Protein AF-A0A0F8BNE7-F1 (afdb_monomer_lite)

Organism: Ceratocystis fimbriata f. sp. platani (NCBI:txid88771)

pLDDT: mean 85.39, std 22.89, range [24.36, 98.94]

Sequence (580 aa):
MTDTRDNPINDAAGVDSLKPRDFEGYVVTDDKLPTKNTIQKIGSFSLLDREGSAHTFEKVANVAERTFVIFVRHFFCGNCQEYLRALSAAIKPGSLPQDTAIVVIGCGDPRLIDMYIDATGCKFPLYTDPERKIFDALGMAPTEALEKLSVTDASAPAVAAEKADPAANGNAADSDGDDSENEGVTDPAATGAAKKKKKRKPKKKKKATPKEQTSPPTVPVSVLFPGRNYPKGEEVEYLNENNFRTTNEEKRHLDNIKADFLSDYRAAAEVHRQVRQHAQKTIKPGQTLTDIANSIEDSVRALTGHSGLEEGDALIAGMGFPTGLSINHCAAHYTPNAGNKMVLQQGDVMKVDFGVHVNGCIVDSAFTMAFEDKFNPLLEAVKDATNTGIREAGIDVRVGDIGGYIQEVMESYEVEIDGTTYPVKSIRNLNGHSILPYSIHGTKSVPIVKSKDMTKMEEGDVFAIETFGSTGNGYVHEDMETSHYAKTGDASNVPLRLSSAKQLLNVITKNFGTLPFCRRYLDRLGQEKYLLGLNNLVSAGIVEAYPPLVDKKGSYTAQYEHTILLRPTVKEVISRGDDF

Secondary structure (DSSP, 8-state):
----------S-S-------GGGTTTS----PPPPHHHHHHHHT-EEE-TT--EEEHHHHHTSSSEEEEEE-S-TT-HHHHHHHHHHHHHSPTT-SPTTEEEEEEESS-GGGHHHHHHHHT--S-EEE-TT-HHHHHTT---HHHHTT-----S-----------------------------------------PPP-PPPP-PPPPPP-S--SS--S-HHHHSGGG-PPP-EEEEPPGGGGGGGT-HHHHHHHHHTHHHHHHHHHHHHHHHHHHHHHHHH--TTSBHHHHHHHHHHHHHHHHT--S-STTHHHHEEEEEEEE--BTTEEE---PPTT---B--TT-EEEEEEEEEETTEEE--EEEEESSGGGHHHHHHHHHHHHHHHHH--TT-BHHHHHHHHHHHHTT-EEEETTEEEE-EE-TT-EEEE-BTTBSS-S-EEESS-----PBP-TT-EEEEEEEEESS-S--EE-S---EEEE-TT--------HHHHHHHHHHHHHTTTS-EEHHHHHHTT--STHHHHHHHHHTTSEEEE--EE-STT--EEEEEEEEEE-SSEEEETT--S--

Radius of gyration: 31.77 Å; chains: 1; bounding box: 88×58×112 Å

Structure (mmCIF, N/CA/C/O backbone):
data_AF-A0A0F8BNE7-F1
#
_entry.id   AF-A0A0F8BNE7-F1
#
loop_
_atom_site.group_PDB
_atom_site.id
_atom_site.type_symbol
_atom_site.label_atom_id
_atom_site.label_alt_id
_atom_site.label_comp_id
_atom_site.label_asym_id
_atom_site.label_entity_id
_atom_site.label_seq_id
_atom_site.pdbx_PDB_ins_code
_atom_site.Cartn_x
_atom_site.Cartn_y
_atom_site.Cartn_z
_atom_site.occupancy
_atom_site.B_iso_or_equiv
_atom_site.auth_seq_id
_atom_site.auth_comp_id
_atom_site.auth_asym_id
_atom_site.auth_atom_id
_atom_site.pdbx_PDB_model_num
ATOM 1 N N . MET A 1 1 ? 29.258 20.886 -67.620 1.00 34.53 1 MET A N 1
ATOM 2 C CA . MET A 1 1 ? 27.955 21.338 -68.148 1.00 34.53 1 MET A CA 1
ATOM 3 C C . MET A 1 1 ? 27.071 21.642 -66.959 1.00 34.53 1 MET A C 1
ATOM 5 O O . MET A 1 1 ? 27.098 20.899 -65.990 1.00 34.53 1 MET A O 1
ATOM 9 N N . THR A 1 2 ? 26.450 22.806 -67.001 1.00 33.88 2 THR A N 1
ATOM 10 C CA . THR A 1 2 ? 25.795 23.527 -65.912 1.00 33.88 2 THR A CA 1
ATOM 11 C C . THR A 1 2 ? 24.408 22.980 -65.550 1.00 33.88 2 THR A C 1
ATOM 13 O O . THR A 1 2 ? 23.618 22.702 -66.444 1.00 33.88 2 THR A O 1
ATOM 16 N N . ASP A 1 3 ? 24.151 22.976 -64.239 1.00 32.28 3 ASP A N 1
ATOM 17 C CA . ASP A 1 3 ? 22.944 23.460 -63.542 1.00 32.28 3 ASP A CA 1
ATOM 18 C C . ASP A 1 3 ? 21.742 22.547 -63.204 1.00 32.28 3 ASP A C 1
ATOM 20 O O . ASP A 1 3 ? 21.235 21.753 -63.993 1.00 32.28 3 ASP A O 1
ATOM 24 N N . THR A 1 4 ? 21.246 22.844 -61.996 1.00 36.66 4 THR A N 1
ATOM 25 C CA . THR A 1 4 ? 19.938 22.632 -61.364 1.00 36.66 4 THR A CA 1
ATOM 26 C C . THR A 1 4 ? 19.583 21.239 -60.863 1.00 36.66 4 THR A C 1
ATOM 28 O O . THR A 1 4 ? 19.121 20.417 -61.643 1.00 36.66 4 THR A O 1
ATOM 31 N N . ARG A 1 5 ? 19.693 21.029 -59.535 1.00 33.25 5 ARG A N 1
ATOM 32 C CA . ARG A 1 5 ? 18.588 20.596 -58.638 1.00 33.25 5 ARG A CA 1
ATOM 33 C C . ARG A 1 5 ? 18.864 21.043 -57.194 1.00 33.25 5 ARG A C 1
ATOM 35 O O . ARG A 1 5 ? 19.004 20.218 -56.297 1.00 33.25 5 ARG A O 1
ATOM 42 N N . ASP A 1 6 ? 18.911 22.355 -56.979 1.00 37.28 6 ASP A N 1
ATOM 43 C CA . ASP A 1 6 ? 18.366 22.903 -55.737 1.00 37.28 6 ASP A CA 1
ATOM 44 C C . ASP A 1 6 ? 16.852 22.722 -55.836 1.00 37.28 6 ASP A C 1
ATOM 46 O O . ASP A 1 6 ? 16.183 23.414 -56.601 1.00 37.28 6 ASP A O 1
ATOM 50 N N . ASN A 1 7 ? 16.324 21.722 -55.136 1.00 30.64 7 ASN A N 1
ATOM 51 C CA . ASN A 1 7 ? 14.894 21.613 -54.906 1.00 30.64 7 ASN A CA 1
ATOM 52 C C . ASN A 1 7 ? 14.688 21.924 -53.421 1.00 30.64 7 ASN A C 1
ATOM 54 O O . ASN A 1 7 ? 15.133 21.130 -52.586 1.00 30.64 7 ASN A O 1
ATOM 58 N N . PRO A 1 8 ? 14.084 23.071 -53.065 1.00 34.06 8 PRO A N 1
ATOM 59 C CA . PRO A 1 8 ? 13.726 23.335 -51.686 1.00 34.06 8 PRO A CA 1
ATOM 60 C C . PRO A 1 8 ? 12.698 22.275 -51.301 1.00 34.06 8 PRO A C 1
ATOM 62 O O . PRO A 1 8 ? 11.656 22.137 -51.946 1.00 34.06 8 PRO A O 1
ATOM 65 N N . ILE A 1 9 ? 13.018 21.467 -50.292 1.00 33.66 9 ILE A N 1
ATOM 66 C CA . ILE A 1 9 ? 12.018 20.622 -49.651 1.00 33.66 9 ILE A CA 1
ATOM 67 C C . ILE A 1 9 ? 10.924 21.583 -49.190 1.00 33.66 9 ILE A C 1
ATOM 69 O O . ILE A 1 9 ? 11.187 22.483 -48.400 1.00 33.66 9 ILE A O 1
ATOM 73 N N . ASN A 1 10 ? 9.737 21.440 -49.778 1.00 31.34 10 ASN A N 1
ATOM 74 C CA . ASN A 1 10 ? 8.542 22.192 -49.430 1.00 31.34 10 ASN A CA 1
ATOM 75 C C . ASN A 1 10 ? 8.407 22.290 -47.902 1.00 31.34 10 ASN A C 1
ATOM 77 O O . ASN A 1 10 ? 8.257 21.264 -47.237 1.00 31.34 10 ASN A O 1
ATOM 81 N N . ASP A 1 11 ? 8.367 23.523 -47.394 1.00 36.34 11 ASP A N 1
ATOM 82 C CA . ASP A 1 11 ? 7.963 23.931 -46.039 1.00 36.34 11 ASP A CA 1
ATOM 83 C C . ASP A 1 11 ? 6.466 23.637 -45.766 1.00 36.34 11 ASP A C 1
ATOM 85 O O . ASP A 1 11 ? 5.709 24.471 -45.273 1.00 36.34 11 ASP A O 1
ATOM 89 N N . ALA A 1 12 ? 5.988 22.445 -46.126 1.00 36.94 12 ALA A N 1
ATOM 90 C CA . ALA A 1 12 ? 4.581 22.059 -46.038 1.00 36.94 12 ALA A CA 1
ATOM 91 C C . ALA A 1 12 ? 4.401 20.643 -45.469 1.00 36.94 12 ALA A C 1
ATOM 93 O O . ALA A 1 12 ? 3.663 19.824 -46.004 1.00 36.94 12 ALA A O 1
ATOM 94 N N . ALA A 1 13 ? 5.088 20.365 -44.369 1.00 38.56 13 ALA A N 1
ATOM 95 C CA . ALA A 1 13 ? 4.664 19.459 -43.307 1.00 38.56 13 ALA A CA 1
ATOM 96 C C . ALA A 1 13 ? 5.563 19.809 -42.123 1.00 38.56 13 ALA A C 1
ATOM 98 O O . ALA A 1 13 ? 6.771 19.610 -42.205 1.00 38.56 13 ALA A O 1
ATOM 99 N N . GLY A 1 14 ? 5.003 20.444 -41.091 1.00 34.31 14 GLY A N 1
ATOM 100 C CA . GLY A 1 14 ? 5.777 20.913 -39.946 1.00 34.31 14 GLY A CA 1
ATOM 101 C C . GLY A 1 14 ? 6.664 19.794 -39.413 1.00 34.31 14 GLY A C 1
ATOM 102 O O . GLY A 1 14 ? 6.155 18.762 -38.980 1.00 34.31 14 GLY A O 1
ATOM 103 N N . VAL A 1 15 ? 7.982 19.994 -39.474 1.00 37.28 15 VAL A N 1
ATOM 104 C CA . VAL A 1 15 ? 8.913 19.219 -38.659 1.00 37.28 15 VAL A CA 1
ATOM 105 C C . VAL A 1 15 ? 8.458 19.447 -37.227 1.00 37.28 15 VAL A C 1
ATOM 107 O O . VAL A 1 15 ? 8.404 20.594 -36.771 1.00 37.28 15 VAL A O 1
ATOM 110 N N . ASP A 1 16 ? 8.033 18.375 -36.566 1.00 39.25 16 ASP A N 1
ATOM 111 C CA . ASP A 1 16 ? 7.652 18.432 -35.167 1.00 39.25 16 ASP A CA 1
ATOM 112 C C . ASP A 1 16 ? 8.875 18.896 -34.370 1.00 39.25 16 ASP A C 1
ATOM 114 O O . ASP A 1 16 ? 9.850 18.173 -34.200 1.00 39.25 16 ASP A O 1
ATOM 118 N N . SER A 1 17 ? 8.855 20.168 -33.986 1.00 38.94 17 SER A N 1
ATOM 119 C CA . SER A 1 17 ? 9.908 20.823 -33.209 1.00 38.94 17 SER A CA 1
ATOM 120 C C . SER A 1 17 ? 9.635 20.717 -31.709 1.00 38.94 17 SER A C 1
ATOM 122 O O . SER A 1 17 ? 10.375 21.285 -30.901 1.00 38.94 17 SER A O 1
ATOM 124 N N . LEU A 1 18 ? 8.583 19.988 -31.313 1.00 40.94 18 LEU A N 1
ATOM 125 C CA . LEU A 1 18 ? 8.358 19.623 -29.926 1.00 40.94 18 LEU A CA 1
ATOM 126 C C . LEU A 1 18 ? 9.384 18.556 -29.555 1.00 40.94 18 LEU A C 1
ATOM 128 O O . LEU A 1 18 ? 9.220 17.373 -29.845 1.00 40.94 18 LEU A O 1
ATOM 132 N N . LYS A 1 19 ? 10.449 18.978 -28.871 1.00 44.25 19 LYS A N 1
ATOM 133 C CA . LYS A 1 19 ? 11.310 18.038 -28.156 1.00 44.25 19 LYS A CA 1
ATOM 134 C C . LYS A 1 19 ? 10.423 17.157 -27.264 1.00 44.25 19 LYS A C 1
ATOM 136 O O . LYS A 1 19 ? 9.647 17.707 -26.473 1.00 44.25 19 LYS A O 1
ATOM 141 N N . PRO A 1 20 ? 10.521 15.819 -27.348 1.00 44.91 20 PRO A N 1
ATOM 142 C CA . PRO A 1 20 ? 9.912 14.948 -26.356 1.00 44.91 20 PRO A CA 1
ATOM 143 C C . PRO A 1 20 ? 10.401 15.386 -24.971 1.00 44.91 20 PRO A C 1
ATOM 145 O O . PRO A 1 20 ? 11.609 15.461 -24.737 1.00 44.91 20 PRO A O 1
ATOM 148 N N . ARG A 1 21 ? 9.475 15.712 -24.059 1.00 47.38 21 ARG A N 1
ATOM 149 C CA . ARG A 1 21 ? 9.804 16.184 -22.696 1.00 47.38 21 ARG A CA 1
ATOM 150 C C . ARG A 1 21 ? 10.514 15.123 -21.852 1.00 47.38 21 ARG A C 1
ATOM 152 O O . ARG A 1 21 ? 11.010 15.434 -20.777 1.00 47.38 21 ARG A O 1
ATOM 159 N N . ASP A 1 22 ? 10.583 13.896 -22.354 1.00 42.94 22 ASP A N 1
ATOM 160 C CA . ASP A 1 22 ? 11.039 12.707 -21.639 1.00 42.94 22 ASP A CA 1
ATOM 161 C C . ASP A 1 22 ? 12.533 12.742 -21.254 1.00 42.94 22 ASP A C 1
ATOM 163 O O . ASP A 1 22 ? 12.960 11.926 -20.444 1.00 42.94 22 ASP A O 1
ATOM 167 N N . PHE A 1 23 ? 13.331 13.683 -21.790 1.00 44.69 23 PHE A N 1
ATOM 168 C CA . PHE A 1 23 ? 14.778 13.778 -21.513 1.00 44.69 23 PHE A CA 1
ATOM 169 C C . PHE A 1 23 ? 15.319 15.209 -21.356 1.00 44.69 23 PHE A C 1
ATOM 171 O O . PHE A 1 23 ? 16.537 15.414 -21.378 1.00 44.69 23 PHE A O 1
ATOM 178 N N . GLU A 1 24 ? 14.447 16.210 -21.209 1.00 41.59 24 GLU A N 1
ATOM 179 C CA . 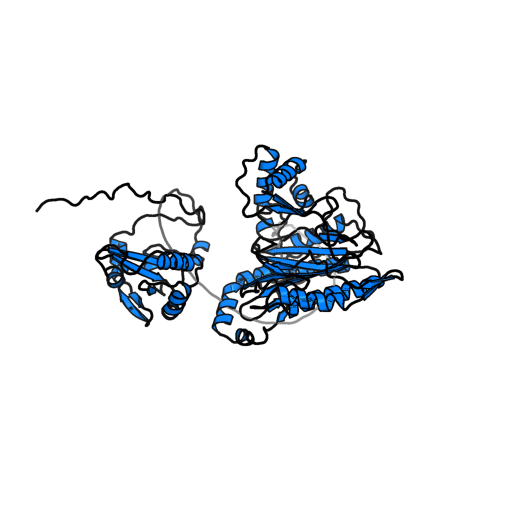GLU A 1 24 ? 14.871 17.609 -21.094 1.00 41.59 24 GLU A CA 1
ATOM 180 C C . GLU A 1 24 ? 15.712 17.804 -19.812 1.00 41.59 24 GLU A C 1
ATOM 182 O O . GLU A 1 24 ? 15.197 17.749 -18.700 1.00 41.59 24 GLU A O 1
ATOM 187 N N . GLY A 1 25 ? 17.034 17.971 -19.972 1.00 47.34 25 GLY A N 1
ATOM 188 C CA . GLY A 1 25 ? 17.995 18.168 -18.875 1.00 47.34 25 GLY A CA 1
ATOM 189 C C . GLY A 1 25 ? 18.908 16.977 -18.539 1.00 47.34 25 GLY A C 1
ATOM 190 O O . GLY A 1 25 ? 19.876 17.176 -17.811 1.00 47.34 25 GLY A O 1
ATOM 191 N N . TYR A 1 26 ? 18.669 15.780 -19.093 1.00 44.84 26 TYR A N 1
ATOM 192 C CA . TYR A 1 26 ? 19.471 14.578 -18.788 1.00 44.84 26 TYR A CA 1
ATOM 193 C C . TYR A 1 26 ? 20.504 14.227 -19.870 1.00 44.84 26 TYR A C 1
ATOM 195 O O . TYR A 1 26 ? 21.552 13.666 -19.560 1.00 44.84 26 TYR A O 1
ATOM 203 N N . VAL A 1 27 ? 20.234 14.558 -21.141 1.00 50.03 27 VAL A N 1
ATOM 204 C CA . VAL A 1 27 ? 21.100 14.221 -22.286 1.00 50.03 27 VAL A CA 1
ATOM 205 C C . VAL A 1 27 ? 21.060 15.340 -23.325 1.00 50.03 27 VAL A C 1
ATOM 207 O O . VAL A 1 27 ? 19.988 15.840 -23.661 1.00 50.03 27 VAL A O 1
ATOM 210 N N . VAL A 1 28 ? 22.217 15.728 -23.871 1.00 57.28 28 VAL A N 1
ATOM 211 C CA . VAL A 1 28 ? 22.277 16.640 -25.024 1.00 57.28 28 VAL A CA 1
ATOM 212 C C . VAL A 1 28 ? 21.870 15.860 -26.274 1.00 57.28 28 VAL A C 1
ATOM 214 O O . VAL A 1 28 ? 22.666 15.106 -26.825 1.00 57.28 28 VAL A O 1
ATOM 217 N N . THR A 1 29 ? 20.623 16.025 -26.706 1.00 59.41 29 THR A N 1
ATOM 218 C CA . THR A 1 29 ? 20.107 15.506 -27.979 1.00 59.41 29 THR A CA 1
ATOM 219 C C . THR A 1 29 ? 20.028 16.635 -29.005 1.00 59.41 29 THR A C 1
ATOM 221 O O . THR A 1 29 ? 19.688 17.776 -28.669 1.00 59.41 29 THR A O 1
ATOM 224 N N . ASP A 1 30 ? 20.374 16.343 -30.258 1.00 70.44 30 ASP A N 1
ATOM 225 C CA . ASP A 1 30 ? 20.184 17.259 -31.378 1.00 70.44 30 ASP A CA 1
ATOM 226 C C . ASP A 1 30 ? 19.718 16.514 -32.635 1.00 70.44 30 ASP A C 1
ATOM 228 O O . ASP A 1 30 ? 19.940 15.313 -32.774 1.00 70.44 30 ASP A O 1
ATOM 232 N N . ASP A 1 31 ? 19.056 17.243 -33.534 1.00 77.50 31 ASP A N 1
ATOM 233 C CA . ASP A 1 31 ? 18.564 16.723 -34.814 1.00 77.50 31 ASP A CA 1
ATOM 234 C C . ASP A 1 31 ? 19.575 16.965 -35.950 1.00 77.50 31 ASP A C 1
ATOM 236 O O . ASP A 1 31 ? 19.205 17.078 -37.124 1.00 77.50 31 ASP A O 1
ATOM 240 N N . LYS A 1 32 ? 20.871 17.125 -35.633 1.00 80.56 32 LYS A N 1
ATOM 241 C CA . LYS A 1 32 ? 21.871 17.369 -36.674 1.00 80.56 32 LYS A CA 1
ATOM 242 C C . LYS A 1 32 ? 22.091 16.095 -37.469 1.00 80.56 32 LYS A C 1
ATOM 244 O O . LYS A 1 32 ? 22.382 15.026 -36.938 1.00 80.56 32 LYS A O 1
ATOM 249 N N . LEU A 1 33 ? 22.036 16.243 -38.785 1.00 84.00 33 LEU A N 1
ATOM 250 C CA . LEU A 1 33 ? 22.329 15.148 -39.696 1.00 84.00 33 LEU A CA 1
ATOM 251 C C . LEU A 1 33 ? 23.788 14.674 -39.531 1.00 84.00 33 LEU A C 1
ATOM 253 O O . LEU A 1 33 ? 24.692 15.513 -39.413 1.00 84.00 33 LEU A O 1
ATOM 257 N N . PRO A 1 34 ? 24.052 13.352 -39.587 1.00 88.25 34 PRO A N 1
ATOM 258 C CA . PRO A 1 34 ? 25.410 12.827 -39.580 1.00 88.25 34 PRO A CA 1
ATOM 259 C C . PRO A 1 34 ? 26.250 13.412 -40.720 1.00 88.25 34 PRO A C 1
ATOM 261 O O . PRO A 1 34 ? 25.777 13.604 -41.843 1.00 88.25 34 PRO A O 1
ATOM 264 N N . THR A 1 35 ? 27.531 13.672 -40.455 1.00 91.00 35 THR A N 1
ATOM 265 C CA . THR A 1 35 ? 28.425 14.224 -41.482 1.00 91.00 35 THR A CA 1
ATOM 266 C C . THR A 1 35 ? 28.654 13.225 -42.620 1.00 91.00 35 THR A C 1
ATOM 268 O O . THR A 1 35 ? 28.624 12.011 -42.411 1.00 91.00 35 THR A O 1
ATOM 271 N N . LYS A 1 36 ? 28.986 13.716 -43.823 1.00 90.12 36 LYS A N 1
ATOM 272 C CA . LYS A 1 36 ? 29.356 12.847 -44.960 1.00 90.12 36 LYS A CA 1
ATOM 273 C C . LYS A 1 36 ? 30.492 11.876 -44.613 1.00 90.12 36 LYS A C 1
ATOM 275 O O . LYS A 1 36 ? 30.434 10.718 -45.011 1.00 90.12 36 LYS A O 1
ATOM 280 N N . ASN A 1 37 ? 31.475 12.322 -43.826 1.00 91.69 37 ASN A N 1
ATOM 281 C CA . ASN A 1 37 ? 32.565 11.466 -43.350 1.00 91.69 37 ASN A CA 1
ATOM 282 C C . ASN A 1 37 ? 32.061 10.368 -42.405 1.00 91.69 37 ASN A C 1
ATOM 284 O O . ASN A 1 37 ? 32.520 9.233 -42.500 1.00 91.69 37 ASN A O 1
ATOM 288 N N . THR A 1 38 ? 31.110 10.681 -41.518 1.00 91.31 38 THR A N 1
ATOM 289 C CA . THR A 1 38 ? 30.472 9.687 -40.642 1.00 91.31 38 THR A CA 1
ATOM 290 C C . THR A 1 38 ? 29.748 8.627 -41.467 1.00 91.31 38 THR A C 1
ATOM 292 O O . THR A 1 38 ? 29.982 7.442 -41.253 1.00 91.31 38 THR A O 1
ATOM 295 N N . ILE A 1 39 ? 28.940 9.040 -42.452 1.00 91.56 39 ILE A N 1
ATOM 296 C CA . ILE A 1 39 ? 28.197 8.122 -43.330 1.00 91.56 39 ILE A CA 1
ATOM 297 C C . ILE A 1 39 ? 29.141 7.231 -44.151 1.00 91.56 39 ILE A C 1
ATOM 299 O O . ILE A 1 39 ? 28.945 6.019 -44.204 1.00 91.56 39 ILE A O 1
ATOM 303 N N . GLN A 1 40 ? 30.208 7.793 -44.730 1.00 91.62 40 GLN A N 1
ATOM 304 C CA . GLN A 1 40 ? 31.224 7.004 -45.442 1.00 91.62 40 GLN A CA 1
ATOM 305 C C . GLN A 1 40 ? 31.931 6.004 -44.520 1.00 91.62 40 GLN A C 1
ATOM 307 O O . GLN A 1 40 ? 32.160 4.863 -44.911 1.00 91.62 40 GLN A O 1
ATOM 312 N N . LYS A 1 41 ? 32.247 6.410 -43.284 1.00 93.31 41 LYS A N 1
ATOM 313 C CA . LYS A 1 41 ? 32.916 5.555 -42.297 1.00 93.31 41 LYS A CA 1
ATOM 314 C C . LYS A 1 41 ? 32.053 4.362 -41.887 1.00 93.31 41 LYS A C 1
ATOM 316 O O . LYS A 1 41 ? 32.564 3.247 -41.830 1.00 93.31 41 LYS A O 1
ATOM 321 N N . ILE A 1 42 ? 30.769 4.582 -41.591 1.00 96.25 42 ILE A N 1
ATOM 322 C CA . ILE A 1 42 ? 29.878 3.490 -41.170 1.00 96.25 42 ILE A CA 1
ATOM 323 C C . ILE A 1 42 ? 29.504 2.566 -42.327 1.00 96.25 42 ILE A C 1
ATOM 325 O O . ILE A 1 42 ? 29.165 1.419 -42.073 1.00 96.25 42 ILE A O 1
ATOM 329 N N . GLY A 1 43 ? 29.612 3.019 -43.583 1.00 94.75 43 GLY A N 1
ATOM 330 C CA . GLY A 1 43 ? 29.275 2.228 -44.771 1.00 94.75 43 GLY A CA 1
ATOM 331 C C . GLY A 1 43 ? 29.952 0.854 -44.817 1.00 94.75 43 GLY A C 1
ATOM 332 O O . GLY A 1 43 ? 29.313 -0.129 -45.189 1.00 94.75 43 GLY A O 1
ATOM 333 N N . SER A 1 44 ? 31.204 0.760 -44.357 1.00 95.50 44 SER A N 1
ATOM 334 C CA . SER A 1 44 ? 31.958 -0.499 -44.300 1.00 95.50 44 SER A CA 1
ATOM 335 C C . SER A 1 44 ? 31.690 -1.356 -43.056 1.00 95.50 44 SER A C 1
ATOM 337 O O . SER A 1 44 ? 32.265 -2.436 -42.937 1.00 95.50 44 SER A O 1
ATOM 339 N N . PHE A 1 45 ? 30.891 -0.888 -42.094 1.00 97.19 45 PHE A N 1
ATOM 340 C CA . PHE A 1 45 ? 30.625 -1.632 -40.860 1.00 97.19 45 PHE A CA 1
ATOM 341 C C . PHE A 1 45 ? 29.649 -2.781 -41.106 1.00 97.19 45 PHE A C 1
ATOM 343 O O . PHE A 1 45 ? 28.765 -2.689 -41.957 1.00 97.19 45 PHE A O 1
ATOM 350 N N . SER A 1 46 ? 29.853 -3.872 -40.368 1.00 96.50 46 SER A N 1
ATOM 351 C CA . SER A 1 46 ? 29.078 -5.101 -40.508 1.00 96.50 46 SER A CA 1
ATOM 352 C C . SER A 1 46 ? 27.805 -5.050 -39.670 1.00 96.50 46 SER A C 1
ATOM 354 O O . SER A 1 46 ? 27.837 -4.660 -38.508 1.00 96.50 46 SER A O 1
ATOM 356 N N . LEU A 1 47 ? 26.723 -5.526 -40.264 1.00 97.81 47 LEU A N 1
ATOM 357 C CA . LEU A 1 47 ? 25.436 -5.839 -39.666 1.00 97.81 47 LEU A CA 1
ATOM 358 C C . LEU A 1 47 ? 25.166 -7.332 -39.836 1.00 97.81 47 LEU A C 1
ATOM 360 O O . LEU A 1 47 ? 25.619 -7.918 -40.817 1.00 97.81 47 LEU A O 1
ATOM 364 N N . LEU A 1 48 ? 24.429 -7.938 -38.915 1.00 97.31 48 LEU A N 1
ATOM 365 C CA . LEU A 1 48 ? 24.041 -9.345 -38.981 1.00 97.31 48 LEU A CA 1
ATOM 366 C C . LEU A 1 48 ? 22.547 -9.468 -39.289 1.00 97.31 48 LEU A C 1
ATOM 368 O O . LEU A 1 48 ? 21.743 -8.717 -38.737 1.00 97.31 48 LEU A O 1
ATOM 372 N N . ASP A 1 49 ? 22.176 -10.382 -40.182 1.00 96.31 49 ASP A N 1
ATOM 373 C CA . ASP A 1 49 ? 20.775 -10.762 -40.398 1.00 96.31 49 ASP A CA 1
ATOM 374 C C . ASP A 1 49 ? 20.306 -11.824 -39.385 1.00 96.31 49 ASP A C 1
ATOM 376 O O . ASP A 1 49 ? 21.041 -12.205 -38.469 1.00 96.31 49 ASP A O 1
ATOM 380 N N . ARG A 1 50 ? 19.060 -12.291 -39.533 1.00 93.00 50 ARG A N 1
ATOM 381 C CA . ARG A 1 50 ? 18.445 -13.304 -38.654 1.00 93.00 50 ARG A CA 1
ATOM 382 C C . ARG A 1 50 ? 19.159 -14.659 -38.702 1.00 93.00 50 ARG A C 1
ATOM 384 O O . ARG A 1 50 ? 19.107 -15.404 -37.729 1.00 93.00 50 ARG A O 1
ATOM 391 N N . GLU A 1 51 ? 19.866 -14.963 -39.789 1.00 93.88 51 GLU A N 1
ATOM 392 C CA . GLU A 1 51 ? 20.709 -16.151 -39.931 1.00 93.88 51 GLU A CA 1
ATOM 393 C C . GLU A 1 51 ? 22.139 -15.937 -39.391 1.00 93.88 51 GLU A C 1
ATOM 395 O O . GLU A 1 51 ? 22.938 -16.874 -39.361 1.00 93.88 51 GLU A O 1
ATOM 400 N N . GLY A 1 52 ? 22.475 -14.722 -38.943 1.00 91.56 52 GLY A N 1
ATOM 401 C CA . GLY A 1 52 ? 23.810 -14.347 -38.478 1.00 91.56 52 GLY A CA 1
ATOM 402 C C . GLY A 1 52 ? 24.800 -14.041 -39.608 1.00 91.56 52 GLY A C 1
ATOM 403 O O . GLY A 1 52 ? 26.004 -13.949 -39.357 1.00 91.56 52 GLY A O 1
ATOM 404 N N . SER A 1 53 ? 24.328 -13.878 -40.845 1.00 96.25 53 SER A N 1
ATOM 405 C CA . SER A 1 53 ? 25.164 -13.537 -41.997 1.00 96.25 53 SER A CA 1
ATOM 406 C C . SER A 1 53 ? 25.520 -12.053 -41.993 1.00 96.25 53 SER A C 1
ATOM 408 O O . SER A 1 53 ? 24.692 -11.193 -41.697 1.00 96.25 53 SER A O 1
ATOM 410 N N . ALA A 1 54 ? 26.766 -11.749 -42.353 1.00 96.38 54 ALA A N 1
ATOM 411 C CA . ALA A 1 54 ? 27.299 -10.393 -42.342 1.00 96.38 54 ALA A CA 1
ATOM 412 C C . ALA A 1 54 ? 26.969 -9.605 -43.622 1.00 96.38 54 ALA A C 1
ATOM 414 O O . ALA A 1 54 ? 27.283 -10.033 -44.736 1.00 96.38 54 ALA A O 1
ATOM 415 N N . HIS A 1 55 ? 26.441 -8.394 -43.450 1.00 96.94 55 HIS A N 1
ATOM 416 C CA . HIS A 1 55 ? 26.135 -7.421 -44.502 1.00 96.94 55 HIS A CA 1
ATOM 417 C C . HIS A 1 55 ? 26.752 -6.068 -44.160 1.00 96.94 55 HIS A C 1
ATOM 419 O O . HIS A 1 55 ? 26.784 -5.678 -43.000 1.00 96.94 55 HIS A O 1
ATOM 425 N N . THR A 1 56 ? 27.236 -5.312 -45.145 1.00 97.56 56 THR A N 1
ATOM 426 C CA . THR A 1 56 ? 27.745 -3.959 -44.870 1.00 97.56 56 THR A CA 1
ATOM 427 C C . THR A 1 56 ? 26.595 -2.963 -44.728 1.00 97.56 56 THR A C 1
ATOM 429 O O . THR A 1 56 ? 25.598 -3.070 -45.448 1.00 97.56 56 THR A O 1
ATOM 432 N N . PHE A 1 57 ? 26.738 -1.956 -43.861 1.00 96.88 57 PHE A N 1
ATOM 433 C CA . PHE A 1 57 ? 25.741 -0.888 -43.717 1.00 96.88 57 PHE A CA 1
ATOM 434 C C . PHE A 1 57 ? 25.424 -0.222 -45.061 1.00 96.88 57 PHE A C 1
ATOM 436 O O . PHE A 1 57 ? 24.264 0.036 -45.350 1.00 96.88 57 PHE A O 1
ATOM 443 N N . GLU A 1 58 ? 26.424 -0.011 -45.922 1.00 95.06 58 GLU A N 1
ATOM 444 C CA . GLU A 1 58 ? 26.219 0.548 -47.263 1.00 95.06 58 GLU A CA 1
ATOM 445 C C . GLU A 1 58 ? 25.291 -0.315 -48.131 1.00 95.06 58 GLU A C 1
ATOM 447 O O . GLU A 1 58 ? 24.448 0.225 -48.843 1.00 95.06 58 GLU A O 1
ATOM 452 N N . LYS A 1 59 ? 25.395 -1.648 -48.060 1.00 95.19 59 LYS A N 1
ATOM 453 C CA . LYS A 1 59 ? 24.489 -2.545 -48.795 1.00 95.19 59 LYS A CA 1
ATOM 454 C C . LYS A 1 59 ? 23.076 -2.500 -48.225 1.00 95.19 59 LYS A C 1
ATOM 456 O O . LYS A 1 59 ? 22.116 -2.478 -48.984 1.00 95.19 59 LYS A O 1
ATOM 461 N N . VAL A 1 60 ? 22.962 -2.464 -46.900 1.00 94.81 60 VAL A N 1
ATOM 462 C CA . VAL A 1 60 ? 21.679 -2.444 -46.186 1.00 94.81 60 VAL A CA 1
ATOM 463 C C . VAL A 1 60 ? 20.948 -1.107 -46.370 1.00 94.81 60 VAL A C 1
ATOM 465 O O . VAL A 1 60 ? 19.732 -1.082 -46.541 1.00 94.81 60 VAL A O 1
ATOM 468 N N . ALA A 1 61 ? 21.675 0.009 -46.384 1.00 91.19 61 ALA A N 1
ATOM 469 C CA . ALA A 1 61 ? 21.118 1.352 -46.522 1.00 91.19 61 ALA A CA 1
ATOM 470 C C . ALA A 1 61 ? 20.810 1.747 -47.979 1.00 91.19 61 ALA A C 1
ATOM 472 O O . ALA A 1 61 ? 20.054 2.688 -48.198 1.00 91.19 61 ALA A O 1
ATOM 473 N N . ASN A 1 62 ? 21.340 1.033 -48.978 1.00 91.38 62 ASN A N 1
ATOM 474 C CA . ASN A 1 62 ? 21.141 1.332 -50.405 1.00 91.38 62 ASN A CA 1
ATOM 475 C C . ASN A 1 62 ? 20.332 0.248 -51.141 1.00 91.38 62 ASN A C 1
ATOM 477 O O . ASN A 1 62 ? 20.576 -0.037 -52.311 1.00 91.38 62 ASN A O 1
ATOM 481 N N . VAL A 1 63 ? 19.365 -0.372 -50.458 1.00 89.06 63 VAL A N 1
ATOM 482 C CA . VAL A 1 63 ? 18.473 -1.388 -51.052 1.00 89.06 63 VAL A CA 1
ATOM 483 C C . VAL A 1 63 ? 17.443 -0.809 -52.034 1.00 89.06 63 VAL A C 1
ATOM 485 O O . VAL A 1 63 ? 16.844 -1.560 -52.800 1.00 89.06 63 VAL A O 1
ATOM 488 N N . ALA A 1 64 ? 17.233 0.510 -52.022 1.00 90.31 64 ALA A N 1
ATOM 489 C CA . ALA A 1 64 ? 16.359 1.246 -52.934 1.00 90.31 64 ALA A CA 1
ATOM 490 C C . ALA A 1 64 ? 16.912 2.664 -53.185 1.00 90.31 64 ALA A C 1
ATOM 492 O O . ALA A 1 64 ? 17.848 3.088 -52.507 1.00 90.31 64 ALA A O 1
ATOM 493 N N . GLU A 1 65 ? 16.326 3.416 -54.130 1.00 90.00 65 GLU A N 1
ATOM 494 C CA . GLU A 1 65 ? 16.712 4.819 -54.390 1.00 90.00 65 GLU A CA 1
ATOM 495 C C . GLU A 1 65 ? 16.515 5.695 -53.142 1.00 90.00 65 GLU A C 1
ATOM 497 O O . GLU A 1 65 ? 17.291 6.615 -52.880 1.00 90.00 65 GLU A O 1
ATOM 502 N N . ARG A 1 66 ? 15.493 5.381 -52.337 1.00 92.19 66 ARG A N 1
ATOM 503 C CA . ARG A 1 66 ? 15.242 5.999 -51.034 1.00 92.19 66 ARG A CA 1
ATOM 504 C C . ARG A 1 66 ? 15.098 4.925 -49.964 1.00 92.19 66 ARG A C 1
ATOM 506 O O . ARG A 1 66 ? 14.154 4.142 -49.996 1.00 92.19 66 ARG A O 1
ATOM 513 N N . THR A 1 67 ? 15.974 4.926 -48.968 1.00 93.81 67 THR A N 1
ATOM 514 C CA . THR A 1 67 ? 15.874 4.000 -47.831 1.00 93.81 67 THR A CA 1
ATOM 515 C C . THR A 1 67 ? 15.689 4.777 -46.539 1.00 93.81 67 THR A C 1
ATOM 517 O O . THR A 1 67 ? 16.474 5.670 -46.224 1.00 93.81 67 THR A O 1
ATOM 520 N N . PHE A 1 68 ? 14.667 4.418 -45.770 1.00 93.00 68 PHE A N 1
ATOM 521 C CA . PHE A 1 68 ? 14.464 4.920 -44.419 1.00 93.00 68 PHE A CA 1
ATOM 522 C C . PHE A 1 68 ? 14.990 3.898 -43.409 1.00 93.00 68 PHE A C 1
ATOM 524 O O . PHE A 1 68 ? 14.472 2.784 -43.315 1.00 93.00 68 PHE A O 1
ATOM 531 N N . VAL A 1 69 ? 16.043 4.265 -42.680 1.00 94.88 69 VAL A N 1
ATOM 532 C CA . VAL A 1 69 ? 16.715 3.380 -41.720 1.00 94.88 69 VAL A CA 1
ATOM 533 C C . VAL A 1 69 ? 16.292 3.750 -40.304 1.00 94.88 69 VAL A C 1
ATOM 535 O O . VAL A 1 69 ? 16.496 4.878 -39.863 1.00 94.88 69 VAL A O 1
ATOM 538 N N . ILE A 1 70 ? 15.713 2.789 -39.589 1.00 95.81 70 ILE A N 1
ATOM 539 C CA . ILE A 1 70 ? 15.189 2.959 -38.235 1.00 95.81 70 ILE A CA 1
ATOM 540 C C . ILE A 1 70 ? 16.108 2.232 -37.260 1.00 95.81 70 ILE A C 1
ATOM 542 O O . ILE A 1 70 ? 16.228 1.010 -37.316 1.00 95.81 70 ILE A O 1
ATOM 546 N N . PHE A 1 71 ? 16.713 2.967 -36.332 1.00 95.19 71 PHE A N 1
ATOM 547 C CA . PHE A 1 71 ? 17.507 2.382 -35.254 1.00 95.19 71 PHE A CA 1
ATOM 548 C C . PHE A 1 71 ? 16.635 2.156 -34.016 1.00 95.19 71 PHE A C 1
ATOM 550 O O . PHE A 1 71 ? 16.002 3.087 -33.518 1.00 95.19 71 PHE A O 1
ATOM 557 N N . VAL A 1 72 ? 16.604 0.925 -33.501 1.00 93.75 72 VAL A N 1
ATOM 558 C CA . VAL A 1 72 ? 15.907 0.593 -32.248 1.00 93.75 72 VAL A CA 1
ATOM 559 C C . VAL A 1 72 ? 16.894 0.478 -31.093 1.00 93.75 72 VAL A C 1
ATOM 561 O O . VAL A 1 72 ? 18.004 -0.023 -31.256 1.00 93.75 72 VAL A O 1
ATOM 564 N N . ARG A 1 73 ? 16.479 0.932 -29.903 1.00 87.06 73 ARG A N 1
ATOM 565 C CA . ARG A 1 73 ? 17.354 1.032 -28.721 1.00 87.06 73 ARG A CA 1
ATOM 566 C C . ARG A 1 73 ? 17.900 -0.322 -28.275 1.00 87.06 73 ARG A C 1
ATOM 568 O O . ARG A 1 73 ? 19.087 -0.438 -28.006 1.00 87.06 73 ARG A O 1
ATOM 575 N N . HIS A 1 74 ? 17.014 -1.307 -28.174 1.00 87.12 74 HIS A N 1
ATOM 576 C CA . HIS A 1 74 ? 17.289 -2.724 -27.935 1.00 87.12 74 HIS A CA 1
ATOM 577 C C . HIS A 1 74 ? 15.989 -3.509 -28.179 1.00 87.12 74 HIS A C 1
ATOM 579 O O . HIS A 1 74 ? 14.900 -2.930 -28.164 1.00 87.12 74 HIS A O 1
ATOM 585 N N . PHE A 1 75 ? 16.072 -4.825 -28.376 1.00 88.06 75 PHE A N 1
ATOM 586 C CA . PHE A 1 75 ? 14.897 -5.648 -28.708 1.00 88.06 75 PHE A CA 1
ATOM 587 C C . PHE A 1 75 ? 13.881 -5.820 -27.568 1.00 88.06 75 PHE A C 1
ATOM 589 O O . PHE A 1 75 ? 12.738 -6.195 -27.798 1.00 88.06 75 PHE A O 1
ATOM 596 N N . PHE A 1 76 ? 14.249 -5.468 -26.340 1.00 80.06 76 PHE A N 1
ATOM 597 C CA . PHE A 1 76 ? 13.342 -5.498 -25.181 1.00 80.06 76 PHE A CA 1
ATOM 598 C C . PHE A 1 76 ? 12.759 -4.124 -24.835 1.00 80.06 76 PHE A C 1
ATOM 600 O O . PHE A 1 76 ? 12.160 -3.935 -23.782 1.00 80.06 76 PHE A O 1
ATOM 607 N N . CYS A 1 77 ? 12.976 -3.125 -25.688 1.00 84.62 77 CYS A N 1
ATOM 608 C CA . CYS A 1 77 ? 12.522 -1.776 -25.421 1.00 84.62 77 CYS A CA 1
ATOM 609 C C . CYS A 1 77 ? 11.028 -1.647 -25.735 1.00 84.62 77 CYS A C 1
ATOM 611 O O . CYS A 1 77 ? 10.660 -1.598 -26.909 1.00 84.62 77 CYS A O 1
ATOM 613 N N . GLY A 1 78 ? 10.185 -1.518 -24.704 1.00 72.25 78 GLY A N 1
ATOM 614 C CA . GLY A 1 78 ? 8.729 -1.394 -24.856 1.00 72.25 78 GLY A CA 1
ATOM 615 C C . GLY A 1 78 ? 8.310 -0.301 -25.846 1.00 72.25 78 GLY A C 1
ATOM 616 O O . GLY A 1 78 ? 7.542 -0.572 -26.764 1.00 72.25 78 GLY A O 1
ATOM 617 N N . ASN A 1 79 ? 8.897 0.900 -25.762 1.00 77.69 79 ASN A N 1
ATOM 618 C CA . ASN A 1 79 ? 8.540 1.980 -26.694 1.00 77.69 79 ASN A CA 1
ATOM 619 C C . ASN A 1 79 ? 8.988 1.684 -28.136 1.00 77.69 79 ASN A C 1
ATOM 621 O O . ASN A 1 79 ? 8.300 2.077 -29.072 1.00 77.69 79 ASN A O 1
ATOM 625 N N . CYS A 1 80 ? 10.130 1.012 -28.346 1.00 90.19 80 CYS A N 1
ATOM 626 C CA . CYS A 1 80 ? 10.560 0.639 -29.700 1.00 90.19 80 CYS A CA 1
ATOM 627 C C . CYS A 1 80 ? 9.674 -0.467 -30.277 1.00 90.19 80 CYS A C 1
ATOM 629 O O . CYS A 1 80 ? 9.363 -0.433 -31.466 1.00 90.19 80 CYS A O 1
ATOM 631 N N . GLN A 1 81 ? 9.247 -1.416 -29.439 1.00 91.38 81 GLN A N 1
ATOM 632 C CA . GLN A 1 81 ? 8.295 -2.445 -29.840 1.00 91.38 81 GLN A CA 1
ATOM 633 C C . GLN A 1 81 ? 6.962 -1.822 -30.247 1.00 91.38 81 GLN A C 1
ATOM 635 O O . GLN A 1 81 ? 6.457 -2.122 -31.325 1.00 91.38 81 GLN A O 1
ATOM 640 N N . GLU A 1 82 ? 6.428 -0.912 -29.432 1.00 88.50 82 GLU A N 1
ATOM 641 C CA . GLU A 1 82 ? 5.154 -0.254 -29.716 1.00 88.50 82 GLU A CA 1
ATOM 642 C C . GLU A 1 82 ? 5.229 0.641 -30.957 1.00 88.50 82 GLU A C 1
ATOM 644 O O . GLU A 1 82 ? 4.346 0.598 -31.813 1.00 88.50 82 GLU A O 1
ATOM 649 N N . TYR A 1 83 ? 6.336 1.370 -31.130 1.00 93.31 83 TYR A N 1
ATOM 650 C CA . TYR A 1 83 ? 6.589 2.137 -32.347 1.00 93.31 83 TYR A CA 1
ATOM 651 C C . TYR A 1 83 ? 6.576 1.246 -33.597 1.00 93.31 83 TYR A C 1
ATOM 653 O O . TYR A 1 83 ? 5.931 1.582 -34.591 1.00 93.31 83 TYR A O 1
ATOM 661 N N . LEU A 1 84 ? 7.244 0.087 -33.555 1.00 94.88 84 LEU A N 1
ATOM 662 C CA . LEU A 1 84 ? 7.255 -0.840 -34.687 1.00 94.88 84 LEU A CA 1
ATOM 663 C C . LEU A 1 84 ? 5.908 -1.531 -34.915 1.00 94.88 84 LEU A C 1
ATOM 665 O O . LEU A 1 84 ? 5.562 -1.746 -36.078 1.00 94.88 84 LEU A O 1
ATOM 669 N N . ARG A 1 85 ? 5.129 -1.826 -33.864 1.00 93.94 85 ARG A N 1
ATOM 670 C CA . ARG A 1 85 ? 3.743 -2.312 -34.002 1.00 93.94 85 ARG A CA 1
ATOM 671 C C . ARG A 1 85 ? 2.891 -1.295 -34.743 1.00 93.94 85 ARG A C 1
ATOM 673 O O . ARG A 1 85 ? 2.269 -1.631 -35.751 1.00 93.94 85 ARG A O 1
ATOM 680 N N . ALA A 1 86 ? 2.922 -0.041 -34.294 1.00 92.62 86 ALA A N 1
ATOM 681 C CA . ALA A 1 86 ? 2.183 1.048 -34.916 1.00 92.62 86 ALA A CA 1
ATOM 682 C C . ALA A 1 86 ? 2.611 1.257 -36.378 1.00 92.62 86 ALA A C 1
ATOM 684 O O . ALA A 1 86 ? 1.763 1.314 -37.271 1.00 92.62 86 ALA A O 1
ATOM 685 N N . LEU A 1 87 ? 3.920 1.290 -36.649 1.00 92.62 87 LEU A N 1
ATOM 686 C CA . LEU A 1 87 ? 4.461 1.453 -38.000 1.00 92.62 87 LEU A CA 1
ATOM 687 C C . LEU A 1 87 ? 4.047 0.302 -38.931 1.00 92.62 87 LEU A C 1
ATOM 689 O O . LEU A 1 87 ? 3.610 0.534 -40.059 1.00 92.62 87 LEU A O 1
ATOM 693 N N . SER A 1 88 ? 4.147 -0.940 -38.456 1.00 91.38 88 SER A N 1
ATOM 694 C CA . SER A 1 88 ? 3.840 -2.144 -39.242 1.00 91.38 88 SER A CA 1
ATOM 695 C C . SER A 1 88 ? 2.340 -2.343 -39.471 1.00 91.38 88 SER A C 1
ATOM 697 O O . SER A 1 88 ? 1.936 -2.975 -40.457 1.00 91.38 88 SER A O 1
ATOM 699 N N . ALA A 1 89 ? 1.503 -1.799 -38.585 1.00 89.94 89 ALA A N 1
ATOM 700 C CA . ALA A 1 89 ? 0.059 -1.711 -38.771 1.00 89.94 89 ALA A CA 1
ATOM 701 C C . ALA A 1 89 ? -0.328 -0.599 -39.764 1.00 89.94 89 ALA A C 1
ATOM 703 O O . ALA A 1 89 ? -1.230 -0.795 -40.580 1.00 89.94 89 ALA A O 1
ATOM 704 N N . ALA A 1 90 ? 0.364 0.544 -39.723 1.00 90.06 90 ALA A N 1
ATOM 705 C CA . ALA A 1 90 ? 0.062 1.709 -40.552 1.00 90.06 90 ALA A CA 1
ATOM 706 C C . ALA A 1 90 ? 0.488 1.542 -42.021 1.00 90.06 90 ALA A C 1
ATOM 708 O O . ALA A 1 90 ? -0.230 1.975 -42.927 1.00 90.06 90 ALA A O 1
ATOM 709 N N . ILE A 1 91 ? 1.638 0.912 -42.279 1.00 87.62 91 ILE A N 1
ATOM 710 C CA . ILE A 1 91 ? 2.174 0.746 -43.636 1.00 87.62 91 ILE A CA 1
ATOM 711 C C . ILE A 1 91 ? 1.650 -0.554 -44.252 1.00 87.62 91 ILE A C 1
ATOM 713 O O . ILE A 1 91 ? 1.918 -1.661 -43.778 1.00 87.62 91 ILE A O 1
ATOM 717 N N . LYS A 1 92 ? 0.896 -0.424 -45.348 1.00 80.44 92 LYS A N 1
ATOM 718 C CA . LYS A 1 92 ? 0.350 -1.563 -46.094 1.00 80.44 92 LYS A CA 1
ATOM 719 C C . LYS A 1 92 ? 1.374 -2.065 -47.123 1.00 80.44 92 LYS A C 1
ATOM 721 O O . LYS A 1 92 ? 2.151 -1.270 -47.652 1.00 80.44 92 LYS A O 1
ATOM 726 N N . PRO A 1 93 ? 1.368 -3.364 -47.475 1.00 68.00 93 PRO A N 1
ATOM 727 C CA . PRO A 1 93 ? 2.193 -3.869 -48.570 1.00 68.00 93 PRO A CA 1
ATOM 728 C C . PRO A 1 93 ? 1.945 -3.069 -49.859 1.00 68.00 93 PRO A C 1
ATOM 730 O O . PRO A 1 93 ? 0.801 -2.933 -50.290 1.00 68.00 93 PRO A O 1
ATOM 733 N N . GLY A 1 94 ? 3.005 -2.505 -50.445 1.00 74.94 94 GLY A N 1
ATOM 734 C CA . GLY A 1 94 ? 2.930 -1.698 -51.670 1.00 74.94 94 GLY A CA 1
ATOM 735 C C . GLY A 1 94 ? 2.463 -0.246 -51.494 1.00 74.94 94 GLY A C 1
ATOM 736 O O . GLY A 1 94 ? 2.311 0.448 -52.492 1.00 74.94 94 GLY A O 1
ATOM 737 N N . SER A 1 95 ? 2.246 0.240 -50.264 1.00 85.38 95 SER A N 1
ATOM 738 C CA . SER A 1 95 ? 1.858 1.642 -50.025 1.00 85.38 95 SER A CA 1
ATOM 739 C C . SER A 1 95 ? 3.037 2.612 -49.940 1.00 85.38 95 SER A C 1
ATOM 741 O O . SER A 1 95 ? 2.824 3.808 -49.743 1.00 85.38 95 SER A O 1
ATOM 743 N N . LEU A 1 96 ? 4.274 2.115 -50.021 1.00 87.19 96 LEU A N 1
ATOM 744 C CA . LEU A 1 96 ? 5.452 2.972 -50.060 1.00 87.19 96 LEU A CA 1
ATOM 745 C C . LEU A 1 96 ? 5.558 3.657 -51.430 1.00 87.19 96 LEU A C 1
ATOM 747 O O . LEU A 1 96 ? 5.184 3.060 -52.443 1.00 87.19 96 LEU A O 1
ATOM 751 N N . PRO A 1 97 ? 6.076 4.895 -51.487 1.00 88.94 97 PRO A N 1
ATOM 752 C CA . PRO A 1 97 ? 6.395 5.537 -52.752 1.00 88.94 97 PRO A CA 1
ATOM 753 C C . PRO A 1 97 ? 7.320 4.667 -53.613 1.00 88.94 97 PRO A C 1
ATOM 755 O O . PRO A 1 97 ? 8.089 3.856 -53.093 1.00 88.94 97 PRO A O 1
ATOM 758 N N . GLN A 1 98 ? 7.278 4.872 -54.931 1.00 87.25 98 GLN A N 1
ATOM 759 C CA . GLN A 1 98 ? 8.128 4.137 -55.869 1.00 87.25 98 GLN A CA 1
ATOM 760 C C . GLN A 1 98 ? 9.611 4.211 -55.454 1.00 87.25 98 GLN A C 1
ATOM 762 O O . GLN A 1 98 ? 10.074 5.258 -54.986 1.00 87.25 98 GLN A O 1
ATOM 767 N N . ASP A 1 99 ? 10.312 3.081 -55.562 1.00 88.00 99 ASP A N 1
ATOM 768 C CA . ASP A 1 99 ? 11.730 2.919 -55.213 1.00 88.00 99 ASP A CA 1
ATOM 769 C C . ASP A 1 99 ? 12.079 3.373 -53.782 1.00 88.00 99 ASP A C 1
ATOM 771 O O . ASP A 1 99 ? 13.119 3.985 -53.532 1.00 88.00 99 ASP A O 1
ATOM 775 N N . THR A 1 100 ? 11.185 3.075 -52.827 1.00 92.00 100 THR A N 1
ATOM 776 C CA . THR A 1 100 ? 11.371 3.373 -51.398 1.00 92.00 100 THR A CA 1
ATOM 777 C C . THR A 1 100 ? 11.338 2.112 -50.537 1.00 92.00 100 THR A C 1
ATOM 779 O O . THR A 1 100 ? 10.422 1.299 -50.658 1.00 92.00 100 THR A O 1
ATOM 782 N N . ALA A 1 101 ? 12.297 1.981 -49.621 1.00 92.81 101 ALA A N 1
ATOM 783 C CA . ALA A 1 101 ? 12.394 0.880 -48.665 1.00 92.81 101 ALA A CA 1
ATOM 784 C C . ALA A 1 101 ? 12.487 1.383 -47.217 1.00 92.81 101 ALA A C 1
ATOM 786 O O . ALA A 1 101 ? 12.939 2.497 -46.955 1.00 92.81 101 ALA A O 1
ATOM 787 N N . ILE A 1 102 ? 12.086 0.534 -46.271 1.00 94.75 102 ILE A N 1
ATOM 788 C CA . ILE A 1 102 ? 12.289 0.735 -44.833 1.00 94.75 102 ILE A CA 1
ATOM 789 C C . ILE A 1 102 ? 13.145 -0.418 -44.324 1.00 94.75 102 ILE A C 1
ATOM 791 O O . ILE A 1 102 ? 12.895 -1.565 -44.690 1.00 94.75 102 ILE A O 1
ATOM 795 N N . VAL A 1 103 ? 14.127 -0.115 -43.481 1.00 96.25 103 VAL A N 1
ATOM 796 C CA . VAL A 1 103 ? 14.987 -1.107 -42.832 1.00 96.25 103 VAL A CA 1
ATOM 797 C C . VAL A 1 103 ? 15.099 -0.789 -41.348 1.00 96.25 103 VAL A C 1
ATOM 799 O O . VAL A 1 103 ? 15.215 0.374 -40.968 1.00 96.25 103 VAL A O 1
ATOM 802 N N . VAL A 1 104 ? 15.088 -1.822 -40.508 1.00 97.19 104 VAL A N 1
ATOM 803 C CA . VAL A 1 104 ? 15.241 -1.697 -39.057 1.00 97.19 104 VAL A CA 1
ATOM 804 C C . VAL A 1 104 ? 16.598 -2.255 -38.626 1.00 97.19 104 VAL A C 1
ATOM 806 O O . VAL A 1 104 ? 17.001 -3.333 -39.058 1.00 97.19 104 VAL A O 1
ATOM 809 N N . ILE A 1 105 ? 17.305 -1.535 -37.756 1.00 97.69 105 ILE A N 1
ATOM 810 C CA . ILE A 1 105 ? 18.593 -1.945 -37.190 1.00 97.69 105 ILE A CA 1
ATOM 811 C C . ILE A 1 105 ? 18.507 -1.896 -35.665 1.00 97.69 105 ILE A C 1
ATOM 813 O O . ILE A 1 105 ? 18.241 -0.848 -35.080 1.00 97.69 105 ILE A O 1
ATOM 817 N N . GLY A 1 106 ? 18.742 -3.028 -35.006 1.00 95.38 106 GLY A N 1
ATOM 818 C CA . GLY A 1 106 ? 18.916 -3.098 -33.554 1.00 95.38 106 GLY A CA 1
ATOM 819 C C . GLY A 1 106 ? 20.371 -3.297 -33.146 1.00 95.38 106 GLY A C 1
ATOM 820 O O . GLY A 1 106 ? 21.240 -3.508 -33.982 1.00 95.38 106 GLY A O 1
ATOM 821 N N . CYS A 1 107 ? 20.638 -3.281 -31.843 1.00 91.88 107 CYS A N 1
ATOM 822 C CA . CYS A 1 107 ? 21.947 -3.635 -31.281 1.00 91.88 107 CYS A CA 1
ATOM 823 C C . CYS A 1 107 ? 21.929 -4.951 -30.479 1.00 91.88 107 CYS A C 1
ATOM 825 O O . CYS A 1 107 ? 22.802 -5.184 -29.649 1.00 91.88 107 CYS A O 1
ATOM 827 N N . GLY A 1 108 ? 20.877 -5.761 -30.639 1.00 85.69 108 GLY A N 1
ATOM 828 C CA . GLY A 1 108 ? 20.721 -7.041 -29.945 1.00 85.69 108 GLY A CA 1
ATOM 829 C C . GLY A 1 108 ? 21.448 -8.189 -30.645 1.00 85.69 108 GLY A C 1
ATOM 830 O O . GLY A 1 108 ? 21.969 -8.037 -31.746 1.00 85.69 108 GLY A O 1
ATOM 831 N N . ASP A 1 109 ? 21.447 -9.362 -30.019 1.00 89.19 109 ASP A N 1
ATOM 832 C CA . ASP A 1 109 ? 21.926 -10.594 -30.650 1.00 89.19 109 ASP A CA 1
ATOM 833 C C . ASP A 1 109 ? 21.050 -10.949 -31.877 1.00 89.19 109 ASP A C 1
ATOM 835 O O . ASP A 1 109 ? 19.821 -10.884 -31.766 1.00 89.19 109 ASP A O 1
ATOM 839 N N . PRO A 1 110 ? 21.625 -11.321 -33.041 1.00 93.75 110 PRO A N 1
ATOM 840 C CA . PRO A 1 110 ? 20.849 -11.674 -34.238 1.00 93.75 110 PRO A CA 1
ATOM 841 C C . PRO A 1 110 ? 19.848 -12.818 -34.008 1.00 93.75 110 PRO A C 1
ATOM 843 O O . PRO A 1 110 ? 18.791 -12.837 -34.634 1.00 93.75 110 PRO A O 1
ATOM 846 N N . ARG A 1 111 ? 20.103 -13.725 -33.053 1.00 92.00 111 ARG A N 1
ATOM 847 C CA . ARG A 1 111 ? 19.186 -14.831 -32.709 1.00 92.00 111 ARG A CA 1
ATOM 848 C C . ARG A 1 111 ? 17.848 -14.355 -32.139 1.00 92.00 111 ARG A C 1
ATOM 850 O O . ARG A 1 111 ? 16.891 -15.118 -32.099 1.00 92.00 111 ARG A O 1
ATOM 857 N N . LEU A 1 112 ? 17.778 -13.106 -31.685 1.00 91.31 112 LEU A N 1
ATOM 858 C CA . LEU A 1 112 ? 16.573 -12.503 -31.122 1.00 91.31 112 LEU A CA 1
ATOM 859 C C . LEU A 1 112 ? 15.717 -11.782 -32.176 1.00 91.31 112 LEU A C 1
ATOM 861 O O . LEU A 1 112 ? 14.658 -11.259 -31.831 1.00 91.31 112 LEU A O 1
ATOM 865 N N . ILE A 1 113 ? 16.156 -11.731 -33.440 1.00 95.19 113 ILE A N 1
ATOM 866 C CA . ILE A 1 113 ? 15.425 -11.046 -34.515 1.00 95.19 113 ILE A CA 1
ATOM 867 C C . ILE A 1 113 ? 14.034 -11.658 -34.702 1.00 95.19 113 ILE A C 1
ATOM 869 O O . ILE A 1 113 ? 13.060 -10.914 -34.752 1.00 95.19 113 ILE A O 1
ATOM 873 N N . ASP A 1 114 ? 13.927 -12.987 -34.732 1.00 94.56 114 ASP A N 1
ATOM 874 C CA . ASP A 1 114 ? 12.653 -13.684 -34.951 1.00 94.56 114 ASP A CA 1
ATOM 875 C C . ASP A 1 114 ? 11.650 -13.385 -33.837 1.00 94.56 114 ASP A C 1
ATOM 877 O O . ASP A 1 114 ? 10.534 -12.944 -34.101 1.00 94.56 114 ASP A O 1
ATOM 881 N N . MET A 1 115 ? 12.099 -13.491 -32.585 1.00 93.38 115 MET A N 1
ATOM 882 C CA . MET A 1 115 ? 11.311 -13.105 -31.414 1.00 93.38 115 MET A CA 1
ATOM 883 C C . MET A 1 115 ? 10.849 -11.644 -31.504 1.00 93.38 115 MET A C 1
ATOM 885 O O . MET A 1 115 ? 9.702 -11.324 -31.199 1.00 93.38 115 MET A O 1
ATOM 889 N N . TYR A 1 116 ? 11.735 -10.735 -31.916 1.00 94.38 116 TYR A N 1
ATOM 890 C CA . TYR A 1 116 ? 11.403 -9.319 -32.017 1.00 94.38 116 TYR A CA 1
ATOM 891 C C . TYR A 1 116 ? 10.414 -9.033 -33.156 1.00 94.38 116 TYR A C 1
ATOM 893 O O . TYR A 1 116 ? 9.522 -8.198 -32.996 1.00 94.38 116 TYR A O 1
ATOM 901 N N . ILE A 1 117 ? 10.522 -9.743 -34.281 1.00 95.31 117 ILE A N 1
ATOM 902 C CA . ILE A 1 117 ? 9.552 -9.690 -35.380 1.00 95.31 117 ILE A CA 1
ATOM 903 C C . ILE A 1 117 ? 8.188 -10.184 -34.895 1.00 95.31 117 ILE A C 1
ATOM 905 O O . ILE A 1 117 ? 7.207 -9.464 -35.073 1.00 95.31 117 ILE A O 1
ATOM 909 N N . ASP A 1 118 ? 8.129 -11.334 -34.224 1.00 93.31 118 ASP A N 1
ATOM 910 C CA . ASP A 1 118 ? 6.881 -11.907 -33.707 1.00 93.31 118 ASP A CA 1
ATOM 911 C C . ASP A 1 118 ? 6.208 -10.972 -32.692 1.00 93.31 118 ASP A C 1
ATOM 913 O O . ASP A 1 118 ? 5.008 -10.706 -32.773 1.00 93.31 118 ASP A O 1
ATOM 917 N N . ALA A 1 119 ? 6.989 -10.388 -31.778 1.00 86.94 119 ALA A N 1
ATOM 918 C CA . ALA A 1 119 ? 6.485 -9.483 -30.747 1.00 86.94 119 ALA A CA 1
ATOM 919 C C . ALA A 1 119 ? 5.980 -8.133 -31.290 1.00 86.94 119 ALA A C 1
ATOM 921 O O . ALA A 1 119 ? 5.164 -7.468 -30.639 1.00 86.94 119 ALA A O 1
ATOM 922 N N . THR A 1 120 ? 6.486 -7.689 -32.444 1.00 95.00 120 THR A N 1
ATOM 923 C CA . THR A 1 120 ? 6.178 -6.367 -33.022 1.00 95.00 120 THR A CA 1
ATOM 924 C C . THR A 1 120 ? 5.323 -6.429 -34.283 1.00 95.00 120 THR A C 1
ATOM 926 O O . THR A 1 120 ? 4.805 -5.405 -34.723 1.00 95.00 120 THR A O 1
ATOM 929 N N . GLY A 1 121 ? 5.173 -7.607 -34.887 1.00 93.94 121 GLY A N 1
ATOM 930 C CA . GLY A 1 121 ? 4.599 -7.757 -36.220 1.00 93.94 121 GLY A CA 1
ATOM 931 C C . GLY A 1 121 ? 5.404 -7.032 -37.304 1.00 93.94 121 GLY A C 1
ATOM 932 O O . GLY A 1 121 ? 4.813 -6.618 -38.305 1.00 93.94 121 GLY A O 1
ATOM 933 N N . CYS A 1 122 ? 6.714 -6.821 -37.098 1.00 93.50 122 CYS A N 1
ATOM 934 C CA . CYS A 1 122 ? 7.563 -6.069 -38.022 1.00 93.50 122 CYS A CA 1
ATOM 935 C C . CYS A 1 122 ? 7.563 -6.704 -39.418 1.00 93.50 122 CYS A C 1
ATOM 937 O O . CYS A 1 122 ? 7.885 -7.878 -39.582 1.00 93.50 122 CYS A O 1
ATOM 939 N N . LYS A 1 123 ? 7.227 -5.911 -40.441 1.00 90.44 123 LYS A N 1
ATOM 940 C CA . LYS A 1 123 ? 7.171 -6.360 -41.848 1.00 90.44 123 LYS A CA 1
ATOM 941 C C . LYS A 1 123 ? 8.391 -5.944 -42.672 1.00 90.44 123 LYS A C 1
ATOM 943 O O . LYS A 1 123 ? 8.423 -6.186 -43.877 1.00 90.44 123 LYS A O 1
ATOM 948 N N . PHE A 1 124 ? 9.353 -5.269 -42.052 1.00 93.12 124 PHE A N 1
ATOM 949 C CA . PHE A 1 124 ? 10.515 -4.691 -42.722 1.00 93.12 124 PHE A CA 1
ATOM 950 C C . PHE A 1 124 ? 11.766 -5.536 -42.455 1.00 93.12 124 PHE A C 1
ATOM 952 O O . PHE A 1 124 ? 11.860 -6.134 -41.381 1.00 93.12 124 PHE A O 1
ATOM 959 N N . PRO A 1 125 ? 12.740 -5.574 -43.386 1.00 94.88 125 PRO A N 1
ATOM 960 C CA . PRO A 1 125 ? 14.032 -6.204 -43.142 1.00 94.88 125 PRO A CA 1
ATOM 961 C C . PRO A 1 125 ? 14.668 -5.691 -41.851 1.00 94.88 125 PRO A C 1
ATOM 963 O O . PRO A 1 125 ? 14.703 -4.478 -41.613 1.00 94.88 125 PRO A O 1
ATOM 966 N N . LEU A 1 126 ? 15.169 -6.619 -41.037 1.00 96.50 126 LEU A N 1
ATOM 967 C CA . LEU A 1 126 ? 15.726 -6.322 -39.728 1.00 96.50 126 LEU A CA 1
ATOM 968 C C . LEU A 1 126 ? 17.134 -6.903 -39.594 1.00 96.50 126 LEU A C 1
ATOM 970 O O . LEU A 1 126 ? 17.357 -8.067 -39.916 1.00 96.50 126 LEU A O 1
ATOM 974 N N . TYR A 1 127 ? 18.060 -6.078 -39.111 1.00 98.00 127 TYR A N 1
ATOM 975 C CA . TYR A 1 127 ? 19.465 -6.428 -38.906 1.00 98.00 127 TYR A CA 1
ATOM 976 C C . TYR A 1 127 ? 19.936 -6.016 -37.510 1.00 98.00 127 TYR A C 1
ATOM 978 O O . TYR A 1 127 ? 19.293 -5.203 -36.837 1.00 98.00 127 TYR A O 1
ATOM 986 N N . THR A 1 128 ? 21.089 -6.528 -37.082 1.00 96.75 128 THR A N 1
ATOM 987 C CA . THR A 1 128 ? 21.724 -6.138 -35.821 1.00 96.75 128 THR A CA 1
ATOM 988 C C . THR A 1 128 ? 23.158 -5.656 -35.978 1.00 96.75 128 THR A C 1
ATOM 990 O O . THR A 1 128 ? 23.923 -6.164 -36.791 1.00 96.75 128 THR A O 1
ATOM 993 N N . ASP A 1 129 ? 23.536 -4.691 -35.141 1.00 96.44 129 ASP A N 1
ATOM 994 C CA . ASP A 1 129 ? 24.914 -4.301 -34.829 1.00 96.44 129 ASP A CA 1
ATOM 995 C C . ASP A 1 129 ? 25.200 -4.641 -33.353 1.00 96.44 129 ASP A C 1
ATOM 997 O O . ASP A 1 129 ? 25.077 -3.766 -32.488 1.00 96.44 129 ASP A O 1
ATOM 1001 N N . PRO A 1 130 ? 25.521 -5.909 -33.018 1.00 91.31 130 PRO A N 1
ATOM 1002 C CA . PRO A 1 130 ? 25.687 -6.331 -31.623 1.00 91.31 130 PRO A CA 1
ATOM 1003 C C . PRO A 1 130 ? 26.833 -5.608 -30.905 1.00 91.31 130 PRO A C 1
ATOM 1005 O O . PRO A 1 130 ? 26.800 -5.431 -29.691 1.00 91.31 130 PRO A O 1
ATOM 1008 N N . GLU A 1 131 ? 27.845 -5.172 -31.659 1.00 90.88 131 GLU A N 1
ATOM 1009 C CA . GLU A 1 131 ? 29.006 -4.445 -31.137 1.00 90.88 131 GLU A CA 1
ATOM 1010 C C . GLU A 1 131 ? 28.776 -2.930 -31.052 1.00 90.88 131 GLU A C 1
ATOM 1012 O O . GLU A 1 131 ? 29.665 -2.211 -30.601 1.00 90.88 131 GLU A O 1
ATOM 1017 N N . ARG A 1 132 ? 27.606 -2.438 -31.484 1.00 93.00 132 ARG A N 1
ATOM 1018 C CA . ARG A 1 132 ? 27.207 -1.021 -31.456 1.00 93.00 132 ARG A CA 1
ATOM 1019 C C . ARG A 1 132 ? 28.135 -0.065 -32.214 1.00 93.00 132 ARG A C 1
ATOM 1021 O O . ARG A 1 132 ? 28.054 1.147 -32.023 1.00 93.00 132 ARG A O 1
ATOM 1028 N N . LYS A 1 133 ? 28.980 -0.555 -33.123 1.00 93.75 133 LYS A N 1
ATOM 1029 C CA . LYS A 1 133 ? 29.953 0.272 -33.862 1.00 93.75 133 LYS A CA 1
ATOM 1030 C C . LYS A 1 133 ? 29.295 1.394 -34.669 1.00 93.75 133 LYS A C 1
ATOM 1032 O O . LYS A 1 133 ? 29.848 2.491 -34.770 1.00 93.75 133 LYS A O 1
ATOM 1037 N N . ILE A 1 134 ? 28.138 1.124 -35.267 1.00 95.06 134 ILE A N 1
ATOM 1038 C CA . ILE A 1 134 ? 27.347 2.084 -36.043 1.00 95.06 134 ILE A CA 1
ATOM 1039 C C . ILE A 1 134 ? 26.624 3.041 -35.097 1.00 95.06 134 ILE A C 1
ATOM 1041 O O . ILE A 1 134 ? 26.677 4.251 -35.314 1.00 95.06 134 ILE A O 1
ATOM 1045 N N . PHE A 1 135 ? 26.008 2.520 -34.030 1.00 92.62 135 PHE A N 1
ATOM 1046 C CA . PHE A 1 135 ? 25.339 3.329 -33.005 1.00 92.62 135 PHE A CA 1
ATOM 1047 C C . PHE A 1 135 ? 26.301 4.364 -32.402 1.00 92.62 135 PHE A C 1
ATOM 1049 O O . PHE A 1 135 ? 25.987 5.553 -32.368 1.00 92.62 135 PHE A O 1
ATOM 1056 N N . ASP A 1 136 ? 27.506 3.940 -32.024 1.00 90.00 136 ASP A N 1
ATOM 1057 C CA . ASP A 1 136 ? 28.528 4.805 -31.437 1.00 90.00 136 ASP A CA 1
ATOM 1058 C C . ASP A 1 136 ? 29.035 5.854 -32.437 1.00 90.00 136 ASP A C 1
ATOM 1060 O O . ASP A 1 136 ? 29.190 7.028 -32.100 1.00 90.00 136 ASP A O 1
ATOM 1064 N N . ALA A 1 137 ? 29.253 5.467 -33.699 1.00 90.88 137 ALA A N 1
ATOM 1065 C CA . ALA A 1 137 ? 29.680 6.395 -34.748 1.00 90.88 137 ALA A CA 1
ATOM 1066 C C . ALA A 1 137 ? 28.614 7.450 -35.094 1.00 90.88 137 ALA A C 1
ATOM 1068 O O . ALA A 1 137 ? 28.968 8.547 -35.532 1.00 90.88 137 ALA A O 1
ATOM 1069 N N . LEU A 1 138 ? 27.333 7.127 -34.889 1.00 90.62 138 LEU A N 1
ATOM 1070 C CA . LEU A 1 138 ? 26.198 8.041 -35.027 1.00 90.62 138 LEU A CA 1
ATOM 1071 C C . LEU A 1 138 ? 25.906 8.844 -33.747 1.00 90.62 138 LEU A C 1
ATOM 1073 O O . LEU A 1 138 ? 25.002 9.673 -33.756 1.00 90.62 138 LEU A O 1
ATOM 1077 N N . GLY A 1 139 ? 26.660 8.631 -32.664 1.00 84.56 139 GLY A N 1
ATOM 1078 C CA . GLY A 1 139 ? 26.472 9.343 -31.398 1.00 84.56 139 GLY A CA 1
ATOM 1079 C C . GLY A 1 139 ? 25.278 8.855 -30.568 1.00 84.56 139 GLY A C 1
ATOM 1080 O O . GLY A 1 139 ? 24.806 9.579 -29.695 1.00 84.56 139 GLY A O 1
ATOM 1081 N N . MET A 1 140 ? 24.779 7.640 -30.814 1.00 86.31 140 MET A N 1
ATOM 1082 C CA . MET A 1 140 ? 23.659 7.051 -30.075 1.00 86.31 140 MET A CA 1
ATOM 1083 C C . MET A 1 140 ? 24.143 6.389 -28.775 1.00 86.31 140 MET A C 1
ATOM 1085 O O . MET A 1 140 ? 24.646 5.262 -28.777 1.00 86.31 140 MET A O 1
ATOM 1089 N N . ALA A 1 141 ? 23.958 7.070 -27.643 1.00 72.19 141 ALA A N 1
ATOM 1090 C CA . ALA A 1 141 ? 24.395 6.578 -26.337 1.00 72.19 141 ALA A CA 1
ATOM 1091 C C . ALA A 1 141 ? 23.463 5.482 -25.762 1.00 72.19 141 ALA A C 1
ATOM 1093 O O . ALA A 1 141 ? 22.238 5.622 -25.829 1.00 72.19 141 ALA A O 1
ATOM 1094 N N . PRO A 1 142 ? 24.005 4.398 -25.171 1.00 68.25 142 PRO A N 1
ATOM 1095 C CA . PRO A 1 142 ? 23.218 3.449 -24.386 1.00 68.25 142 PRO A CA 1
ATOM 1096 C C . PRO A 1 142 ? 22.813 4.058 -23.036 1.00 68.25 142 PRO A C 1
ATOM 1098 O O . PRO A 1 142 ? 23.547 4.866 -22.469 1.00 68.25 142 PRO A O 1
ATOM 1101 N N . THR A 1 143 ? 21.671 3.630 -22.494 1.00 57.59 143 THR A N 1
ATOM 1102 C CA . THR A 1 143 ? 21.106 4.166 -21.244 1.00 57.59 143 THR A CA 1
ATOM 1103 C C . THR A 1 143 ? 22.073 4.070 -20.054 1.00 57.59 143 THR A C 1
ATOM 1105 O O . THR A 1 143 ? 22.196 5.030 -19.304 1.00 57.59 143 THR A O 1
ATOM 1108 N N . GLU A 1 144 ? 22.860 2.996 -19.945 1.00 52.34 144 GLU A N 1
ATOM 1109 C CA . GLU A 1 144 ? 23.895 2.821 -18.904 1.00 52.34 144 GLU A CA 1
ATOM 1110 C C . GLU A 1 144 ? 25.079 3.807 -19.016 1.00 52.34 144 GLU A C 1
ATOM 1112 O O . GLU A 1 144 ? 25.765 4.092 -18.035 1.00 52.34 144 GLU A O 1
ATOM 1117 N N . ALA A 1 145 ? 25.361 4.340 -20.212 1.00 50.97 145 ALA A N 1
ATOM 1118 C CA . ALA A 1 145 ? 26.408 5.349 -20.402 1.00 50.97 145 ALA A CA 1
ATOM 1119 C C . ALA A 1 145 ? 25.914 6.770 -20.087 1.00 50.97 145 ALA A C 1
ATOM 1121 O O . ALA A 1 145 ? 26.737 7.649 -19.827 1.00 50.97 145 ALA A O 1
ATOM 1122 N N . LEU A 1 146 ? 24.593 6.988 -20.067 1.00 46.84 146 LEU A N 1
ATOM 1123 C CA . LEU A 1 146 ? 23.987 8.264 -19.679 1.00 46.84 146 LEU A CA 1
ATOM 1124 C C . LEU A 1 146 ? 24.205 8.565 -18.190 1.00 46.84 146 LEU A C 1
ATOM 1126 O O . LEU A 1 146 ? 24.424 9.718 -17.839 1.00 46.84 146 LEU A O 1
ATOM 1130 N N . GLU A 1 147 ? 24.273 7.539 -17.334 1.00 43.50 147 GLU A N 1
ATOM 1131 C CA . GLU A 1 147 ? 24.593 7.687 -15.902 1.00 43.50 147 GLU A CA 1
ATOM 1132 C C . GLU A 1 147 ? 26.010 8.230 -15.643 1.00 43.50 147 GLU A C 1
ATOM 1134 O O . GLU A 1 147 ? 26.295 8.764 -14.572 1.00 43.50 147 GLU A O 1
ATOM 1139 N N . LYS A 1 148 ? 26.916 8.107 -16.624 1.00 42.41 148 LYS A N 1
ATOM 1140 C CA . LYS A 1 148 ? 28.314 8.561 -16.525 1.00 42.41 148 LYS A CA 1
ATOM 1141 C C . LYS A 1 148 ? 28.548 9.939 -17.146 1.00 42.41 148 LYS A C 1
ATOM 1143 O O . LYS A 1 148 ? 29.659 10.462 -17.044 1.00 42.41 148 LYS A O 1
ATOM 1148 N N . LEU A 1 149 ? 27.542 10.526 -17.795 1.00 38.88 149 LEU A N 1
ATOM 1149 C CA . LEU A 1 149 ? 27.640 11.850 -18.401 1.00 38.88 149 LEU A CA 1
ATOM 1150 C C . LEU A 1 149 ? 27.263 12.912 -17.363 1.00 38.88 149 LEU A C 1
ATOM 1152 O O . LEU A 1 149 ? 26.098 13.124 -17.049 1.00 38.88 149 LEU A O 1
ATOM 1156 N N . SER A 1 150 ? 28.268 13.603 -16.825 1.00 39.47 150 SER A N 1
ATOM 1157 C CA . SER A 1 150 ? 28.042 14.805 -16.025 1.00 39.47 150 SER A CA 1
ATOM 1158 C C . SER A 1 150 ? 27.512 15.929 -16.915 1.00 39.47 150 SER A C 1
ATOM 1160 O O . SER A 1 150 ? 28.163 16.295 -17.896 1.00 39.47 150 SER A O 1
ATOM 1162 N N . VAL A 1 151 ? 26.376 16.519 -16.545 1.00 34.81 151 VAL A N 1
ATOM 1163 C CA . VAL A 1 151 ? 25.894 17.769 -17.139 1.00 34.81 151 VAL A CA 1
ATOM 1164 C C . VAL A 1 151 ? 26.879 18.878 -16.759 1.00 34.81 151 VAL A C 1
ATOM 1166 O O . VAL A 1 151 ? 26.966 19.266 -15.597 1.00 34.81 151 VAL A O 1
ATOM 1169 N N . THR A 1 152 ? 27.660 19.366 -17.721 1.00 34.25 152 THR A N 1
ATOM 1170 C CA . THR A 1 152 ? 28.472 20.577 -17.548 1.00 34.25 152 THR A CA 1
ATOM 1171 C C . THR A 1 152 ? 27.934 21.682 -18.438 1.00 34.25 152 THR A C 1
ATOM 1173 O O . THR A 1 152 ? 27.844 21.510 -19.655 1.00 34.25 152 THR A O 1
ATOM 1176 N N . ASP A 1 153 ? 27.609 22.807 -17.804 1.00 31.25 153 ASP A N 1
ATOM 1177 C CA . ASP A 1 153 ? 27.203 24.059 -18.430 1.00 31.25 153 ASP A CA 1
ATOM 1178 C C . ASP A 1 153 ? 28.167 24.527 -19.527 1.00 31.25 153 ASP A C 1
ATOM 1180 O O . ASP A 1 153 ? 29.390 24.363 -19.472 1.00 31.25 153 ASP A O 1
ATOM 1184 N N . ALA A 1 154 ? 27.573 25.168 -20.528 1.00 33.44 154 ALA A N 1
ATOM 1185 C CA . ALA A 1 154 ? 28.246 25.785 -21.651 1.00 33.44 154 ALA A CA 1
ATOM 1186 C C . ALA A 1 154 ? 29.093 27.002 -21.227 1.00 33.44 154 ALA A C 1
ATOM 1188 O O . ALA A 1 154 ? 28.555 28.080 -20.999 1.00 33.44 154 ALA A O 1
ATOM 1189 N N . SER A 1 155 ? 30.424 26.863 -21.241 1.00 28.28 155 SER A N 1
ATOM 1190 C CA . SER A 1 155 ? 31.370 27.930 -21.628 1.00 28.28 155 SER A CA 1
ATOM 1191 C C . SER A 1 155 ? 32.805 27.387 -21.770 1.00 28.28 155 SER A C 1
ATOM 1193 O O . SER A 1 155 ? 33.379 26.879 -20.812 1.00 28.28 155 SER A O 1
ATOM 1195 N N . ALA A 1 156 ? 33.379 27.503 -22.971 1.00 28.20 156 ALA A N 1
ATOM 1196 C CA . ALA A 1 156 ? 34.770 27.170 -23.347 1.00 28.20 156 ALA A CA 1
ATOM 1197 C C . ALA A 1 156 ? 35.813 28.156 -22.722 1.00 28.20 156 ALA A C 1
ATOM 1199 O O . ALA A 1 156 ? 35.357 29.160 -22.170 1.00 28.20 156 ALA A O 1
ATOM 1200 N N . PRO A 1 157 ? 37.170 28.006 -22.855 1.00 37.34 157 PRO A N 1
ATOM 1201 C CA . PRO A 1 157 ? 37.932 27.160 -23.796 1.00 37.34 157 PRO A CA 1
ATOM 1202 C C . PRO A 1 157 ? 39.201 26.422 -23.260 1.00 37.34 157 PRO A C 1
ATOM 1204 O O . PRO A 1 157 ? 39.564 26.486 -22.092 1.00 37.34 157 PRO A O 1
ATOM 1207 N N . ALA A 1 158 ? 39.839 25.696 -24.192 1.00 26.98 158 ALA A N 1
ATOM 1208 C CA . ALA A 1 158 ? 41.001 24.789 -24.130 1.00 26.98 158 ALA A CA 1
ATOM 1209 C C . ALA A 1 158 ? 42.278 25.270 -23.396 1.00 26.98 158 ALA A C 1
ATOM 1211 O O . ALA A 1 158 ? 42.532 26.466 -23.374 1.00 26.98 158 ALA A O 1
ATOM 1212 N N . VAL A 1 159 ? 43.118 24.329 -22.908 1.00 27.02 159 VAL A N 1
ATOM 1213 C CA . VAL A 1 159 ? 44.507 23.989 -23.359 1.00 27.02 159 VAL A CA 1
ATOM 1214 C C . VAL A 1 159 ? 45.045 22.779 -22.547 1.00 27.02 159 VAL A C 1
ATOM 1216 O O . VAL A 1 159 ? 44.762 22.631 -21.363 1.00 27.02 159 VAL A O 1
ATOM 1219 N N . ALA A 1 160 ? 45.804 21.902 -23.214 1.00 26.20 160 ALA A N 1
ATOM 1220 C CA . ALA A 1 160 ? 46.421 20.657 -22.737 1.00 26.20 160 ALA A CA 1
ATOM 1221 C C . ALA A 1 160 ? 47.771 20.823 -21.995 1.00 26.20 160 ALA A C 1
ATOM 1223 O O . ALA A 1 160 ? 48.477 21.791 -22.263 1.00 26.20 160 ALA A O 1
ATOM 1224 N N . ALA A 1 161 ? 48.163 19.829 -21.171 1.00 26.69 161 ALA A N 1
ATOM 1225 C CA . ALA A 1 161 ? 49.450 19.088 -21.239 1.00 26.69 161 ALA A CA 1
ATOM 1226 C C . ALA A 1 161 ? 49.717 18.179 -20.000 1.00 26.69 161 ALA A C 1
ATOM 1228 O O . ALA A 1 161 ? 49.703 18.678 -18.883 1.00 26.69 161 ALA A O 1
ATOM 1229 N N . GLU A 1 162 ? 49.973 16.876 -20.263 1.00 26.95 162 GLU A N 1
ATOM 1230 C CA . GLU A 1 162 ? 51.037 15.946 -19.756 1.00 26.95 162 GLU A CA 1
ATOM 1231 C C . GLU A 1 162 ? 51.475 15.942 -18.260 1.00 26.95 162 GLU A C 1
ATOM 1233 O O . GLU A 1 162 ? 51.574 16.994 -17.651 1.00 26.95 162 GLU A O 1
ATOM 1238 N N . LYS A 1 163 ? 51.886 14.860 -17.555 1.00 25.81 163 LYS A N 1
ATOM 1239 C CA . LYS A 1 163 ? 52.427 13.482 -17.781 1.00 25.81 163 LYS A CA 1
ATOM 1240 C C . LYS A 1 163 ? 52.346 12.729 -16.407 1.00 25.81 163 LYS A C 1
ATOM 1242 O O . LYS A 1 163 ? 52.424 13.399 -15.382 1.00 25.81 163 LYS A O 1
ATOM 1247 N N . ALA A 1 164 ? 51.997 11.433 -16.296 1.00 24.36 164 ALA A N 1
ATOM 1248 C CA . ALA A 1 164 ? 52.873 10.230 -16.222 1.00 24.36 164 ALA A CA 1
ATOM 1249 C C . ALA A 1 164 ? 54.096 10.362 -15.265 1.00 24.36 164 ALA A C 1
ATOM 1251 O O . ALA A 1 164 ? 54.816 11.343 -15.386 1.00 24.36 164 ALA A O 1
ATOM 1252 N N . ASP A 1 165 ? 54.514 9.455 -14.366 1.00 26.47 165 ASP A N 1
ATOM 1253 C CA . ASP A 1 165 ? 54.145 8.101 -13.882 1.00 26.47 165 ASP A CA 1
ATOM 1254 C C . ASP A 1 165 ? 55.136 7.792 -12.682 1.00 26.47 165 ASP A C 1
ATOM 1256 O O . ASP A 1 165 ? 55.662 8.757 -12.122 1.00 26.47 165 ASP A O 1
ATOM 1260 N N . PRO A 1 166 ? 55.514 6.557 -12.266 1.00 44.69 166 PRO A N 1
ATOM 1261 C CA . PRO A 1 166 ? 54.969 5.773 -11.145 1.00 44.69 166 PRO A CA 1
ATOM 1262 C C . PRO A 1 166 ? 56.023 5.327 -10.080 1.00 44.69 166 PRO A C 1
ATOM 1264 O O . PRO A 1 166 ? 57.131 5.852 -10.011 1.00 44.69 166 PRO A O 1
ATOM 1267 N N . ALA A 1 167 ? 55.669 4.256 -9.342 1.00 26.95 167 ALA A N 1
ATOM 1268 C CA . ALA A 1 167 ? 56.532 3.266 -8.664 1.00 26.95 167 ALA A CA 1
ATOM 1269 C C . ALA A 1 167 ? 56.991 3.598 -7.227 1.00 26.95 167 ALA A C 1
ATOM 1271 O O . ALA A 1 167 ? 57.234 4.744 -6.883 1.00 26.95 167 ALA A O 1
ATOM 1272 N N . ALA A 1 168 ? 57.203 2.648 -6.313 1.00 27.25 168 ALA A N 1
ATOM 1273 C CA . ALA A 1 168 ? 56.900 1.219 -6.188 1.00 27.25 168 ALA A CA 1
ATOM 1274 C C . ALA A 1 168 ? 57.398 0.772 -4.795 1.00 27.25 168 ALA A C 1
ATOM 1276 O O . ALA A 1 168 ? 58.248 1.440 -4.213 1.00 27.25 168 ALA A O 1
ATOM 1277 N N . ASN A 1 169 ? 56.951 -0.419 -4.379 1.00 27.42 169 ASN A N 1
ATOM 1278 C CA . ASN A 1 169 ? 57.594 -1.343 -3.434 1.00 27.42 169 ASN A CA 1
ATOM 1279 C C . ASN A 1 169 ? 57.747 -0.884 -1.969 1.00 27.42 169 ASN A C 1
ATOM 1281 O O . ASN A 1 169 ? 58.110 0.237 -1.660 1.00 27.42 169 ASN A O 1
ATOM 1285 N N . GLY A 1 170 ? 57.541 -1.738 -0.977 1.00 24.81 170 GLY A N 1
ATOM 1286 C CA . GLY A 1 170 ? 57.395 -3.184 -0.992 1.00 24.81 170 GLY A CA 1
ATOM 1287 C C . GLY A 1 170 ? 57.919 -3.727 0.335 1.00 24.81 170 GLY A C 1
ATOM 1288 O O . GLY A 1 170 ? 58.775 -3.106 0.959 1.00 24.81 170 GLY A O 1
ATOM 1289 N N . ASN A 1 171 ? 57.414 -4.908 0.680 1.00 26.73 171 ASN A N 1
ATOM 1290 C CA . ASN A 1 171 ? 57.840 -5.808 1.749 1.00 26.73 171 ASN A CA 1
ATOM 1291 C C . ASN A 1 171 ? 57.634 -5.345 3.198 1.00 26.73 171 ASN A C 1
ATOM 1293 O O . ASN A 1 171 ? 57.894 -4.202 3.542 1.00 26.73 171 ASN A O 1
ATOM 1297 N N . ALA A 1 172 ? 57.225 -6.174 4.155 1.00 26.30 172 ALA A N 1
ATOM 1298 C CA . ALA A 1 172 ? 56.840 -7.588 4.289 1.00 26.30 172 ALA A CA 1
ATOM 1299 C C . ALA A 1 172 ? 57.399 -8.006 5.653 1.00 26.30 172 ALA A C 1
ATOM 1301 O O . ALA A 1 172 ? 58.539 -7.649 5.943 1.00 26.30 172 ALA A O 1
ATOM 1302 N N . ALA A 1 173 ? 56.618 -8.828 6.364 1.00 26.77 173 ALA A N 1
ATOM 1303 C CA . ALA A 1 173 ? 57.063 -9.779 7.384 1.00 26.77 173 ALA A CA 1
ATOM 1304 C C . ALA A 1 173 ? 57.707 -9.160 8.648 1.00 26.77 173 ALA A C 1
ATOM 1306 O O . ALA A 1 173 ? 58.361 -8.130 8.613 1.00 26.77 173 ALA A O 1
ATOM 1307 N N . ASP A 1 174 ? 57.550 -9.699 9.842 1.00 26.97 174 ASP A N 1
ATOM 1308 C CA . ASP A 1 174 ? 56.931 -10.931 10.301 1.00 26.97 174 ASP A CA 1
ATOM 1309 C C . ASP A 1 174 ? 56.626 -10.752 11.801 1.00 26.97 174 ASP A C 1
ATOM 1311 O O . ASP A 1 174 ? 57.063 -9.758 12.385 1.00 26.97 174 ASP A O 1
ATOM 1315 N N . SER A 1 175 ? 55.815 -11.676 12.330 1.00 26.23 175 SER A N 1
ATOM 1316 C CA . SER A 1 175 ? 55.922 -12.393 13.627 1.00 26.23 175 SER A CA 1
ATOM 1317 C C . SER A 1 175 ? 56.649 -11.702 14.811 1.00 26.23 175 SER A C 1
ATOM 1319 O O . SER A 1 175 ? 57.649 -11.017 14.662 1.00 26.23 175 SER A O 1
ATOM 1321 N N . ASP A 1 176 ? 56.273 -11.780 16.080 1.00 29.61 176 ASP A N 1
ATOM 1322 C CA . ASP A 1 176 ? 55.522 -12.688 16.946 1.00 29.61 176 ASP A CA 1
ATOM 1323 C C . ASP A 1 176 ? 55.102 -11.800 18.151 1.00 29.61 176 ASP A C 1
ATOM 1325 O O . ASP A 1 176 ? 55.694 -10.746 18.383 1.00 29.61 176 ASP A O 1
ATOM 1329 N N . GLY A 1 177 ? 54.018 -12.026 18.890 1.00 26.38 177 GLY A N 1
ATOM 1330 C CA . GLY A 1 177 ? 53.760 -13.226 19.675 1.00 26.38 177 GLY A CA 1
ATOM 1331 C C . GLY A 1 177 ? 54.299 -13.038 21.104 1.00 26.38 177 GLY A C 1
ATOM 1332 O O . GLY A 1 177 ? 55.496 -12.864 21.293 1.00 26.38 177 GLY A O 1
ATOM 1333 N N . ASP A 1 178 ? 53.373 -13.112 22.060 1.00 28.53 178 ASP A N 1
ATOM 1334 C CA . ASP A 1 178 ? 53.520 -13.280 23.516 1.00 28.53 178 ASP A CA 1
ATOM 1335 C C . ASP A 1 178 ? 53.628 -12.063 24.461 1.00 28.53 178 ASP A C 1
ATOM 1337 O O . ASP A 1 178 ? 54.651 -11.395 24.609 1.00 28.53 178 ASP A O 1
ATOM 1341 N N . ASP A 1 179 ? 52.484 -11.807 25.111 1.00 27.34 179 ASP A N 1
ATOM 1342 C CA . ASP A 1 179 ? 52.250 -11.946 26.555 1.00 27.34 179 ASP A CA 1
ATOM 1343 C C . ASP A 1 179 ? 53.373 -11.547 27.519 1.00 27.34 179 ASP A C 1
ATOM 1345 O O . ASP A 1 179 ? 54.388 -12.217 27.680 1.00 27.34 179 ASP A O 1
ATOM 1349 N N . SER A 1 180 ? 53.107 -10.531 28.339 1.00 29.89 180 SER A N 1
ATOM 1350 C CA . SER A 1 180 ? 52.579 -10.764 29.693 1.00 29.89 180 SER A CA 1
ATOM 1351 C C . SER A 1 180 ? 52.584 -9.484 30.534 1.00 29.89 180 SER A C 1
ATOM 1353 O O . SER A 1 180 ? 53.476 -8.638 30.485 1.00 29.89 180 SER A O 1
ATOM 1355 N N . GLU A 1 181 ? 51.492 -9.377 31.282 1.00 27.77 181 GLU A N 1
ATOM 1356 C CA . GLU A 1 181 ? 51.253 -8.676 32.546 1.00 27.77 181 GLU A CA 1
ATOM 1357 C C . GLU A 1 181 ? 52.520 -8.645 33.444 1.00 27.77 181 GLU A C 1
ATOM 1359 O O . GLU A 1 181 ? 53.372 -9.516 33.366 1.00 27.77 181 GLU A O 1
ATOM 1364 N N . ASN A 1 182 ? 52.759 -7.729 34.374 1.00 27.23 182 ASN A N 1
ATOM 1365 C CA . ASN A 1 182 ? 51.850 -7.021 35.249 1.00 27.23 182 ASN A CA 1
ATOM 1366 C C . ASN A 1 182 ? 52.641 -5.918 35.990 1.00 27.23 182 ASN A C 1
ATOM 1368 O O . ASN A 1 182 ? 53.844 -6.039 36.195 1.00 27.23 182 ASN A O 1
ATOM 1372 N N . GLU A 1 183 ? 51.909 -4.878 36.382 1.00 28.39 183 GLU A N 1
ATOM 1373 C CA . GLU A 1 183 ? 52.017 -4.040 37.587 1.00 28.39 183 GLU A CA 1
ATOM 1374 C C . GLU A 1 183 ? 53.348 -3.738 38.308 1.00 28.39 183 GLU A C 1
ATOM 1376 O O . GLU A 1 183 ? 54.151 -4.600 38.645 1.00 28.39 183 GLU A O 1
ATOM 1381 N N . GLY A 1 184 ? 53.417 -2.489 38.798 1.00 27.98 184 GLY A N 1
ATOM 1382 C CA . GLY A 1 184 ? 53.777 -2.301 40.210 1.00 27.98 184 GLY A CA 1
ATOM 1383 C C . GLY A 1 184 ? 54.876 -1.294 40.542 1.00 27.98 184 GLY A C 1
ATOM 1384 O O . GLY A 1 184 ? 55.929 -1.680 41.018 1.00 27.98 184 GLY A O 1
ATOM 1385 N N . VAL A 1 185 ? 54.589 -0.003 40.342 1.00 27.84 185 VAL A N 1
ATOM 1386 C CA . VAL A 1 185 ? 54.763 1.103 41.316 1.00 27.84 185 VAL A CA 1
ATOM 1387 C C . VAL A 1 185 ? 56.039 1.127 42.194 1.00 27.84 185 VAL A C 1
ATOM 1389 O O . VAL A 1 185 ? 56.187 0.332 43.112 1.00 27.84 185 VAL A O 1
ATOM 1392 N N . THR A 1 186 ? 56.881 2.163 42.054 1.00 29.88 186 THR A N 1
ATOM 1393 C CA . THR A 1 186 ? 57.096 3.231 43.072 1.00 29.88 186 THR A CA 1
ATOM 1394 C C . THR A 1 186 ? 58.172 4.248 42.631 1.00 29.88 186 THR A C 1
ATOM 1396 O O . THR A 1 186 ? 59.273 3.895 42.222 1.00 29.88 186 THR A O 1
ATOM 1399 N N . ASP A 1 187 ? 57.795 5.527 42.723 1.00 26.78 187 ASP A N 1
ATOM 1400 C CA . ASP A 1 187 ? 58.578 6.783 42.696 1.00 26.78 187 ASP A CA 1
ATOM 1401 C C . ASP A 1 187 ? 59.566 6.905 43.895 1.00 26.78 187 ASP A C 1
ATOM 1403 O O . ASP A 1 187 ? 59.522 6.022 44.754 1.00 26.78 187 ASP A O 1
ATOM 1407 N N . PRO A 1 188 ? 60.351 8.001 44.112 1.00 45.44 188 PRO A N 1
ATOM 1408 C CA . PRO A 1 188 ? 60.547 9.244 43.331 1.00 45.44 188 PRO A CA 1
ATOM 1409 C C . PRO A 1 188 ? 62.031 9.700 43.203 1.00 45.44 188 PRO A C 1
ATOM 1411 O O . PRO A 1 188 ? 62.903 9.239 43.929 1.00 45.44 188 PRO A O 1
ATOM 1414 N N . ALA A 1 189 ? 62.314 10.703 42.354 1.00 29.11 189 ALA A N 1
ATOM 1415 C CA . ALA A 1 189 ? 63.024 11.949 42.734 1.00 29.11 189 ALA A CA 1
ATOM 1416 C C . ALA A 1 189 ? 63.497 12.776 41.517 1.00 29.11 189 ALA A C 1
ATOM 1418 O O . ALA A 1 189 ? 64.350 12.372 40.736 1.00 29.11 189 ALA A O 1
ATOM 1419 N N . ALA A 1 190 ? 62.918 13.976 41.432 1.00 27.38 190 ALA A N 1
ATOM 1420 C CA . ALA A 1 190 ? 63.369 15.237 40.837 1.00 27.38 190 ALA A CA 1
ATOM 1421 C C . ALA A 1 190 ? 64.639 15.276 39.951 1.00 27.38 190 ALA A C 1
ATOM 1423 O O . ALA A 1 190 ? 65.751 15.041 40.410 1.00 27.38 190 ALA A O 1
ATOM 1424 N N . THR A 1 191 ? 64.512 15.850 38.747 1.00 30.45 191 THR A N 1
ATOM 1425 C CA . THR A 1 191 ? 64.922 17.247 38.455 1.00 30.45 191 THR A CA 1
ATOM 1426 C C . THR A 1 191 ? 64.735 17.605 36.968 1.00 30.45 191 THR A C 1
ATOM 1428 O O . THR A 1 191 ? 65.120 16.862 36.077 1.00 30.45 191 THR A O 1
ATOM 1431 N N . GLY A 1 192 ? 64.210 18.809 36.706 1.00 27.22 192 GLY A N 1
ATOM 1432 C CA . GLY A 1 192 ? 64.783 19.687 35.676 1.00 27.22 192 GLY A CA 1
ATOM 1433 C C . GLY A 1 192 ? 64.225 19.679 34.242 1.00 27.22 192 GLY A C 1
ATOM 1434 O O . GLY A 1 192 ? 64.602 18.869 33.409 1.00 27.22 192 GLY A O 1
ATOM 1435 N N . ALA A 1 193 ? 63.517 20.771 33.934 1.00 30.88 193 ALA A N 1
ATOM 1436 C CA . ALA A 1 193 ? 63.518 21.517 32.665 1.00 30.88 193 ALA A CA 1
ATOM 1437 C C . ALA A 1 193 ? 62.647 21.046 31.474 1.00 30.88 193 ALA A C 1
ATOM 1439 O O . ALA A 1 193 ? 62.831 20.022 30.824 1.00 30.88 193 ALA A O 1
ATOM 1440 N N . ALA A 1 194 ? 61.712 21.937 31.135 1.00 29.78 194 ALA A N 1
ATOM 1441 C CA . ALA A 1 194 ? 60.707 21.842 30.090 1.00 29.78 194 ALA A CA 1
ATOM 1442 C C . ALA A 1 194 ? 61.249 21.991 28.653 1.00 29.78 194 ALA A C 1
ATOM 1444 O O . ALA A 1 194 ? 62.003 22.915 28.352 1.00 29.78 194 ALA A O 1
ATOM 1445 N N . LYS A 1 195 ? 60.704 21.192 27.720 1.00 31.75 195 LYS A N 1
ATOM 1446 C CA . LYS A 1 195 ? 60.582 21.534 26.288 1.00 31.75 195 LYS A CA 1
ATOM 1447 C C . LYS A 1 195 ? 59.198 21.127 25.756 1.00 31.75 195 LYS A C 1
ATOM 1449 O O . LYS A 1 195 ? 58.801 19.967 25.811 1.00 31.75 195 LYS A O 1
ATOM 1454 N N . LYS A 1 196 ? 58.459 22.120 25.243 1.00 34.22 196 LYS A N 1
ATOM 1455 C CA . LYS A 1 196 ? 57.107 22.031 24.656 1.00 34.22 196 LYS A CA 1
ATOM 1456 C C . LYS A 1 196 ? 57.024 20.971 23.538 1.00 34.22 196 LYS A C 1
ATOM 1458 O O . LYS A 1 196 ? 57.621 21.154 22.480 1.00 34.22 196 LYS A O 1
ATOM 1463 N N . LYS A 1 197 ? 56.209 19.920 23.719 1.00 31.59 197 LYS A N 1
ATOM 1464 C CA . LYS A 1 197 ? 55.765 19.009 22.642 1.00 31.59 197 LYS A CA 1
ATOM 1465 C C . LYS A 1 197 ? 54.442 19.501 22.035 1.00 31.59 197 LYS A C 1
ATOM 1467 O O . LYS A 1 197 ? 53.460 19.710 22.743 1.00 31.59 197 LYS A O 1
ATOM 1472 N N . LYS A 1 198 ? 54.420 19.667 20.707 1.00 35.03 198 LYS A N 1
ATOM 1473 C CA . LYS A 1 198 ? 53.221 19.914 19.881 1.00 35.03 198 LYS A CA 1
ATOM 1474 C C . LYS A 1 198 ? 52.157 18.832 20.147 1.00 35.03 198 LYS A C 1
ATOM 1476 O O . LYS A 1 198 ? 52.423 17.652 19.928 1.00 35.03 198 LYS A O 1
ATOM 1481 N N . LYS A 1 199 ? 50.944 19.235 20.553 1.00 32.72 199 LYS A N 1
ATOM 1482 C CA . LYS A 1 199 ? 49.748 18.371 20.596 1.00 32.72 199 LYS A CA 1
ATOM 1483 C C . LYS A 1 199 ? 49.474 17.809 19.190 1.00 32.72 199 LYS A C 1
ATOM 1485 O O . LYS A 1 199 ? 49.102 18.561 18.291 1.00 32.72 199 LYS A O 1
ATOM 1490 N N . ARG A 1 200 ? 49.640 16.496 18.993 1.00 38.78 200 ARG A N 1
ATOM 1491 C CA . ARG A 1 200 ? 49.085 15.783 17.827 1.00 38.78 200 ARG A CA 1
ATOM 1492 C C . ARG A 1 200 ? 47.566 15.708 18.013 1.00 38.78 200 ARG A C 1
ATOM 1494 O O . ARG A 1 200 ? 47.105 15.253 19.056 1.00 38.78 200 ARG A O 1
ATOM 1501 N N . LYS A 1 201 ? 46.798 16.173 17.021 1.00 39.31 201 LYS A N 1
ATOM 1502 C CA . LYS A 1 201 ? 45.340 15.972 16.965 1.00 39.31 201 LYS A CA 1
ATOM 1503 C C . LYS A 1 201 ? 45.042 14.462 17.019 1.00 39.31 201 LYS A C 1
ATOM 1505 O O . LYS A 1 201 ? 45.724 13.714 16.313 1.00 39.31 201 LYS A O 1
ATOM 1510 N N . PRO A 1 202 ? 44.058 13.997 17.808 1.00 38.59 202 PRO A N 1
ATOM 1511 C CA . PRO A 1 202 ? 43.694 12.589 17.812 1.00 38.59 202 PRO A CA 1
ATOM 1512 C C . PRO A 1 202 ? 43.120 12.220 16.438 1.00 38.59 202 PRO A C 1
ATOM 1514 O O . PRO A 1 202 ? 42.221 12.891 15.927 1.00 38.59 202 PRO A O 1
ATOM 1517 N N . LYS A 1 203 ? 43.669 11.167 15.820 1.00 40.69 203 LYS A N 1
ATOM 1518 C CA . LYS A 1 203 ? 43.080 10.543 14.630 1.00 40.69 203 LYS A CA 1
ATOM 1519 C C . LYS A 1 203 ? 41.661 10.103 15.000 1.00 40.69 203 LYS A C 1
ATOM 1521 O O . LYS A 1 203 ? 41.494 9.351 15.959 1.00 40.69 203 LYS A O 1
ATOM 1526 N N . LYS A 1 204 ? 40.651 10.577 14.259 1.00 42.62 204 LYS A N 1
ATOM 1527 C CA . LYS A 1 204 ? 39.268 10.089 14.370 1.00 42.62 204 LYS A CA 1
ATOM 1528 C C . LYS A 1 204 ? 39.297 8.562 14.232 1.00 42.62 204 LYS A C 1
ATOM 1530 O O . LYS A 1 204 ? 39.661 8.058 13.170 1.00 42.62 204 LYS A O 1
ATOM 1535 N N . LYS A 1 205 ? 38.940 7.835 15.298 1.00 42.22 205 LYS A N 1
ATOM 1536 C CA . LYS A 1 205 ? 38.596 6.410 15.203 1.00 42.22 205 LYS A CA 1
ATOM 1537 C C . LYS A 1 205 ? 37.481 6.298 14.158 1.00 42.22 205 LYS A C 1
ATOM 1539 O O . LYS A 1 205 ? 36.474 6.996 14.285 1.00 42.22 205 LYS A O 1
ATOM 1544 N N . LYS A 1 206 ? 37.670 5.477 13.117 1.00 44.00 206 LYS A N 1
ATOM 1545 C CA . LYS A 1 206 ? 36.571 5.089 12.221 1.00 44.00 206 LYS A CA 1
ATOM 1546 C C . LYS A 1 206 ? 35.488 4.472 13.110 1.00 44.00 206 LYS A C 1
ATOM 1548 O O . LYS A 1 206 ? 35.770 3.522 13.836 1.00 44.00 206 LYS A O 1
ATOM 1553 N N . LYS A 1 207 ? 34.304 5.087 13.136 1.00 51.81 207 LYS A N 1
ATOM 1554 C CA . LYS A 1 207 ? 33.145 4.588 13.884 1.00 51.81 207 LYS A CA 1
ATOM 1555 C C . LYS A 1 207 ? 32.794 3.224 13.279 1.00 51.81 207 LYS A C 1
ATOM 1557 O O . LYS A 1 207 ? 32.715 3.128 12.057 1.00 51.81 207 LYS A O 1
ATOM 1562 N N . ALA A 1 208 ? 32.689 2.183 14.103 1.00 65.06 208 ALA A N 1
ATOM 1563 C CA . ALA A 1 208 ? 32.281 0.865 13.628 1.00 65.06 208 ALA A CA 1
ATOM 1564 C C . ALA A 1 208 ? 30.874 0.966 13.020 1.00 65.06 208 ALA A C 1
ATOM 1566 O O . ALA A 1 208 ? 30.011 1.632 13.596 1.00 65.06 208 ALA A O 1
ATOM 1567 N N . THR A 1 209 ? 30.664 0.350 11.858 1.00 66.25 209 THR A N 1
ATOM 1568 C CA . THR A 1 209 ? 29.338 0.245 11.243 1.00 66.25 209 THR A CA 1
ATOM 1569 C C . THR A 1 209 ? 28.450 -0.602 12.162 1.00 66.25 209 THR A C 1
ATOM 1571 O O . THR A 1 209 ? 28.883 -1.698 12.535 1.00 66.25 209 THR A O 1
ATOM 1574 N N . PRO A 1 210 ? 27.268 -0.113 12.584 1.00 72.88 210 PRO A N 1
ATOM 1575 C CA . PRO A 1 210 ? 26.333 -0.905 13.379 1.00 72.88 210 PRO A CA 1
ATOM 1576 C C . PRO A 1 210 ? 25.988 -2.203 12.646 1.00 72.88 210 PRO A C 1
ATOM 1578 O O . PRO A 1 210 ? 25.735 -2.172 11.445 1.00 72.88 210 PRO A O 1
ATOM 1581 N N . LYS A 1 211 ? 26.012 -3.332 13.360 1.00 81.81 211 LYS A N 1
ATOM 1582 C CA . LYS A 1 211 ? 25.658 -4.651 12.808 1.00 81.81 211 LYS A CA 1
ATOM 1583 C C . LYS A 1 211 ? 24.228 -5.084 13.144 1.00 81.81 211 LYS A C 1
ATOM 1585 O O . LYS A 1 211 ? 23.764 -6.073 12.599 1.00 81.81 211 LYS A O 1
ATOM 1590 N N . GLU A 1 212 ? 23.556 -4.364 14.041 1.00 90.81 212 GLU A N 1
ATOM 1591 C CA . GLU A 1 212 ? 22.241 -4.712 14.584 1.00 90.81 212 GLU A CA 1
ATOM 1592 C C . GLU A 1 212 ? 21.344 -3.472 14.642 1.00 90.81 212 GLU A C 1
ATOM 1594 O O . GLU A 1 212 ? 21.833 -2.337 14.703 1.00 90.81 212 GLU A O 1
ATOM 1599 N N . GLN A 1 213 ? 20.031 -3.700 14.625 1.00 95.19 213 GLN A N 1
ATOM 1600 C CA . GLN A 1 213 ? 19.019 -2.658 14.782 1.00 95.19 213 GLN A CA 1
ATOM 1601 C C . GLN A 1 213 ? 18.912 -2.201 16.251 1.00 95.19 213 GLN A C 1
ATOM 1603 O O . GLN A 1 213 ? 19.186 -2.960 17.179 1.00 95.19 213 GLN A O 1
ATOM 1608 N N . THR A 1 214 ? 18.500 -0.953 16.479 1.00 95.81 214 THR A N 1
ATOM 1609 C CA . THR A 1 214 ? 18.229 -0.398 17.817 1.00 95.81 214 THR A CA 1
ATOM 1610 C C . THR A 1 214 ? 16.776 -0.625 18.258 1.00 95.81 214 THR A C 1
ATOM 1612 O O . THR A 1 214 ? 15.930 -1.037 17.472 1.00 95.81 214 THR A O 1
ATOM 1615 N N . SER A 1 215 ? 16.454 -0.310 19.518 1.00 91.62 215 SER A N 1
ATOM 1616 C CA . SER A 1 215 ? 15.069 -0.244 20.011 1.00 91.62 215 SER A CA 1
ATOM 1617 C C . SER A 1 215 ? 14.830 1.109 20.703 1.00 91.62 215 SER A C 1
ATOM 1619 O O . SER A 1 215 ? 15.392 1.312 21.782 1.00 91.62 215 SER A O 1
ATOM 1621 N N . PRO A 1 216 ? 14.033 2.038 20.132 1.00 93.50 216 PRO A N 1
ATOM 1622 C CA . PRO A 1 216 ? 13.294 1.930 18.865 1.00 93.50 216 PRO A CA 1
ATOM 1623 C C . PRO A 1 216 ? 14.218 1.788 17.639 1.00 93.50 216 PRO A C 1
ATOM 1625 O O . PRO A 1 216 ? 15.404 2.122 17.737 1.00 93.50 216 PRO A O 1
ATOM 1628 N N . PRO A 1 217 ? 13.717 1.267 16.505 1.00 96.25 217 PRO A N 1
ATOM 1629 C CA . PRO A 1 217 ? 14.519 1.063 15.303 1.00 96.25 217 PRO A CA 1
ATOM 1630 C C . PRO A 1 217 ? 14.914 2.417 14.689 1.00 96.25 217 PRO A C 1
ATOM 1632 O O . PRO A 1 217 ? 14.066 3.259 14.412 1.00 96.25 217 PRO A O 1
ATOM 1635 N N . THR A 1 218 ? 16.220 2.650 14.521 1.00 96.81 218 THR A N 1
ATOM 1636 C CA . THR A 1 218 ? 16.772 3.928 14.018 1.00 96.81 218 THR A CA 1
ATOM 1637 C C . THR A 1 218 ? 17.929 3.771 13.034 1.00 96.81 218 THR A C 1
ATOM 1639 O O . THR A 1 218 ? 18.372 4.755 12.445 1.00 96.81 218 THR A O 1
ATOM 1642 N N . VAL A 1 219 ? 18.451 2.556 12.855 1.00 97.62 219 VAL A N 1
ATOM 1643 C CA . VAL A 1 219 ? 19.536 2.288 11.911 1.00 97.62 219 VAL A CA 1
ATOM 1644 C C . VAL A 1 219 ? 18.926 2.059 10.526 1.00 97.62 219 VAL A C 1
ATOM 1646 O O . VAL A 1 219 ? 18.084 1.164 10.407 1.00 97.62 219 VAL A O 1
ATOM 1649 N N . PRO A 1 220 ? 19.344 2.801 9.481 1.00 98.00 220 PRO A N 1
ATOM 1650 C CA . PRO A 1 220 ? 18.862 2.565 8.127 1.00 98.00 220 PRO A CA 1
ATOM 1651 C C . PRO A 1 220 ? 19.127 1.133 7.660 1.00 98.00 220 PRO A C 1
ATOM 1653 O O . PRO A 1 220 ? 20.223 0.604 7.871 1.00 98.00 220 PRO A O 1
ATOM 1656 N N . VAL A 1 221 ? 18.169 0.511 6.972 1.00 97.62 221 VAL A N 1
ATOM 1657 C CA . VAL A 1 221 ? 18.319 -0.876 6.494 1.00 97.62 221 VAL A CA 1
ATOM 1658 C C . VAL A 1 221 ? 19.474 -1.012 5.501 1.00 97.62 221 VAL A C 1
ATOM 1660 O O . VAL A 1 221 ? 20.166 -2.025 5.495 1.00 97.62 221 VAL A O 1
ATOM 1663 N N . SER A 1 222 ? 19.775 0.037 4.733 1.00 96.44 222 SER A N 1
ATOM 1664 C CA . SER A 1 222 ? 20.924 0.083 3.817 1.00 96.44 222 SER A CA 1
ATOM 1665 C C . SER A 1 222 ? 22.281 -0.024 4.527 1.00 96.44 222 SER A C 1
ATOM 1667 O O . SER A 1 222 ? 23.263 -0.464 3.927 1.00 96.44 222 SER A O 1
ATOM 1669 N N . VAL A 1 223 ? 22.351 0.341 5.815 1.00 96.56 223 VAL A N 1
ATOM 1670 C CA . VAL A 1 223 ? 23.546 0.171 6.658 1.00 96.56 223 VAL A CA 1
ATOM 1671 C C . VAL A 1 223 ? 23.666 -1.272 7.152 1.00 96.56 223 VAL A C 1
ATOM 1673 O O . VAL A 1 223 ? 24.779 -1.792 7.227 1.00 96.56 223 VAL A O 1
ATOM 1676 N N . LEU A 1 224 ? 22.537 -1.913 7.470 1.00 95.56 224 LEU A N 1
ATOM 1677 C CA . LEU A 1 224 ? 22.484 -3.305 7.930 1.00 95.56 224 LEU A CA 1
ATOM 1678 C C . LEU A 1 224 ? 22.741 -4.302 6.788 1.00 95.56 224 LEU A C 1
ATOM 1680 O O . LEU A 1 224 ? 23.360 -5.341 7.009 1.00 95.56 224 LEU A O 1
ATOM 1684 N N . PHE A 1 225 ? 22.329 -3.956 5.565 1.00 95.69 225 PHE A N 1
ATOM 1685 C CA . PHE A 1 225 ? 22.441 -4.790 4.366 1.00 95.69 225 PHE A CA 1
ATOM 1686 C C . PHE A 1 225 ? 23.308 -4.108 3.288 1.00 95.69 225 PHE A C 1
ATOM 1688 O O . PHE A 1 225 ? 22.796 -3.621 2.273 1.00 95.69 225 PHE A O 1
ATOM 1695 N N . PRO A 1 226 ? 24.643 -4.046 3.478 1.00 92.94 226 PRO A N 1
ATOM 1696 C CA . PRO A 1 226 ? 25.538 -3.398 2.527 1.00 92.94 226 PRO A CA 1
ATOM 1697 C C . PRO A 1 226 ? 25.503 -4.085 1.155 1.00 92.94 226 PRO A C 1
ATOM 1699 O O . PRO A 1 226 ? 25.364 -5.305 1.044 1.00 92.94 226 PRO A O 1
ATOM 1702 N N . GLY A 1 227 ? 25.658 -3.287 0.095 1.00 91.75 227 GLY A N 1
ATOM 1703 C CA . GLY A 1 227 ? 25.585 -3.778 -1.284 1.00 91.75 227 GLY A CA 1
ATOM 1704 C C . GLY A 1 227 ? 24.167 -4.118 -1.744 1.00 91.75 227 GLY A C 1
ATOM 1705 O O . GLY A 1 227 ? 24.024 -4.847 -2.716 1.00 91.75 227 GLY A O 1
ATOM 1706 N N . ARG A 1 228 ? 23.138 -3.602 -1.052 1.00 93.94 228 ARG A N 1
ATOM 1707 C CA . ARG A 1 228 ? 21.718 -3.810 -1.380 1.00 93.94 228 ARG A CA 1
ATOM 1708 C C . ARG A 1 228 ? 21.270 -5.281 -1.307 1.00 93.94 228 ARG A C 1
ATOM 1710 O O . ARG A 1 228 ? 20.306 -5.688 -1.951 1.00 93.94 228 ARG A O 1
ATOM 1717 N N . ASN A 1 229 ? 21.953 -6.076 -0.483 1.00 93.25 229 ASN A N 1
ATOM 1718 C CA . ASN A 1 229 ? 21.668 -7.496 -0.267 1.00 93.25 229 ASN A CA 1
ATOM 1719 C C . ASN A 1 229 ? 20.546 -7.687 0.766 1.00 93.25 229 ASN A C 1
ATOM 1721 O O . ASN A 1 229 ? 20.776 -8.211 1.856 1.00 93.25 229 ASN A O 1
ATOM 1725 N N . TYR A 1 230 ? 19.349 -7.202 0.447 1.00 96.88 230 TYR A N 1
ATOM 1726 C CA . TYR A 1 230 ? 18.189 -7.296 1.333 1.00 96.88 230 TYR A CA 1
ATOM 1727 C C . TYR A 1 230 ? 17.583 -8.712 1.333 1.00 96.88 230 TYR A C 1
ATOM 1729 O O . TYR A 1 230 ? 17.646 -9.397 0.304 1.00 96.88 230 TYR A O 1
ATOM 1737 N N . PRO A 1 231 ? 16.974 -9.160 2.449 1.00 97.00 231 PRO A N 1
ATOM 1738 C CA . PRO A 1 231 ? 16.332 -10.469 2.528 1.00 97.00 231 PRO A CA 1
ATOM 1739 C C . PRO A 1 231 ? 15.212 -10.619 1.498 1.00 97.00 231 PRO A C 1
ATOM 1741 O O . PRO A 1 231 ? 14.444 -9.685 1.254 1.00 97.00 231 PRO A O 1
ATOM 1744 N N . LYS A 1 232 ? 15.108 -11.812 0.909 1.00 97.38 232 LYS A N 1
ATOM 1745 C CA . LYS A 1 232 ? 13.956 -12.175 0.083 1.00 97.38 232 LYS A CA 1
ATOM 1746 C C . LYS A 1 232 ? 12.696 -12.303 0.940 1.00 97.38 232 LYS A C 1
ATOM 1748 O O . LYS A 1 232 ? 12.793 -12.595 2.131 1.00 97.38 232 LYS A O 1
ATOM 1753 N N . GLY A 1 233 ? 11.537 -12.122 0.317 1.00 97.75 233 GLY A N 1
ATOM 1754 C CA . GLY A 1 233 ? 10.276 -12.600 0.878 1.00 97.75 233 GLY A CA 1
ATOM 1755 C C . GLY A 1 233 ? 10.145 -14.121 0.768 1.00 97.75 233 GLY A C 1
ATOM 1756 O O . GLY A 1 233 ? 11.085 -14.828 0.395 1.00 97.75 233 GLY A O 1
ATOM 1757 N N . GLU A 1 234 ? 8.952 -14.626 1.057 1.00 98.50 234 GLU A N 1
ATOM 1758 C CA . GLU A 1 234 ? 8.621 -16.037 0.846 1.00 98.50 234 GLU A CA 1
ATOM 1759 C C . GLU A 1 234 ? 8.465 -16.310 -0.659 1.00 98.50 234 GLU A C 1
ATOM 1761 O O . GLU A 1 234 ? 7.553 -15.789 -1.300 1.00 98.50 234 GLU A O 1
ATOM 1766 N N . GLU A 1 235 ? 9.366 -17.106 -1.241 1.00 97.69 235 GLU A N 1
ATOM 1767 C CA . GLU A 1 235 ? 9.284 -17.545 -2.639 1.00 97.69 235 GLU A CA 1
ATOM 1768 C C . GLU A 1 235 ? 8.440 -18.827 -2.734 1.00 97.69 235 GLU A C 1
ATOM 1770 O O . GLU A 1 235 ? 8.790 -19.858 -2.164 1.00 97.69 235 GLU A O 1
ATOM 1775 N N . VAL A 1 236 ? 7.344 -18.764 -3.488 1.00 96.69 236 VAL A N 1
ATOM 1776 C CA . VAL A 1 236 ? 6.416 -19.872 -3.732 1.00 96.69 236 VAL A CA 1
ATOM 1777 C C . VAL A 1 236 ? 6.447 -20.225 -5.217 1.00 96.69 236 VAL A C 1
ATOM 1779 O O . VAL A 1 236 ? 6.258 -19.365 -6.082 1.00 96.69 236 VAL A O 1
ATOM 1782 N N . GLU A 1 237 ? 6.680 -21.498 -5.529 1.00 94.06 237 GLU A N 1
ATOM 1783 C CA . GLU A 1 237 ? 6.638 -21.987 -6.908 1.00 94.06 237 GLU A CA 1
ATOM 1784 C C . GLU A 1 237 ? 5.216 -21.910 -7.479 1.00 94.06 237 GLU A C 1
ATOM 1786 O O . GLU A 1 237 ? 4.228 -22.167 -6.786 1.00 94.06 237 GLU A O 1
ATOM 1791 N N . TYR A 1 238 ? 5.099 -21.582 -8.767 1.00 89.62 238 TYR A N 1
ATOM 1792 C CA . TYR A 1 238 ? 3.814 -21.698 -9.449 1.00 89.62 238 TYR A CA 1
ATOM 1793 C C . TYR A 1 238 ? 3.436 -23.167 -9.649 1.00 89.62 238 TYR A C 1
ATOM 1795 O O . TYR A 1 238 ? 4.279 -24.020 -9.926 1.00 89.62 238 TYR A O 1
ATOM 1803 N N . LEU A 1 239 ? 2.138 -23.450 -9.562 1.00 81.88 239 LEU A N 1
ATOM 1804 C CA . LEU A 1 239 ? 1.586 -24.789 -9.746 1.00 81.88 239 LEU A CA 1
ATOM 1805 C C . LEU A 1 239 ? 1.048 -24.990 -11.173 1.00 81.88 239 LEU A C 1
ATOM 1807 O O . LEU A 1 239 ? 0.918 -24.048 -11.959 1.00 81.88 239 LEU A O 1
ATOM 1811 N N . ASN A 1 240 ? 0.673 -26.234 -11.481 1.00 86.75 240 ASN A N 1
ATOM 1812 C CA . ASN A 1 240 ? -0.018 -26.628 -12.714 1.00 86.75 240 ASN A CA 1
ATOM 1813 C C . ASN A 1 240 ? 0.772 -26.266 -13.986 1.00 86.75 240 ASN A C 1
ATOM 1815 O O . ASN A 1 240 ? 1.982 -26.471 -14.041 1.00 86.75 240 ASN A O 1
ATOM 1819 N N . GLU A 1 241 ? 0.093 -25.732 -15.006 1.00 84.69 241 GLU A N 1
ATOM 1820 C CA . GLU A 1 241 ? 0.664 -25.348 -16.305 1.00 84.69 241 GLU A CA 1
ATOM 1821 C C . GLU A 1 241 ? 1.779 -24.295 -16.201 1.00 84.69 241 GLU A C 1
ATOM 1823 O O . GLU A 1 241 ? 2.502 -24.088 -17.167 1.00 84.69 241 GLU A O 1
ATOM 1828 N N . ASN A 1 242 ? 1.958 -23.658 -15.037 1.00 89.19 242 ASN A N 1
ATOM 1829 C CA . ASN A 1 242 ? 3.000 -22.666 -14.782 1.00 89.19 242 ASN A CA 1
ATOM 1830 C C . ASN A 1 242 ? 4.237 -23.231 -14.050 1.00 89.19 242 ASN A C 1
ATOM 1832 O O . ASN A 1 242 ? 5.195 -22.491 -13.831 1.00 89.19 242 ASN A O 1
ATOM 1836 N N . ASN A 1 243 ? 4.280 -24.530 -13.721 1.00 87.56 243 ASN A N 1
ATOM 1837 C CA . ASN A 1 243 ? 5.410 -25.149 -13.006 1.00 87.56 243 ASN A CA 1
ATOM 1838 C C . ASN A 1 243 ? 6.743 -25.129 -13.788 1.00 87.56 243 ASN A C 1
ATOM 1840 O O . ASN A 1 243 ? 7.822 -25.175 -13.197 1.00 87.56 243 ASN A O 1
ATOM 1844 N N . PHE A 1 244 ? 6.693 -25.021 -15.120 1.00 87.94 244 PHE A N 1
ATOM 1845 C CA . PHE A 1 244 ? 7.882 -24.992 -15.978 1.00 87.94 244 PHE A CA 1
ATOM 1846 C C . PHE A 1 244 ? 8.756 -23.750 -15.734 1.00 87.94 244 PHE A C 1
ATOM 1848 O O . PHE A 1 244 ? 9.951 -23.757 -16.037 1.00 87.94 244 PHE A O 1
ATOM 1855 N N . ARG A 1 245 ? 8.167 -22.678 -15.188 1.00 91.81 245 ARG A N 1
ATOM 1856 C CA . ARG A 1 245 ? 8.777 -21.350 -15.038 1.00 91.81 245 ARG A CA 1
ATOM 1857 C C . ARG A 1 245 ? 10.039 -21.344 -14.186 1.00 91.81 245 ARG A C 1
ATOM 1859 O O . ARG A 1 245 ? 10.977 -20.622 -14.514 1.00 91.81 245 ARG A O 1
ATOM 1866 N N . THR A 1 246 ? 10.094 -22.174 -13.146 1.00 81.88 246 THR A N 1
ATOM 1867 C CA . THR A 1 246 ? 11.223 -22.226 -12.204 1.00 81.88 246 THR A CA 1
ATOM 1868 C C . THR A 1 246 ? 12.538 -22.608 -12.891 1.00 81.88 246 THR A C 1
ATOM 1870 O O . THR A 1 246 ? 13.599 -22.072 -12.573 1.00 81.88 246 THR A O 1
ATOM 1873 N N . THR A 1 247 ? 12.487 -23.531 -13.856 1.00 83.19 247 THR A N 1
ATOM 1874 C CA . THR A 1 247 ? 13.689 -24.072 -14.520 1.00 83.19 247 THR A CA 1
ATOM 1875 C C . THR A 1 247 ? 13.917 -23.509 -15.921 1.00 83.19 247 THR A C 1
ATOM 1877 O O . THR A 1 247 ? 15.022 -23.632 -16.454 1.00 83.19 247 THR A O 1
ATOM 1880 N N . ASN A 1 248 ? 12.910 -22.856 -16.504 1.00 91.69 248 ASN A N 1
ATOM 1881 C CA . ASN A 1 248 ? 12.978 -22.284 -17.841 1.00 91.69 248 ASN A CA 1
ATOM 1882 C C . ASN A 1 248 ? 14.052 -21.178 -17.943 1.00 91.69 248 ASN A C 1
ATOM 1884 O O . ASN A 1 248 ? 14.099 -20.244 -17.142 1.00 91.69 248 ASN A O 1
ATOM 1888 N N . GLU A 1 249 ? 14.939 -21.285 -18.937 1.00 78.88 249 GLU A N 1
ATOM 1889 C CA . GLU A 1 249 ? 16.072 -20.364 -19.118 1.00 78.88 249 GLU A CA 1
ATOM 1890 C C . GLU A 1 249 ? 15.649 -18.926 -19.421 1.00 78.88 249 GLU A C 1
ATOM 1892 O O . GLU A 1 249 ? 16.211 -17.999 -18.838 1.00 78.88 249 GLU A O 1
ATOM 1897 N N . GLU A 1 250 ? 14.634 -18.737 -20.263 1.00 77.44 250 GLU A N 1
ATOM 1898 C CA . GLU A 1 250 ? 14.104 -17.415 -20.604 1.00 77.44 250 GLU A CA 1
ATOM 1899 C C . GLU A 1 250 ? 13.524 -16.731 -19.362 1.00 77.44 250 GLU A C 1
ATOM 1901 O O . GLU A 1 250 ? 13.861 -15.585 -19.064 1.00 77.44 250 GLU A O 1
ATOM 1906 N N . LYS A 1 251 ? 12.718 -17.453 -18.574 1.00 88.19 251 LYS A N 1
ATOM 1907 C CA . LYS A 1 251 ? 12.121 -16.912 -17.346 1.00 88.19 251 LYS A CA 1
ATOM 1908 C C . LYS A 1 251 ? 13.173 -16.554 -16.303 1.00 88.19 251 LYS A C 1
ATOM 1910 O O . LYS A 1 251 ? 13.086 -15.481 -15.711 1.00 88.19 251 LYS A O 1
ATOM 1915 N N . ARG A 1 252 ? 14.216 -17.373 -16.135 1.00 84.81 252 ARG A N 1
ATOM 1916 C CA . ARG A 1 252 ? 15.351 -17.033 -15.259 1.00 84.81 252 ARG A CA 1
ATOM 1917 C C . ARG A 1 252 ? 16.114 -15.804 -15.749 1.00 84.81 252 ARG A C 1
ATOM 1919 O O . ARG A 1 252 ? 16.499 -14.970 -14.936 1.00 84.81 252 ARG A O 1
ATOM 1926 N N . HIS A 1 253 ? 16.323 -15.666 -17.057 1.00 78.94 253 HIS A N 1
ATOM 1927 C CA . HIS A 1 253 ? 16.971 -14.483 -17.622 1.00 78.94 253 HIS A CA 1
ATOM 1928 C C . HIS A 1 253 ? 16.150 -13.206 -17.379 1.00 78.94 253 HIS A C 1
ATOM 1930 O O . HIS A 1 253 ? 16.700 -12.217 -16.897 1.00 78.94 253 HIS A O 1
ATOM 1936 N N . LEU A 1 254 ? 14.837 -13.248 -17.635 1.00 83.38 254 LEU A N 1
ATOM 1937 C CA . LEU A 1 254 ? 13.919 -12.126 -17.397 1.00 83.38 254 LEU A CA 1
ATOM 1938 C C . LEU A 1 254 ? 13.880 -11.702 -15.925 1.00 83.38 254 LEU A C 1
ATOM 1940 O O . LEU A 1 254 ? 13.876 -10.510 -15.623 1.00 83.38 254 LEU A O 1
ATOM 1944 N N . ASP A 1 255 ? 13.868 -12.670 -15.012 1.00 83.75 255 ASP A N 1
ATOM 1945 C CA . ASP A 1 255 ? 13.858 -12.416 -13.571 1.00 83.75 255 ASP A CA 1
ATOM 1946 C C . ASP A 1 255 ? 15.183 -11.792 -13.094 1.00 83.75 255 ASP A C 1
ATOM 1948 O O . ASP A 1 255 ? 15.186 -10.842 -12.314 1.00 83.75 255 ASP A O 1
ATOM 1952 N N . ASN A 1 256 ? 16.317 -12.241 -13.647 1.00 81.00 256 ASN A N 1
ATOM 1953 C CA . ASN A 1 256 ? 17.642 -11.712 -13.310 1.00 81.00 256 ASN A CA 1
ATOM 1954 C C . ASN A 1 256 ? 17.873 -10.265 -13.786 1.00 81.00 256 ASN A C 1
ATOM 1956 O O . ASN A 1 256 ? 18.622 -9.535 -13.141 1.00 81.00 256 ASN A O 1
ATOM 1960 N N . ILE A 1 257 ? 17.250 -9.828 -14.889 1.00 77.12 257 ILE A N 1
ATOM 1961 C CA . ILE A 1 257 ? 17.407 -8.450 -15.403 1.00 77.12 257 ILE A CA 1
ATOM 1962 C C . ILE A 1 257 ? 16.700 -7.418 -14.504 1.00 77.12 257 ILE A C 1
ATOM 1964 O O . ILE A 1 257 ? 17.068 -6.247 -14.499 1.00 77.12 257 ILE A O 1
ATOM 1968 N N . LYS A 1 258 ? 15.729 -7.832 -13.682 1.00 78.69 258 LYS A N 1
ATOM 1969 C CA . LYS A 1 258 ? 14.992 -6.949 -12.758 1.00 78.69 258 LYS A CA 1
ATOM 1970 C C . LYS A 1 258 ? 15.651 -6.833 -11.371 1.00 78.69 258 LYS A C 1
ATOM 1972 O O . LYS A 1 258 ? 14.958 -6.658 -10.370 1.00 78.69 258 LYS A O 1
ATOM 1977 N N . ALA A 1 259 ? 16.980 -6.926 -11.291 1.00 78.81 259 ALA A N 1
ATOM 1978 C CA . ALA A 1 259 ? 17.709 -6.959 -10.019 1.00 78.81 259 ALA A CA 1
ATOM 1979 C C . ALA A 1 259 ? 17.459 -5.722 -9.132 1.00 78.81 259 ALA A C 1
ATOM 1981 O O . ALA A 1 259 ? 17.184 -5.878 -7.940 1.00 78.81 259 ALA A O 1
ATOM 1982 N N . ASP A 1 260 ? 17.483 -4.514 -9.706 1.00 85.38 260 ASP A N 1
ATOM 1983 C CA . ASP A 1 260 ? 17.261 -3.271 -8.949 1.00 85.38 260 ASP A CA 1
ATOM 1984 C C . ASP A 1 260 ? 15.824 -3.160 -8.433 1.00 85.38 260 ASP A C 1
ATOM 1986 O O . ASP A 1 260 ? 15.615 -2.872 -7.256 1.00 85.38 260 ASP A O 1
ATOM 1990 N N . PHE A 1 261 ? 14.848 -3.508 -9.277 1.00 90.31 261 PHE A N 1
ATOM 1991 C CA . PHE A 1 261 ? 13.431 -3.590 -8.913 1.00 90.31 261 PHE A CA 1
ATOM 1992 C C . PHE A 1 261 ? 13.210 -4.517 -7.709 1.00 90.31 261 PHE A C 1
ATOM 1994 O O . PHE A 1 261 ? 12.586 -4.125 -6.725 1.00 90.31 261 PHE A O 1
ATOM 2001 N N . LEU A 1 262 ? 13.770 -5.733 -7.739 1.00 93.94 262 LEU A N 1
ATOM 2002 C CA . LEU A 1 262 ? 13.657 -6.670 -6.616 1.00 93.94 262 LEU A CA 1
ATOM 2003 C C . LEU A 1 262 ? 14.368 -6.145 -5.369 1.00 93.94 262 LEU A C 1
ATOM 2005 O O . LEU A 1 262 ? 13.877 -6.312 -4.255 1.00 93.94 262 LEU A O 1
ATOM 2009 N N . SER A 1 263 ? 15.524 -5.509 -5.543 1.00 96.44 263 SER A N 1
ATOM 2010 C CA . SER A 1 263 ? 16.262 -4.912 -4.438 1.00 96.44 263 SER A CA 1
ATOM 2011 C C . SER A 1 263 ? 15.481 -3.786 -3.754 1.00 96.44 263 SER A C 1
ATOM 2013 O O . SER A 1 263 ? 15.537 -3.715 -2.528 1.00 96.44 263 SER A O 1
ATOM 2015 N N . ASP A 1 264 ? 14.790 -2.923 -4.500 1.00 98.00 264 ASP A N 1
ATOM 2016 C CA . ASP A 1 264 ? 13.996 -1.821 -3.941 1.00 98.00 264 ASP A CA 1
ATOM 2017 C C . ASP A 1 264 ? 12.781 -2.346 -3.162 1.00 98.00 264 ASP A C 1
ATOM 2019 O O . ASP A 1 264 ? 12.567 -1.959 -2.011 1.00 98.00 264 ASP A O 1
ATOM 2023 N N . TYR A 1 265 ? 12.051 -3.312 -3.727 1.00 98.44 265 TYR A N 1
ATOM 2024 C CA . TYR A 1 265 ? 10.943 -3.982 -3.038 1.00 98.44 265 TYR A CA 1
ATOM 2025 C C . TYR A 1 265 ? 11.386 -4.699 -1.756 1.00 98.44 265 TYR A C 1
ATOM 2027 O O . TYR A 1 265 ? 10.737 -4.574 -0.717 1.00 98.44 265 TYR A O 1
ATOM 2035 N N . ARG A 1 266 ? 12.514 -5.423 -1.788 1.00 98.62 266 ARG A N 1
ATOM 2036 C CA . ARG A 1 266 ? 13.055 -6.102 -0.596 1.00 98.62 266 ARG A CA 1
ATOM 2037 C C . ARG A 1 266 ? 13.525 -5.115 0.469 1.00 98.62 266 ARG A C 1
ATOM 2039 O O . ARG A 1 266 ? 13.343 -5.389 1.652 1.00 98.62 266 ARG A O 1
ATOM 2046 N N . ALA A 1 267 ? 14.085 -3.970 0.072 1.00 98.75 267 ALA A N 1
ATOM 2047 C CA . ALA A 1 267 ? 14.436 -2.900 1.001 1.00 98.75 267 ALA A CA 1
ATOM 2048 C C . ALA A 1 267 ? 13.190 -2.353 1.710 1.00 98.75 267 ALA A C 1
ATOM 2050 O O . ALA A 1 267 ? 13.154 -2.320 2.939 1.00 98.75 267 ALA A O 1
ATOM 2051 N N . ALA A 1 268 ? 12.155 -1.983 0.948 1.00 98.88 268 ALA A N 1
ATOM 2052 C CA . ALA A 1 268 ? 10.891 -1.489 1.491 1.00 98.88 268 ALA A CA 1
ATOM 2053 C C . ALA A 1 268 ? 10.219 -2.522 2.414 1.00 98.88 268 ALA A C 1
ATOM 2055 O O . ALA A 1 268 ? 9.792 -2.182 3.519 1.00 98.88 268 ALA A O 1
ATOM 2056 N N . ALA A 1 269 ? 10.200 -3.797 2.014 1.00 98.88 269 ALA A N 1
ATOM 2057 C CA . ALA A 1 269 ? 9.627 -4.877 2.812 1.00 98.88 269 ALA A CA 1
ATOM 2058 C C . ALA A 1 269 ? 10.395 -5.120 4.115 1.00 98.88 269 ALA A C 1
ATOM 2060 O O . ALA A 1 269 ? 9.787 -5.395 5.147 1.00 98.88 269 ALA A O 1
ATOM 2061 N N . GLU A 1 270 ? 11.722 -4.995 4.094 1.00 98.88 270 GLU A N 1
ATOM 2062 C CA . GLU A 1 270 ? 12.540 -5.147 5.295 1.00 98.88 270 GLU A CA 1
ATOM 2063 C C . GLU A 1 270 ? 12.319 -4.009 6.293 1.00 98.88 270 GLU A C 1
ATOM 2065 O O . GLU A 1 270 ? 12.208 -4.255 7.495 1.00 98.88 270 GLU A O 1
ATOM 2070 N N . VAL A 1 271 ? 12.177 -2.771 5.806 1.00 98.88 271 VAL A N 1
ATOM 2071 C CA . VAL A 1 271 ? 11.745 -1.653 6.654 1.00 98.88 271 VAL A CA 1
ATOM 2072 C C . VAL A 1 271 ? 10.377 -1.960 7.261 1.00 98.88 271 VAL A C 1
ATOM 2074 O O . VAL A 1 271 ? 10.220 -1.850 8.476 1.00 98.88 271 VAL A O 1
ATOM 2077 N N . HIS A 1 272 ? 9.405 -2.388 6.448 1.00 98.94 272 HIS A N 1
ATOM 2078 C CA . HIS A 1 272 ? 8.053 -2.710 6.914 1.00 98.94 272 HIS A CA 1
ATOM 2079 C C . HIS A 1 272 ? 8.065 -3.777 8.018 1.00 98.94 272 HIS A C 1
ATOM 2081 O O . HIS A 1 272 ? 7.526 -3.542 9.101 1.00 98.94 272 HIS A O 1
ATOM 2087 N N . ARG A 1 273 ? 8.780 -4.893 7.809 1.00 98.88 273 ARG A N 1
ATOM 2088 C CA . ARG A 1 273 ? 8.965 -5.963 8.808 1.00 98.88 273 ARG A CA 1
ATOM 2089 C C . ARG A 1 273 ? 9.531 -5.445 10.127 1.00 98.88 273 ARG A C 1
ATOM 2091 O O . ARG A 1 273 ? 8.972 -5.721 11.186 1.00 98.88 273 ARG A O 1
ATOM 2098 N N . GLN A 1 274 ? 10.621 -4.679 10.095 1.00 98.81 274 GLN A N 1
ATOM 2099 C CA . GLN A 1 274 ? 11.238 -4.185 11.330 1.00 98.81 274 GLN A CA 1
ATOM 2100 C C . GLN A 1 274 ? 10.333 -3.187 12.066 1.00 98.81 274 GLN A C 1
ATOM 2102 O O . GLN A 1 274 ? 10.217 -3.241 13.295 1.00 98.81 274 GLN A O 1
ATOM 2107 N N . VAL A 1 275 ? 9.659 -2.297 11.331 1.00 98.88 275 VAL A N 1
ATOM 2108 C CA . VAL A 1 275 ? 8.751 -1.301 11.914 1.00 98.88 275 VAL A CA 1
ATOM 2109 C C . VAL A 1 275 ? 7.508 -1.963 12.503 1.00 98.88 275 VAL A C 1
ATOM 2111 O O . VAL A 1 275 ? 7.153 -1.665 13.644 1.00 98.88 275 VAL A O 1
ATOM 2114 N N . ARG A 1 276 ? 6.866 -2.898 11.793 1.00 98.81 276 ARG A N 1
ATOM 2115 C CA . ARG A 1 276 ? 5.648 -3.553 12.294 1.00 98.81 276 ARG A CA 1
ATOM 2116 C C . ARG A 1 276 ? 5.925 -4.454 13.495 1.00 98.81 276 ARG A C 1
ATOM 2118 O O . ARG A 1 276 ? 5.148 -4.442 14.443 1.00 98.81 276 ARG A O 1
ATOM 2125 N N . GLN A 1 277 ? 7.067 -5.147 13.526 1.00 98.62 277 GLN A N 1
ATOM 2126 C CA . GLN A 1 277 ? 7.485 -5.927 14.695 1.00 98.62 277 GLN A CA 1
ATOM 2127 C C . GLN A 1 277 ? 7.719 -5.029 15.914 1.00 98.62 277 GLN A C 1
ATOM 2129 O O . GLN A 1 277 ? 7.429 -5.420 17.047 1.00 98.62 277 GLN A O 1
ATOM 2134 N N . HIS A 1 278 ? 8.252 -3.820 15.707 1.00 98.38 278 HIS A N 1
ATOM 2135 C CA . HIS A 1 278 ? 8.348 -2.828 16.771 1.00 98.38 278 HIS A CA 1
ATOM 2136 C C . HIS A 1 278 ? 6.954 -2.364 17.218 1.00 98.38 278 HIS A C 1
ATOM 2138 O O . HIS A 1 278 ? 6.672 -2.393 18.415 1.00 98.38 278 HIS A O 1
ATOM 2144 N N . ALA A 1 279 ? 6.072 -2.026 16.274 1.00 98.69 279 ALA A N 1
ATOM 2145 C CA . ALA A 1 279 ? 4.704 -1.587 16.539 1.00 98.69 279 ALA A CA 1
ATOM 2146 C C . ALA A 1 279 ? 3.893 -2.632 17.330 1.00 98.69 279 ALA A C 1
ATOM 2148 O O . ALA A 1 279 ? 3.338 -2.310 18.376 1.00 98.69 279 ALA A O 1
ATOM 2149 N N . GLN A 1 280 ? 3.903 -3.905 16.922 1.00 98.62 280 GLN A N 1
ATOM 2150 C CA . GLN A 1 280 ? 3.245 -5.007 17.643 1.00 98.62 280 GLN A CA 1
ATOM 2151 C C . GLN A 1 280 ? 3.716 -5.113 19.105 1.00 98.62 280 GLN A C 1
ATOM 2153 O O . GLN A 1 280 ? 2.926 -5.370 20.018 1.00 98.62 280 GLN A O 1
ATOM 2158 N N . LYS A 1 281 ? 5.011 -4.875 19.356 1.00 98.06 281 LYS A N 1
ATOM 2159 C CA . LYS A 1 281 ? 5.591 -4.915 20.706 1.00 98.06 281 LYS A CA 1
ATOM 2160 C C . LYS A 1 281 ? 5.175 -3.707 21.543 1.00 98.06 281 LYS A C 1
ATOM 2162 O O . LYS A 1 281 ? 4.844 -3.883 22.718 1.00 98.06 281 LYS A O 1
ATOM 2167 N N . THR A 1 282 ? 5.173 -2.504 20.973 1.00 98.25 282 THR A N 1
ATOM 2168 C CA . THR A 1 282 ? 5.045 -1.248 21.731 1.00 98.25 282 THR A CA 1
ATOM 2169 C C . THR A 1 282 ? 3.641 -0.660 21.777 1.00 98.25 282 THR A C 1
ATOM 2171 O O . THR A 1 282 ? 3.343 0.055 22.734 1.00 98.25 282 THR A O 1
ATOM 2174 N N . ILE A 1 283 ? 2.771 -0.976 20.816 1.00 98.75 283 ILE A N 1
ATOM 2175 C CA . ILE A 1 283 ? 1.382 -0.512 20.816 1.00 98.75 283 ILE A CA 1
ATOM 2176 C C . ILE A 1 283 ? 0.632 -1.150 21.985 1.00 98.75 283 ILE A C 1
ATOM 2178 O O . ILE A 1 283 ? 0.631 -2.379 22.138 1.00 98.75 283 ILE A O 1
ATOM 2182 N N . LYS A 1 284 ? 0.003 -0.321 22.820 1.00 98.44 284 LYS A N 1
ATOM 2183 C CA . LYS A 1 284 ? -0.782 -0.733 23.990 1.00 98.44 284 LYS A CA 1
ATOM 2184 C C . LYS A 1 284 ? -1.965 0.220 24.223 1.00 98.44 284 LYS A C 1
ATOM 2186 O O . LYS A 1 284 ? -1.846 1.415 23.929 1.00 98.44 284 LYS A O 1
ATOM 2191 N N . PRO A 1 285 ? -3.080 -0.266 24.802 1.00 98.75 285 PRO A N 1
ATOM 2192 C CA . PRO A 1 285 ? -4.167 0.595 25.253 1.00 98.75 285 PRO A CA 1
ATOM 2193 C C . PRO A 1 285 ? -3.670 1.726 26.161 1.00 98.75 285 PRO A C 1
ATOM 2195 O O . PRO A 1 285 ? -2.755 1.541 26.964 1.00 98.75 285 PRO A O 1
ATOM 2198 N N . GLY A 1 286 ? -4.270 2.906 26.026 1.00 98.56 286 GLY A N 1
ATOM 2199 C CA . GLY A 1 286 ? -3.870 4.132 26.721 1.00 98.56 286 GLY A CA 1
ATOM 2200 C C . GLY A 1 286 ? -2.993 5.077 25.892 1.00 98.56 286 GLY A C 1
ATOM 2201 O O . GLY A 1 286 ? -2.881 6.250 26.244 1.00 98.56 286 GLY A O 1
ATOM 2202 N N . GLN A 1 287 ? -2.422 4.621 24.774 1.00 98.62 287 GLN A N 1
ATOM 2203 C CA . GLN A 1 287 ? -1.722 5.494 23.827 1.00 98.62 287 GLN A CA 1
ATOM 2204 C C . GLN A 1 287 ? -2.707 6.265 22.946 1.00 98.62 287 GLN A C 1
ATOM 2206 O O . GLN A 1 287 ? -3.756 5.743 22.556 1.00 98.62 287 GLN A O 1
ATOM 2211 N N . THR A 1 288 ? -2.367 7.508 22.598 1.00 98.75 288 THR A N 1
ATOM 2212 C CA . THR A 1 288 ? -3.129 8.229 21.575 1.00 98.75 288 THR A CA 1
ATOM 2213 C C . THR A 1 288 ? -2.838 7.630 20.203 1.00 98.75 288 THR A C 1
ATOM 2215 O O . THR A 1 288 ? -1.711 7.212 19.925 1.00 98.75 288 THR A O 1
ATOM 2218 N N . LEU A 1 289 ? -3.830 7.622 19.310 1.00 98.69 289 LEU A N 1
ATOM 2219 C CA . LEU A 1 289 ? -3.601 7.158 17.937 1.00 98.69 289 LEU A CA 1
ATOM 2220 C C . LEU A 1 289 ? -2.570 8.037 17.209 1.00 98.69 289 LEU A C 1
ATOM 2222 O O . LEU A 1 289 ? -1.852 7.556 16.339 1.00 98.69 289 LEU A O 1
ATOM 2226 N N . THR A 1 290 ? -2.452 9.312 17.594 1.00 98.62 290 THR A N 1
ATOM 2227 C CA . THR A 1 290 ? -1.432 10.230 17.069 1.00 98.62 290 THR A CA 1
ATOM 2228 C C . THR A 1 290 ? -0.019 9.774 17.432 1.00 98.62 290 THR A C 1
ATOM 2230 O O . THR A 1 290 ? 0.850 9.758 16.563 1.00 98.62 290 THR A O 1
ATOM 2233 N N . ASP A 1 291 ? 0.213 9.368 18.683 1.00 98.56 291 ASP A N 1
ATOM 2234 C CA . ASP A 1 291 ? 1.528 8.887 19.123 1.00 98.56 291 ASP A CA 1
ATOM 2235 C C . ASP A 1 291 ? 1.901 7.572 18.432 1.00 98.56 291 ASP A C 1
ATOM 2237 O O . ASP A 1 291 ? 3.046 7.399 18.016 1.00 98.56 291 ASP A O 1
ATOM 2241 N N . ILE A 1 292 ? 0.925 6.674 18.248 1.00 98.81 292 ILE A N 1
ATOM 2242 C CA . ILE A 1 292 ? 1.117 5.420 17.508 1.00 98.81 292 ILE A CA 1
ATOM 2243 C C . ILE A 1 292 ? 1.506 5.713 16.052 1.00 98.81 292 ILE A C 1
ATOM 2245 O O . ILE A 1 292 ? 2.513 5.188 15.574 1.00 98.81 292 ILE A O 1
ATOM 2249 N N . ALA A 1 293 ? 0.757 6.585 15.365 1.00 98.81 293 ALA A N 1
ATOM 2250 C CA . ALA A 1 293 ? 1.040 6.950 13.978 1.00 98.81 293 ALA A CA 1
ATOM 2251 C C . ALA A 1 293 ? 2.437 7.567 13.831 1.00 98.81 293 ALA A C 1
ATOM 2253 O O . ALA A 1 293 ? 3.211 7.139 12.978 1.00 98.81 293 ALA A O 1
ATOM 2254 N N . ASN A 1 294 ? 2.792 8.523 14.693 1.00 98.62 294 ASN A N 1
ATOM 2255 C CA . ASN A 1 294 ? 4.109 9.158 14.655 1.00 98.62 294 ASN A CA 1
ATOM 2256 C C . ASN A 1 294 ? 5.233 8.147 14.930 1.00 98.62 294 ASN A C 1
ATOM 2258 O O . ASN A 1 294 ? 6.241 8.163 14.232 1.00 98.62 294 ASN A O 1
ATOM 2262 N N . SER A 1 295 ? 5.051 7.227 15.887 1.00 98.62 295 SER A N 1
ATOM 2263 C CA . SER A 1 295 ? 6.052 6.198 16.199 1.00 98.62 295 SER A CA 1
ATOM 2264 C C . SER A 1 295 ? 6.350 5.286 15.005 1.00 98.62 295 SER A C 1
ATOM 2266 O O . SER A 1 295 ? 7.513 4.949 14.771 1.00 98.62 295 SER A O 1
ATOM 2268 N N . ILE A 1 296 ? 5.322 4.872 14.258 1.00 98.88 296 ILE A N 1
ATOM 2269 C CA . ILE A 1 296 ? 5.477 4.049 13.049 1.00 98.88 296 ILE A CA 1
ATOM 2270 C C . ILE A 1 296 ? 6.181 4.859 11.959 1.00 98.88 296 ILE A C 1
ATOM 2272 O O . ILE A 1 296 ? 7.207 4.436 11.427 1.00 98.88 296 ILE A O 1
ATOM 2276 N N . GLU A 1 297 ? 5.680 6.056 11.668 1.00 98.88 297 GLU A N 1
ATOM 2277 C CA . GLU A 1 297 ? 6.171 6.879 10.562 1.00 98.88 297 GLU A CA 1
ATOM 2278 C C . GLU A 1 297 ? 7.605 7.367 10.771 1.00 98.88 297 GLU A C 1
ATOM 2280 O O . GLU A 1 297 ? 8.400 7.389 9.832 1.00 98.88 297 GLU A O 1
ATOM 2285 N N . ASP A 1 298 ? 7.968 7.740 11.998 1.00 98.69 298 ASP A N 1
ATOM 2286 C CA . ASP A 1 298 ? 9.334 8.144 12.322 1.00 98.69 298 ASP A CA 1
ATOM 2287 C C . ASP A 1 298 ? 10.301 6.961 12.230 1.00 98.69 298 ASP A C 1
ATOM 2289 O O . ASP A 1 298 ? 11.433 7.135 11.773 1.00 98.69 298 ASP A O 1
ATOM 2293 N N . SER A 1 299 ? 9.844 5.751 12.566 1.00 98.81 299 SER A N 1
ATOM 2294 C CA . SER A 1 299 ? 10.630 4.530 12.374 1.00 98.81 299 SER A CA 1
ATOM 2295 C C . SER A 1 299 ? 10.853 4.237 10.888 1.00 98.81 299 SER A C 1
ATOM 2297 O O . SER A 1 299 ? 11.985 3.963 10.495 1.00 98.81 299 SER A O 1
ATOM 2299 N N . VAL A 1 300 ? 9.824 4.362 10.037 1.00 98.88 300 VAL A N 1
ATOM 2300 C CA . VAL A 1 300 ? 9.967 4.204 8.574 1.00 98.88 300 VAL A CA 1
ATOM 2301 C C . VAL A 1 300 ? 10.953 5.225 8.009 1.00 98.88 300 VAL A C 1
ATOM 2303 O O . VAL A 1 300 ? 11.874 4.854 7.279 1.00 98.88 300 VAL A O 1
ATOM 2306 N N . ARG A 1 301 ? 10.814 6.506 8.367 1.00 98.69 301 ARG A N 1
ATOM 2307 C CA . ARG A 1 301 ? 11.729 7.574 7.923 1.00 98.69 301 ARG A CA 1
ATOM 2308 C C . ARG A 1 301 ? 13.169 7.313 8.371 1.00 98.69 301 ARG A C 1
ATOM 2310 O O . ARG A 1 301 ? 14.104 7.485 7.593 1.00 98.69 301 ARG A O 1
ATOM 2317 N N . ALA A 1 302 ? 13.367 6.851 9.606 1.00 98.56 302 ALA A N 1
ATOM 2318 C CA . ALA A 1 302 ? 14.695 6.511 10.111 1.00 98.56 302 ALA A CA 1
ATOM 2319 C C . ALA A 1 302 ? 15.308 5.305 9.380 1.00 98.56 302 ALA A C 1
ATOM 2321 O O . ALA A 1 302 ? 16.490 5.328 9.039 1.00 98.56 302 ALA A O 1
ATOM 2322 N N . LEU A 1 303 ? 14.512 4.266 9.112 1.00 98.69 303 LEU A N 1
ATOM 2323 C CA . LEU A 1 303 ? 14.991 3.016 8.515 1.00 98.69 303 LEU A CA 1
ATOM 2324 C C . LEU A 1 303 ? 15.204 3.106 7.004 1.00 98.69 303 LEU A C 1
ATOM 2326 O O . LEU A 1 303 ? 16.094 2.442 6.474 1.00 98.69 303 LEU A O 1
ATOM 2330 N N . THR A 1 304 ? 14.439 3.948 6.316 1.00 98.50 304 THR A N 1
ATOM 2331 C CA . THR A 1 304 ? 14.714 4.315 4.919 1.00 98.50 304 THR A CA 1
ATOM 2332 C C . THR A 1 304 ? 15.897 5.278 4.820 1.00 98.50 304 THR A C 1
ATOM 2334 O O . THR A 1 304 ? 16.636 5.238 3.842 1.00 98.50 304 THR A O 1
ATOM 2337 N N . GLY A 1 305 ? 16.126 6.103 5.848 1.00 97.94 305 GLY A N 1
ATOM 2338 C CA . GLY A 1 305 ? 17.111 7.186 5.824 1.00 97.94 305 GLY A CA 1
ATOM 2339 C C . GLY A 1 305 ? 16.591 8.461 5.155 1.00 97.94 305 GLY A C 1
ATOM 2340 O O . GLY A 1 305 ? 17.374 9.383 4.938 1.00 97.94 305 GLY A O 1
ATOM 2341 N N . HIS A 1 306 ? 15.289 8.520 4.865 1.00 98.31 306 HIS A N 1
ATOM 2342 C CA . HIS A 1 306 ? 14.630 9.621 4.176 1.00 98.31 306 HIS A CA 1
ATOM 2343 C C . HIS A 1 306 ? 13.614 10.281 5.107 1.00 98.31 306 HIS A C 1
ATOM 2345 O O . HIS A 1 306 ? 12.624 9.691 5.542 1.00 98.31 306 HIS A O 1
ATOM 2351 N N . SER A 1 307 ? 13.891 11.533 5.462 1.00 96.88 307 SER A N 1
ATOM 2352 C CA . SER A 1 307 ? 13.087 12.285 6.427 1.00 96.88 307 SER A CA 1
ATOM 2353 C C . SER A 1 307 ? 11.797 12.837 5.821 1.00 96.88 307 SER A C 1
ATOM 2355 O O . SER A 1 307 ? 10.884 13.195 6.570 1.00 96.88 307 SER A O 1
ATOM 2357 N N . GLY A 1 308 ? 11.743 12.966 4.494 1.00 96.25 308 GLY A N 1
ATOM 2358 C CA . GLY A 1 308 ? 10.656 13.577 3.741 1.00 96.25 308 GLY A CA 1
ATOM 2359 C C . GLY A 1 308 ? 10.446 15.064 4.037 1.00 96.25 308 GLY A C 1
ATOM 2360 O O . GLY A 1 308 ? 9.326 15.541 3.892 1.00 96.25 308 GLY A O 1
ATOM 2361 N N . LEU A 1 309 ? 11.459 15.771 4.554 1.00 96.44 309 LEU A N 1
ATOM 2362 C CA . LEU A 1 309 ? 11.393 17.216 4.833 1.00 96.44 309 LEU A CA 1
ATOM 2363 C C . LEU A 1 309 ? 12.005 18.067 3.721 1.00 96.44 309 LEU A C 1
ATOM 2365 O O . LEU A 1 309 ? 11.579 19.202 3.515 1.00 96.44 309 LEU A O 1
ATOM 2369 N N . GLU A 1 310 ? 13.026 17.541 3.046 1.00 96.88 310 GLU A N 1
ATOM 2370 C CA . GLU A 1 310 ? 13.619 18.196 1.887 1.00 96.88 310 GLU A CA 1
ATOM 2371 C C . GLU A 1 310 ? 12.757 17.925 0.651 1.00 96.88 310 GLU A C 1
ATOM 2373 O O . GLU A 1 310 ? 12.181 16.847 0.493 1.00 96.88 310 GLU A O 1
ATOM 2378 N N . GLU A 1 311 ? 12.658 18.924 -0.225 1.00 96.62 311 GLU A N 1
ATOM 2379 C CA . GLU A 1 311 ? 11.878 18.817 -1.454 1.00 96.62 311 GLU A CA 1
ATOM 2380 C C . GLU A 1 311 ? 12.355 17.615 -2.287 1.00 96.62 311 GLU A C 1
ATOM 2382 O O . GLU A 1 311 ? 13.537 17.510 -2.606 1.00 96.62 311 GLU A O 1
ATOM 2387 N N . GLY A 1 312 ? 11.440 16.708 -2.633 1.00 95.81 312 GLY A N 1
ATOM 2388 C CA . GLY A 1 312 ? 11.741 15.495 -3.397 1.00 95.81 312 GLY A CA 1
ATOM 2389 C C . GLY A 1 312 ? 12.319 14.326 -2.590 1.00 95.81 312 GLY A C 1
ATOM 2390 O O . GLY A 1 312 ? 12.353 13.218 -3.115 1.00 95.81 312 GLY A O 1
ATOM 2391 N N . ASP A 1 313 ? 12.703 14.506 -1.320 1.00 98.00 313 ASP A N 1
ATOM 2392 C CA . ASP A 1 313 ? 13.287 13.432 -0.494 1.00 98.00 313 ASP A CA 1
ATOM 2393 C C . ASP A 1 313 ? 12.316 12.258 -0.310 1.00 98.00 313 ASP A C 1
ATOM 2395 O O . ASP A 1 313 ? 12.672 11.099 -0.514 1.00 98.00 313 ASP A O 1
ATOM 2399 N N . ALA A 1 314 ? 11.046 12.570 -0.030 1.00 96.81 314 ALA A N 1
ATOM 2400 C CA . ALA A 1 314 ? 9.979 11.580 0.107 1.00 96.81 314 ALA A CA 1
ATOM 2401 C C . ALA A 1 314 ? 9.620 10.863 -1.211 1.00 96.81 314 ALA A C 1
ATOM 2403 O O . ALA A 1 314 ? 8.901 9.877 -1.174 1.00 96.81 314 ALA A O 1
ATOM 2404 N N . LEU A 1 315 ? 10.123 11.305 -2.371 1.00 97.62 315 LEU A N 1
ATOM 2405 C CA . LEU A 1 315 ? 9.968 10.575 -3.636 1.00 97.62 315 LEU A CA 1
ATOM 2406 C C . LEU A 1 315 ? 11.070 9.527 -3.845 1.00 97.62 315 LEU A C 1
ATOM 2408 O O . LEU A 1 315 ? 10.919 8.641 -4.687 1.00 97.62 315 LEU A O 1
ATOM 2412 N N . ILE A 1 316 ? 12.166 9.594 -3.088 1.00 98.19 316 ILE A N 1
ATOM 2413 C CA . ILE A 1 316 ? 13.254 8.617 -3.176 1.00 98.19 316 ILE A CA 1
ATOM 2414 C C . ILE A 1 316 ? 12.892 7.387 -2.346 1.00 98.19 316 ILE A C 1
ATOM 2416 O O . ILE A 1 316 ? 12.842 6.280 -2.872 1.00 98.19 316 ILE A O 1
ATOM 2420 N N . ALA A 1 317 ? 12.572 7.568 -1.067 1.00 98.62 317 ALA A N 1
ATOM 2421 C CA . ALA A 1 317 ? 12.033 6.515 -0.215 1.00 98.62 317 ALA A CA 1
ATOM 2422 C C . ALA A 1 317 ? 11.297 7.118 0.985 1.00 98.62 317 ALA A C 1
ATOM 2424 O O . ALA A 1 317 ? 11.490 8.283 1.330 1.00 98.62 317 ALA A O 1
ATOM 2425 N N . GLY A 1 318 ? 10.477 6.312 1.653 1.00 98.62 318 GLY A N 1
ATOM 2426 C CA . GLY A 1 318 ? 9.737 6.748 2.832 1.00 98.62 318 GLY A CA 1
ATOM 2427 C C . GLY A 1 318 ? 8.390 6.053 2.959 1.00 98.62 318 GLY A C 1
ATOM 2428 O O . GLY A 1 318 ? 8.250 4.875 2.631 1.00 98.62 318 GLY A O 1
ATOM 2429 N N . MET A 1 319 ? 7.402 6.794 3.463 1.00 98.81 319 MET A N 1
ATOM 2430 C CA . MET A 1 319 ? 6.023 6.319 3.589 1.00 98.81 319 MET A CA 1
ATOM 2431 C C . MET A 1 319 ? 5.408 6.125 2.202 1.00 98.81 319 MET A C 1
ATOM 2433 O O . MET A 1 319 ? 5.339 7.077 1.430 1.00 98.81 319 MET A O 1
ATOM 2437 N N . GLY A 1 320 ? 4.945 4.912 1.896 1.00 98.44 320 GLY A N 1
ATOM 2438 C CA . GLY A 1 320 ? 4.211 4.616 0.658 1.00 98.44 320 GLY A CA 1
ATOM 2439 C C . GLY A 1 320 ? 2.806 5.218 0.658 1.00 98.44 320 GLY A C 1
ATOM 2440 O O . GLY A 1 320 ? 2.319 5.651 -0.379 1.00 98.44 320 GLY A O 1
ATOM 2441 N N . PHE A 1 321 ? 2.190 5.285 1.837 1.00 98.81 321 PHE A N 1
ATOM 2442 C CA . PHE A 1 321 ? 0.924 5.954 2.121 1.00 98.81 321 PHE A CA 1
ATOM 2443 C C . PHE A 1 321 ? 0.797 6.164 3.649 1.00 98.81 321 PHE A C 1
ATOM 2445 O O . PHE A 1 321 ? 1.618 5.632 4.407 1.00 98.81 321 PHE A O 1
ATOM 2452 N N . PRO A 1 322 ? -0.162 6.979 4.133 1.00 98.81 322 PRO A N 1
ATOM 2453 C CA . PRO A 1 322 ? -0.281 7.284 5.557 1.00 98.81 322 PRO A CA 1
ATOM 2454 C C . PRO A 1 322 ? -0.653 6.085 6.432 1.00 98.81 322 PRO A C 1
ATOM 2456 O O . PRO A 1 322 ? -1.393 5.208 6.013 1.00 98.81 322 PRO A O 1
ATOM 2459 N N . THR A 1 323 ? -0.200 6.095 7.688 1.00 98.88 323 THR A N 1
ATOM 2460 C CA . THR A 1 323 ? -0.495 5.029 8.660 1.00 98.88 323 THR A CA 1
ATOM 2461 C C . THR A 1 323 ? -1.982 5.001 9.030 1.00 98.88 323 THR A C 1
ATOM 2463 O O . THR A 1 323 ? -2.446 5.831 9.824 1.00 98.88 323 THR A O 1
ATOM 2466 N N . GLY A 1 324 ? -2.715 4.040 8.481 1.00 98.88 324 GLY A N 1
ATOM 2467 C CA . GLY A 1 324 ? -4.063 3.654 8.861 1.00 98.88 324 GLY A CA 1
ATOM 2468 C C . GLY A 1 324 ? -4.096 3.022 10.253 1.00 98.88 324 GLY A C 1
ATOM 2469 O O . GLY A 1 324 ? -3.349 2.096 10.552 1.00 98.88 324 GLY A O 1
ATOM 2470 N N . LEU A 1 325 ? -4.963 3.552 11.118 1.00 98.88 325 LEU A N 1
ATOM 2471 C CA . LEU A 1 325 ? -5.192 3.123 12.504 1.00 98.88 325 LEU A CA 1
ATOM 2472 C C . LEU A 1 325 ? -6.694 2.982 12.779 1.00 98.88 325 LEU A C 1
ATOM 2474 O O . LEU A 1 325 ? -7.219 3.462 13.787 1.00 98.88 325 LEU A O 1
ATOM 2478 N N . SER A 1 326 ? -7.414 2.396 11.826 1.00 98.88 326 SER A N 1
ATOM 2479 C CA . SER A 1 326 ? -8.867 2.243 11.876 1.00 98.88 326 SER A CA 1
ATOM 2480 C C . SER A 1 326 ? -9.275 1.311 13.021 1.00 98.88 326 SER A C 1
ATOM 2482 O O . SER A 1 326 ? -8.792 0.181 13.113 1.00 98.88 326 SER A O 1
ATOM 2484 N N . ILE A 1 327 ? -10.200 1.746 13.881 1.00 98.75 327 ILE A N 1
ATOM 2485 C CA . ILE A 1 327 ? -10.660 0.969 15.045 1.00 98.75 327 ILE A CA 1
ATOM 2486 C C . ILE A 1 327 ? -12.109 0.483 14.899 1.00 98.75 327 ILE A C 1
ATOM 2488 O O . ILE A 1 327 ? -12.991 1.202 14.424 1.00 98.75 327 ILE A O 1
ATOM 2492 N N . ASN A 1 328 ? -12.370 -0.741 15.362 1.00 98.81 328 ASN A N 1
ATOM 2493 C CA . ASN A 1 328 ? -13.695 -1.359 15.463 1.00 98.81 328 ASN A CA 1
ATOM 2494 C C . ASN A 1 328 ? -14.419 -1.422 14.106 1.00 98.81 328 ASN A C 1
ATOM 2496 O O . ASN A 1 328 ? -13.883 -1.992 13.159 1.00 98.81 328 ASN A O 1
ATOM 2500 N N . HIS A 1 329 ? -15.623 -0.855 14.006 1.00 98.88 329 HIS A N 1
ATOM 2501 C CA . HIS A 1 329 ? -16.423 -0.785 12.778 1.00 98.88 329 HIS A CA 1
ATOM 2502 C C . HIS A 1 329 ? -15.764 -0.006 11.624 1.00 98.88 329 HIS A C 1
ATOM 2504 O O . HIS A 1 329 ? -16.149 -0.212 10.478 1.00 98.88 329 HIS A O 1
ATOM 2510 N N . CYS A 1 330 ? -14.782 0.865 11.886 1.00 98.88 330 CYS A N 1
ATOM 2511 C CA . CYS A 1 330 ? -13.998 1.506 10.828 1.00 98.88 330 CYS A CA 1
ATOM 2512 C C . CYS A 1 330 ? -12.999 0.497 10.263 1.00 98.88 330 CYS A C 1
ATOM 2514 O O . CYS A 1 330 ? -12.123 0.066 11.006 1.00 98.88 330 CYS A O 1
ATOM 2516 N N . ALA A 1 331 ? -13.115 0.132 8.988 1.00 98.88 331 ALA A N 1
ATOM 2517 C CA . ALA A 1 331 ? -12.274 -0.866 8.334 1.00 98.88 331 ALA A CA 1
ATOM 2518 C C . ALA A 1 331 ? -10.947 -0.272 7.845 1.00 98.88 331 ALA A C 1
ATOM 2520 O O . ALA A 1 331 ? -9.892 -0.771 8.221 1.00 98.88 331 ALA A O 1
ATOM 2521 N N . ALA A 1 332 ? -10.998 0.832 7.094 1.00 98.75 332 ALA A N 1
ATOM 2522 C CA . ALA A 1 332 ? -9.845 1.392 6.384 1.00 98.75 332 ALA A CA 1
ATOM 2523 C C . ALA A 1 332 ? -9.845 2.934 6.372 1.00 98.75 332 ALA A C 1
ATOM 2525 O O . ALA A 1 332 ? -10.828 3.577 6.753 1.00 98.75 332 ALA A O 1
ATOM 2526 N N . HIS A 1 333 ? -8.730 3.519 5.921 1.00 9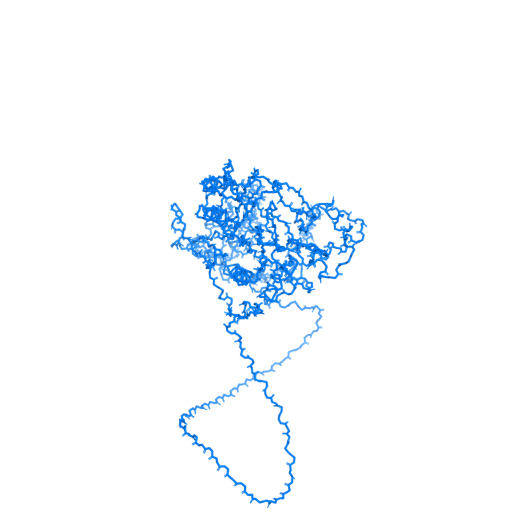8.62 333 HIS A N 1
ATOM 2527 C CA . HIS A 1 333 ? -8.552 4.951 5.617 1.00 98.62 333 HIS A CA 1
ATOM 2528 C C . HIS A 1 333 ? -8.721 5.946 6.781 1.00 98.62 333 HIS A C 1
ATOM 2530 O O . HIS A 1 333 ? -8.861 7.155 6.565 1.00 98.62 333 HIS A O 1
ATOM 2536 N N . TYR A 1 334 ? -8.652 5.493 8.033 1.00 98.81 334 TYR A N 1
ATOM 2537 C CA . TYR A 1 334 ? -8.580 6.398 9.177 1.00 98.81 334 TYR A CA 1
ATOM 2538 C C . TYR A 1 334 ? -7.139 6.591 9.655 1.00 98.81 334 TYR A C 1
ATOM 2540 O O . TYR A 1 334 ? -6.479 5.644 10.060 1.00 98.81 334 TYR A O 1
ATOM 2548 N N . THR A 1 335 ? -6.673 7.838 9.693 1.00 98.81 335 THR A N 1
ATOM 2549 C CA . THR A 1 335 ? -5.479 8.252 10.443 1.00 98.81 335 THR A CA 1
ATOM 2550 C C . THR A 1 335 ? -5.809 9.543 11.204 1.00 98.81 335 THR A C 1
ATOM 2552 O O . THR A 1 335 ? -6.613 10.343 10.714 1.00 98.81 335 THR A O 1
ATOM 2555 N N . PRO A 1 336 ? -5.263 9.788 12.410 1.00 98.44 336 PRO A N 1
ATOM 2556 C CA . PRO A 1 336 ? -5.603 10.990 13.168 1.00 98.44 336 PRO A CA 1
ATOM 2557 C C . PRO A 1 336 ? -5.169 12.266 12.432 1.00 98.44 336 PRO A C 1
ATOM 2559 O O . PRO A 1 336 ? -4.030 12.377 11.986 1.00 98.44 336 PRO A O 1
ATOM 2562 N N . ASN A 1 337 ? -6.057 13.260 12.353 1.00 98.50 337 ASN A N 1
ATOM 2563 C CA . ASN A 1 337 ? -5.699 14.638 12.000 1.00 98.50 337 ASN A CA 1
ATOM 2564 C C . ASN A 1 337 ? -5.143 15.389 13.227 1.00 98.50 337 ASN A C 1
ATOM 2566 O O . ASN A 1 337 ? -5.292 14.945 14.371 1.00 98.50 337 ASN A O 1
ATOM 2570 N N . ALA A 1 338 ? -4.528 16.556 13.011 1.00 95.12 338 ALA A N 1
ATOM 2571 C CA . ALA A 1 338 ? -4.054 17.410 14.099 1.00 95.12 338 ALA A CA 1
ATOM 2572 C C . ALA A 1 338 ? -5.166 17.715 15.124 1.00 95.12 338 ALA A C 1
ATOM 2574 O O . ALA A 1 338 ? -6.298 18.039 14.772 1.00 95.12 338 ALA A O 1
ATOM 2575 N N . GLY A 1 339 ? -4.833 17.613 16.414 1.00 94.25 339 GLY A N 1
ATOM 2576 C CA . GLY A 1 339 ? -5.775 17.842 17.516 1.00 94.25 339 GLY A CA 1
ATOM 2577 C C . GLY A 1 339 ? -6.670 16.649 17.871 1.00 94.25 339 GLY A C 1
ATOM 2578 O O . GLY A 1 339 ? -7.441 16.751 18.827 1.00 94.25 339 GLY A O 1
ATOM 2579 N N . ASN A 1 340 ? -6.559 15.519 17.163 1.00 95.81 340 ASN A N 1
ATOM 2580 C CA . ASN A 1 340 ? -7.232 14.280 17.539 1.00 95.81 340 ASN A CA 1
ATOM 2581 C C . ASN A 1 340 ? -6.779 13.808 18.935 1.00 95.81 340 ASN A C 1
ATOM 2583 O O . ASN A 1 340 ? -5.590 13.812 19.254 1.00 95.81 340 ASN A O 1
ATOM 2587 N N . LYS A 1 341 ? -7.747 13.408 19.766 1.00 95.44 341 LYS A N 1
ATOM 2588 C CA . LYS A 1 341 ? -7.534 12.941 21.149 1.00 95.44 341 LYS A CA 1
ATOM 2589 C C . LYS A 1 341 ? -7.985 11.496 21.355 1.00 95.44 341 LYS A C 1
ATOM 2591 O O . LYS A 1 341 ? -8.236 11.093 22.486 1.00 95.44 341 LYS A O 1
ATOM 2596 N N . MET A 1 342 ? -8.176 10.745 20.272 1.00 97.75 342 MET A N 1
ATOM 2597 C CA . MET A 1 342 ? -8.602 9.356 20.356 1.00 97.75 342 MET A CA 1
ATOM 2598 C C . MET A 1 342 ? -7.486 8.534 20.996 1.00 97.75 342 MET A C 1
ATOM 2600 O O . MET A 1 342 ? -6.322 8.624 20.600 1.00 97.75 342 MET A O 1
ATOM 2604 N N . VAL A 1 343 ? -7.861 7.762 22.008 1.00 98.62 343 VAL A N 1
ATOM 2605 C CA . VAL A 1 343 ? -6.969 6.890 22.769 1.00 98.62 343 VAL A CA 1
ATOM 2606 C C . VAL A 1 343 ? -7.378 5.459 22.482 1.00 98.62 343 VAL A C 1
ATOM 2608 O O . VAL A 1 343 ? -8.566 5.151 22.568 1.00 98.62 343 VAL A O 1
ATOM 2611 N N . LEU A 1 344 ? -6.404 4.609 22.173 1.00 98.81 344 LEU A N 1
ATOM 2612 C CA . LEU A 1 344 ? -6.615 3.181 21.976 1.00 98.81 344 LEU A CA 1
ATOM 2613 C C . LEU A 1 344 ? -7.117 2.539 23.275 1.00 98.81 344 LEU A C 1
ATOM 2615 O O . LEU A 1 344 ? -6.507 2.720 24.330 1.00 98.81 344 LEU A O 1
ATOM 2619 N N . GLN A 1 345 ? -8.223 1.807 23.212 1.00 98.75 345 GLN A N 1
ATOM 2620 C CA . GLN A 1 345 ? -8.848 1.149 24.358 1.00 98.75 345 GLN A CA 1
ATOM 2621 C C . GLN A 1 345 ? -8.550 -0.353 24.387 1.00 98.75 345 GLN A C 1
ATOM 2623 O O . GLN A 1 345 ? -8.146 -0.949 23.393 1.00 98.75 345 GLN A O 1
ATOM 2628 N N . GLN A 1 346 ? -8.776 -0.978 25.547 1.00 98.50 346 GLN A N 1
ATOM 2629 C CA . GLN A 1 346 ? -8.587 -2.422 25.738 1.00 98.50 346 GLN A CA 1
ATOM 2630 C C . GLN A 1 346 ? -9.476 -3.255 24.798 1.00 98.50 346 GLN A C 1
ATOM 2632 O O . GLN A 1 346 ? -9.008 -4.225 24.212 1.00 98.50 346 GLN A O 1
ATOM 2637 N N . GLY A 1 347 ? -10.733 -2.840 24.622 1.00 98.31 347 GLY A N 1
ATOM 2638 C CA . GLY A 1 347 ? -11.713 -3.537 23.787 1.00 98.31 347 GLY A CA 1
ATOM 2639 C C . GLY A 1 347 ? -11.697 -3.141 22.308 1.00 98.31 347 GLY A C 1
ATOM 2640 O O . GLY A 1 347 ? -12.646 -3.476 21.600 1.00 98.31 347 GLY A O 1
ATOM 2641 N N . ASP A 1 348 ? -10.685 -2.393 21.852 1.00 98.88 348 ASP A N 1
ATOM 2642 C CA . ASP A 1 348 ? -10.583 -1.983 20.451 1.00 98.88 348 ASP A CA 1
ATOM 2643 C C . ASP A 1 348 ? -9.964 -3.084 19.578 1.00 98.88 348 ASP A C 1
ATOM 2645 O O . ASP A 1 348 ? -8.982 -3.729 19.952 1.00 98.88 348 ASP A O 1
ATOM 2649 N N . VAL A 1 349 ? -10.503 -3.225 18.364 1.00 98.88 349 VAL A N 1
ATOM 2650 C CA . VAL A 1 349 ? -9.899 -3.989 17.262 1.00 98.88 349 VAL A CA 1
ATOM 2651 C C . VAL A 1 349 ? -9.326 -3.000 16.250 1.00 98.88 349 VAL A C 1
ATOM 2653 O O . VAL A 1 349 ? -10.069 -2.349 15.506 1.00 98.88 349 VAL A O 1
ATOM 2656 N N . MET A 1 350 ? -8.005 -2.847 16.239 1.00 98.88 350 MET A N 1
ATOM 2657 C CA . MET A 1 350 ? -7.300 -1.842 15.445 1.00 98.88 350 MET A CA 1
ATOM 2658 C C . MET A 1 350 ? -6.601 -2.478 14.249 1.00 98.88 350 MET A C 1
ATOM 2660 O O . MET A 1 350 ? -5.798 -3.390 14.419 1.00 98.88 350 MET A O 1
ATOM 2664 N N . LYS A 1 351 ? -6.854 -1.958 13.049 1.00 98.88 351 LYS A N 1
ATOM 2665 C CA . LYS A 1 351 ? -6.060 -2.281 11.861 1.00 98.88 351 LYS A CA 1
ATOM 2666 C C . LYS A 1 351 ? -4.884 -1.321 11.818 1.00 98.88 351 LYS A C 1
ATOM 2668 O O . LYS A 1 351 ? -5.100 -0.113 11.915 1.00 98.88 351 LYS A O 1
ATOM 2673 N N . VAL A 1 352 ? -3.676 -1.862 11.730 1.00 98.94 352 VAL A N 1
ATOM 2674 C CA . VAL A 1 352 ? -2.442 -1.111 11.516 1.00 98.94 352 VAL A CA 1
ATOM 2675 C C . VAL A 1 352 ? -2.012 -1.369 10.085 1.00 98.94 352 VAL A C 1
ATOM 2677 O O . VAL A 1 352 ? -1.568 -2.467 9.754 1.00 98.94 352 VAL A O 1
ATOM 2680 N N . ASP A 1 353 ? -2.163 -0.344 9.266 1.00 98.94 353 ASP A N 1
ATOM 2681 C CA . ASP A 1 353 ? -1.966 -0.408 7.827 1.00 98.94 353 ASP A CA 1
ATOM 2682 C C . ASP A 1 353 ? -1.032 0.729 7.413 1.00 98.94 353 ASP A C 1
ATOM 2684 O O . ASP A 1 353 ? -1.302 1.895 7.700 1.00 98.94 353 ASP A O 1
ATOM 2688 N N . PHE A 1 354 ? 0.127 0.411 6.847 1.00 98.94 354 PHE A N 1
ATOM 2689 C CA . PHE A 1 354 ? 1.077 1.434 6.429 1.00 98.94 354 PHE A CA 1
ATOM 2690 C C . PHE A 1 354 ? 1.957 0.944 5.290 1.00 98.94 354 PHE A C 1
ATOM 2692 O O . PHE A 1 354 ? 2.452 -0.182 5.299 1.00 98.94 354 PHE A O 1
ATOM 2699 N N . GLY A 1 355 ? 2.226 1.846 4.351 1.00 98.75 355 GLY A N 1
ATOM 2700 C CA . GLY A 1 355 ? 3.081 1.565 3.211 1.00 98.75 355 GLY A CA 1
ATOM 2701 C C . GLY A 1 355 ? 4.513 2.011 3.442 1.00 98.75 355 GLY A C 1
ATOM 2702 O O . GLY A 1 355 ? 4.770 3.053 4.052 1.00 98.75 355 GLY A O 1
ATOM 2703 N N . VAL A 1 356 ? 5.457 1.291 2.845 1.00 98.94 356 VAL A N 1
ATOM 2704 C CA . VAL A 1 356 ? 6.844 1.750 2.684 1.00 98.94 356 VAL A CA 1
ATOM 2705 C C . VAL A 1 356 ? 7.207 1.684 1.212 1.00 98.94 356 VAL A C 1
ATOM 2707 O O . VAL A 1 356 ? 6.856 0.715 0.550 1.00 98.94 356 VAL A O 1
ATOM 2710 N N . HIS A 1 357 ? 7.930 2.672 0.689 1.00 98.88 357 HIS A N 1
ATOM 2711 C CA . HIS A 1 357 ? 8.455 2.588 -0.672 1.00 98.88 357 HIS A CA 1
ATOM 2712 C C . HIS A 1 357 ? 9.937 2.938 -0.762 1.00 98.88 357 HIS A C 1
ATOM 2714 O O . HIS A 1 357 ? 10.467 3.707 0.043 1.00 98.88 357 HIS A O 1
ATOM 2720 N N . VAL A 1 358 ? 10.578 2.402 -1.800 1.00 98.75 358 VAL A N 1
ATOM 2721 C CA . VAL A 1 358 ? 11.897 2.811 -2.298 1.00 98.75 358 VAL A CA 1
ATOM 2722 C C . VAL A 1 358 ? 11.782 2.943 -3.816 1.00 98.75 358 VAL A C 1
ATOM 2724 O O . VAL A 1 358 ? 11.292 2.029 -4.470 1.00 98.75 358 VAL A O 1
ATOM 2727 N N . ASN A 1 359 ? 12.145 4.099 -4.373 1.00 97.56 359 ASN A N 1
ATOM 2728 C CA . ASN A 1 359 ? 12.024 4.445 -5.797 1.00 97.56 359 ASN A CA 1
ATOM 2729 C C . ASN A 1 359 ? 10.636 4.126 -6.387 1.00 97.56 359 ASN A C 1
ATOM 2731 O O . ASN A 1 359 ? 10.501 3.538 -7.458 1.00 97.56 359 ASN A O 1
ATOM 2735 N N . GLY A 1 360 ? 9.586 4.452 -5.631 1.00 97.44 360 GLY A N 1
ATOM 2736 C CA . GLY A 1 360 ? 8.196 4.181 -6.002 1.00 97.44 360 GLY A CA 1
ATOM 2737 C C . GLY A 1 360 ? 7.755 2.713 -5.949 1.00 97.44 360 GLY A C 1
ATOM 2738 O O . GLY A 1 360 ? 6.592 2.455 -6.239 1.00 97.44 360 GLY A O 1
ATOM 2739 N N . CYS A 1 361 ? 8.619 1.764 -5.569 1.00 98.31 361 CYS A N 1
ATOM 2740 C CA . CYS A 1 361 ? 8.243 0.371 -5.309 1.00 98.31 361 CYS A CA 1
ATOM 2741 C C . CYS A 1 361 ? 7.566 0.277 -3.937 1.00 98.31 361 CYS A C 1
ATOM 2743 O O . CYS A 1 361 ? 8.256 0.254 -2.917 1.00 98.31 361 CYS A O 1
ATOM 2745 N N . ILE A 1 362 ? 6.231 0.298 -3.910 1.00 98.88 362 ILE A N 1
ATOM 2746 C CA . ILE A 1 362 ? 5.448 0.359 -2.671 1.00 98.88 362 ILE A CA 1
ATOM 2747 C C . ILE A 1 362 ? 5.191 -1.052 -2.145 1.00 98.88 362 ILE A C 1
ATOM 2749 O O . ILE A 1 362 ? 4.642 -1.895 -2.846 1.00 98.88 362 ILE A O 1
ATOM 2753 N N . VAL A 1 363 ? 5.558 -1.285 -0.890 1.00 98.88 363 VAL A N 1
ATOM 2754 C CA . VAL A 1 363 ? 5.113 -2.436 -0.114 1.00 98.88 363 VAL A CA 1
ATOM 2755 C C . VAL A 1 363 ? 3.922 -2.009 0.723 1.00 98.88 363 VAL A C 1
ATOM 2757 O O . VAL A 1 363 ? 4.072 -1.223 1.661 1.00 98.88 363 VAL A O 1
ATOM 2760 N N . ASP A 1 364 ? 2.775 -2.554 0.348 1.00 98.94 364 ASP A N 1
ATOM 2761 C CA . ASP A 1 364 ? 1.506 -2.498 1.053 1.00 98.94 364 ASP A CA 1
ATOM 2762 C C . ASP A 1 364 ? 1.321 -3.750 1.926 1.00 98.94 364 ASP A C 1
ATOM 2764 O O . ASP A 1 364 ? 1.509 -4.887 1.463 1.00 98.94 364 ASP A O 1
ATOM 2768 N N . SER A 1 365 ? 1.086 -3.558 3.221 1.00 98.88 365 SER A N 1
ATOM 2769 C CA . SER A 1 365 ? 0.928 -4.656 4.170 1.00 98.88 365 SER A CA 1
ATOM 2770 C C . SER A 1 365 ? 0.362 -4.157 5.495 1.00 98.88 365 SER A C 1
ATOM 2772 O O . SER A 1 365 ? 0.860 -3.204 6.103 1.00 98.88 365 SER A O 1
ATOM 2774 N N . ALA A 1 366 ? -0.620 -4.895 5.993 1.00 98.94 366 ALA A N 1
ATOM 2775 C CA . ALA A 1 366 ? -1.417 -4.534 7.148 1.00 98.94 366 ALA A CA 1
ATOM 2776 C C . ALA A 1 366 ? -1.654 -5.741 8.055 1.00 98.94 366 ALA A C 1
ATOM 2778 O O . ALA A 1 366 ? -1.659 -6.899 7.624 1.00 98.94 366 ALA A O 1
ATOM 2779 N N . PHE A 1 367 ? -1.879 -5.457 9.334 1.00 98.94 367 PHE A N 1
ATOM 2780 C CA . PHE A 1 367 ? -2.233 -6.452 10.337 1.00 98.94 367 PHE A CA 1
ATOM 2781 C C . PHE A 1 367 ? -3.226 -5.876 11.341 1.00 98.94 367 PHE A C 1
ATOM 2783 O O . PHE A 1 367 ? -3.293 -4.668 11.572 1.00 98.94 367 PHE A O 1
ATOM 2790 N N . THR A 1 368 ? -3.977 -6.757 11.994 1.00 98.94 368 THR A N 1
ATOM 2791 C CA . THR A 1 368 ? -4.909 -6.364 13.052 1.00 98.94 368 THR A CA 1
ATOM 2792 C C . THR A 1 368 ? -4.320 -6.626 14.432 1.00 98.94 368 THR A C 1
ATOM 2794 O O . THR A 1 368 ? -3.722 -7.671 14.684 1.00 98.94 368 THR A O 1
ATOM 2797 N N . MET A 1 369 ? -4.522 -5.681 15.347 1.00 98.75 369 MET A N 1
ATOM 2798 C CA . MET A 1 369 ? -4.254 -5.816 16.773 1.00 98.75 369 MET A CA 1
ATOM 2799 C C . MET A 1 369 ? -5.560 -5.773 17.561 1.00 98.75 369 MET A C 1
ATOM 2801 O O . MET A 1 369 ? -6.369 -4.860 17.401 1.00 98.75 369 MET A O 1
ATOM 2805 N N . ALA A 1 370 ? -5.718 -6.732 18.463 1.00 98.56 370 ALA A N 1
ATOM 2806 C CA . ALA A 1 370 ? -6.725 -6.728 19.512 1.00 98.56 370 ALA A CA 1
ATOM 2807 C C . ALA A 1 370 ? -6.050 -7.109 20.838 1.00 98.56 370 ALA A C 1
ATOM 2809 O O . ALA A 1 370 ? -4.997 -7.750 20.838 1.00 98.56 370 ALA A O 1
ATOM 2810 N N . PHE A 1 371 ? -6.631 -6.695 21.965 1.00 98.25 371 PHE A N 1
ATOM 2811 C CA . PHE A 1 371 ? -6.047 -6.923 23.298 1.00 98.25 371 PHE A CA 1
ATOM 2812 C C . PHE A 1 371 ? -6.900 -7.834 24.187 1.00 98.25 371 PHE A C 1
ATOM 2814 O O . PHE A 1 371 ? -6.552 -8.073 25.342 1.00 98.25 371 PHE A O 1
ATOM 2821 N N . GLU A 1 372 ? -8.013 -8.335 23.657 1.00 98.25 372 GLU A N 1
ATOM 2822 C CA . GLU A 1 372 ? -8.898 -9.286 24.321 1.00 98.25 372 GLU A CA 1
ATOM 2823 C C . GLU A 1 372 ? -9.044 -10.534 23.448 1.00 98.25 372 GLU A C 1
ATOM 2825 O O . GLU A 1 372 ? -9.350 -10.433 22.258 1.00 98.25 372 GLU A O 1
ATOM 2830 N N . ASP A 1 373 ? -8.890 -11.712 24.055 1.00 98.25 373 ASP A N 1
ATOM 2831 C CA . ASP A 1 373 ? -8.877 -12.993 23.335 1.00 98.25 373 ASP A CA 1
ATOM 2832 C C . ASP A 1 373 ? -10.180 -13.298 22.587 1.00 98.25 373 ASP A C 1
ATOM 2834 O O . ASP A 1 373 ? -10.178 -14.067 21.626 1.00 98.25 373 ASP A O 1
ATOM 2838 N N . LYS A 1 374 ? -11.292 -12.660 22.978 1.00 97.94 374 LYS A N 1
ATOM 2839 C CA . LYS A 1 374 ? -12.598 -12.800 22.315 1.00 97.94 374 LYS A CA 1
ATOM 2840 C C . LYS A 1 374 ? -12.573 -12.404 20.833 1.00 97.94 374 LYS A C 1
ATOM 2842 O O . LYS A 1 374 ? -13.447 -12.812 20.078 1.00 97.94 374 LYS A O 1
ATOM 2847 N N . PHE A 1 375 ? -11.579 -11.622 20.408 1.00 98.69 375 PHE A N 1
ATOM 2848 C CA . PHE A 1 375 ? -11.412 -11.221 19.012 1.00 98.69 375 PHE A CA 1
ATOM 2849 C C . PHE A 1 375 ? -10.495 -12.156 18.209 1.00 98.69 375 PHE A C 1
ATOM 2851 O O . PHE A 1 375 ? -10.483 -12.056 16.984 1.00 98.69 375 PHE A O 1
ATOM 2858 N N . ASN A 1 376 ? -9.762 -13.076 18.848 1.00 98.50 376 ASN A N 1
ATOM 2859 C CA . ASN A 1 376 ? -8.807 -13.956 18.162 1.00 98.50 376 ASN A CA 1
ATOM 2860 C C . ASN A 1 376 ? -9.441 -14.753 17.004 1.00 98.50 376 ASN A C 1
ATOM 2862 O O . ASN A 1 376 ? -8.843 -14.745 15.930 1.00 98.50 376 ASN A O 1
ATOM 2866 N N . PRO A 1 377 ? -10.653 -15.340 17.134 1.00 98.62 377 PRO A N 1
ATOM 2867 C CA . PRO A 1 377 ? -11.271 -16.058 16.015 1.00 98.62 377 PRO A CA 1
ATOM 2868 C C . PRO A 1 377 ? -11.603 -15.156 14.816 1.00 98.62 377 PRO A C 1
ATOM 2870 O O . PRO A 1 377 ? -11.520 -15.595 13.674 1.00 98.62 377 PRO A O 1
ATOM 2873 N N . LEU A 1 378 ? -11.935 -13.876 15.048 1.00 98.88 378 LEU A N 1
ATOM 2874 C CA . LEU A 1 378 ? -12.132 -12.907 13.963 1.00 98.88 378 LEU A CA 1
ATOM 2875 C C . LEU A 1 378 ? -10.809 -12.615 13.241 1.00 98.88 378 LEU A C 1
ATOM 2877 O O . LEU A 1 378 ? -10.787 -12.541 12.016 1.00 98.88 378 LEU A O 1
ATOM 2881 N N . LEU A 1 379 ? -9.711 -12.443 13.984 1.00 98.81 379 LEU A N 1
ATOM 2882 C CA . LEU A 1 379 ? -8.388 -12.209 13.399 1.00 98.81 379 LEU A CA 1
ATOM 2883 C C . LEU A 1 379 ? -7.903 -13.435 12.612 1.00 98.81 379 LEU A C 1
ATOM 2885 O O . LEU A 1 379 ? -7.382 -13.274 11.512 1.00 98.81 379 LEU A O 1
ATOM 2889 N N . GLU A 1 380 ? -8.103 -14.639 13.149 1.00 98.81 380 GLU A N 1
ATOM 2890 C CA . GLU A 1 380 ? -7.758 -15.908 12.498 1.00 98.81 380 GLU A CA 1
ATOM 2891 C C . GLU A 1 380 ? -8.519 -16.087 11.181 1.00 98.81 380 GLU A C 1
ATOM 2893 O O . GLU A 1 380 ? -7.887 -16.299 10.149 1.00 98.81 380 GLU A O 1
ATOM 2898 N N . ALA A 1 381 ? -9.840 -15.867 11.182 1.00 98.81 381 ALA A N 1
ATOM 2899 C CA . ALA A 1 381 ? -10.667 -15.939 9.977 1.00 98.81 381 ALA A CA 1
ATOM 2900 C C . ALA A 1 381 ? -10.134 -15.039 8.848 1.00 98.81 381 ALA A C 1
ATOM 2902 O O . ALA A 1 381 ? -9.999 -15.469 7.702 1.00 98.81 381 ALA A O 1
ATOM 2903 N N . VAL A 1 382 ? -9.790 -13.788 9.176 1.00 98.94 382 VAL A N 1
ATOM 2904 C CA . VAL A 1 382 ? -9.278 -12.827 8.189 1.00 98.94 382 VAL A CA 1
ATOM 2905 C C . VAL A 1 382 ? -7.862 -13.181 7.743 1.00 98.94 382 VAL A C 1
ATOM 2907 O O . VAL A 1 382 ? -7.556 -13.094 6.556 1.00 98.94 382 VAL A O 1
ATOM 2910 N N . LYS A 1 383 ? -6.995 -13.623 8.660 1.00 98.94 383 LYS A N 1
ATOM 2911 C CA . LYS A 1 383 ? -5.633 -14.051 8.320 1.00 98.94 383 LYS A CA 1
ATOM 2912 C C . LYS A 1 383 ? -5.647 -15.259 7.380 1.00 98.94 383 LYS A C 1
ATOM 2914 O O . LYS A 1 383 ? -4.916 -15.264 6.388 1.00 98.94 383 LYS A O 1
ATOM 2919 N N . ASP A 1 384 ? -6.498 -16.246 7.646 1.00 98.81 384 ASP A N 1
ATOM 2920 C CA . ASP A 1 384 ? -6.639 -17.445 6.817 1.00 98.81 384 ASP A CA 1
ATOM 2921 C C . ASP A 1 384 ? -7.265 -17.134 5.455 1.00 98.81 384 ASP A C 1
ATOM 2923 O O . ASP A 1 384 ? -6.819 -17.662 4.430 1.00 98.81 384 ASP A O 1
ATOM 2927 N N . ALA A 1 385 ? -8.234 -16.217 5.408 1.00 98.88 385 ALA A N 1
ATOM 2928 C CA . ALA A 1 385 ? -8.803 -15.727 4.158 1.00 98.88 385 ALA A CA 1
ATOM 2929 C C . ALA A 1 385 ? -7.759 -14.978 3.307 1.00 98.88 385 ALA A C 1
ATOM 2931 O O . ALA A 1 385 ? -7.628 -15.259 2.113 1.00 98.88 385 ALA A O 1
ATOM 2932 N N . THR A 1 386 ? -6.946 -14.100 3.907 1.00 98.94 386 THR A N 1
ATOM 2933 C CA . THR A 1 386 ? -5.834 -13.424 3.214 1.00 98.94 386 THR A CA 1
ATOM 2934 C C . THR A 1 386 ? -4.798 -14.424 2.706 1.00 98.94 386 THR A C 1
ATOM 2936 O O . THR A 1 386 ? -4.420 -14.378 1.535 1.00 98.94 386 THR A O 1
ATOM 2939 N N . ASN A 1 387 ? -4.371 -15.379 3.537 1.00 98.88 387 ASN A N 1
ATOM 2940 C CA . ASN A 1 387 ? -3.424 -16.416 3.121 1.00 98.88 387 ASN A CA 1
ATOM 2941 C C . ASN A 1 387 ? -3.995 -17.325 2.027 1.00 98.88 387 ASN A C 1
ATOM 2943 O O . ASN A 1 387 ? -3.254 -17.762 1.147 1.00 98.88 387 ASN A O 1
ATOM 2947 N N . THR A 1 388 ? -5.307 -17.557 2.019 1.00 98.75 388 THR A N 1
ATOM 2948 C CA . THR A 1 388 ? -5.998 -18.232 0.917 1.00 98.75 388 THR A CA 1
ATOM 2949 C C . THR A 1 388 ? -5.926 -17.412 -0.364 1.00 98.75 388 THR A C 1
ATOM 2951 O O . THR A 1 388 ? -5.517 -17.947 -1.391 1.00 98.75 388 THR A O 1
ATOM 2954 N N . GLY A 1 389 ? -6.216 -16.110 -0.306 1.00 98.75 389 GLY A N 1
ATOM 2955 C CA . GLY A 1 389 ? -6.044 -15.207 -1.445 1.00 98.75 389 GLY A CA 1
ATOM 2956 C C . GLY A 1 389 ? -4.620 -15.236 -2.005 1.00 98.75 389 GLY A C 1
ATOM 2957 O O . GLY A 1 389 ? -4.426 -15.400 -3.208 1.00 98.75 389 GLY A O 1
ATOM 2958 N N . ILE A 1 390 ? -3.614 -15.166 -1.127 1.00 98.75 390 ILE A N 1
ATOM 2959 C CA . ILE A 1 390 ? -2.196 -15.240 -1.501 1.00 98.75 390 ILE A CA 1
ATOM 2960 C C . ILE A 1 390 ? -1.880 -16.584 -2.144 1.00 98.75 390 ILE A C 1
ATOM 2962 O O . ILE A 1 390 ? -1.218 -16.615 -3.178 1.00 98.75 390 ILE A O 1
ATOM 2966 N N . ARG A 1 391 ? -2.331 -17.696 -1.555 1.00 97.88 391 ARG A N 1
ATOM 2967 C CA . ARG A 1 391 ? -2.085 -19.055 -2.051 1.00 97.88 391 ARG A CA 1
ATOM 2968 C C . ARG A 1 391 ? -2.652 -19.245 -3.456 1.00 97.88 391 ARG A C 1
ATOM 2970 O O . ARG A 1 391 ? -1.935 -19.758 -4.312 1.00 97.88 391 ARG A O 1
ATOM 2977 N N . GLU A 1 392 ? -3.876 -18.775 -3.684 1.00 97.62 392 GLU A N 1
ATOM 2978 C CA . GLU A 1 392 ? -4.599 -18.902 -4.955 1.00 97.62 392 GLU A CA 1
ATOM 2979 C C . GLU A 1 392 ? -4.155 -17.883 -6.015 1.00 97.62 392 GLU A C 1
ATOM 2981 O O . GLU A 1 392 ? -4.343 -18.120 -7.205 1.00 97.62 392 GLU A O 1
ATOM 2986 N N . ALA A 1 393 ? -3.525 -16.772 -5.626 1.00 97.88 393 ALA A N 1
ATOM 2987 C CA . ALA A 1 393 ? -2.981 -15.800 -6.569 1.00 97.88 393 ALA A CA 1
ATOM 2988 C C . ALA A 1 393 ? -1.835 -16.385 -7.414 1.00 97.88 393 ALA A C 1
ATOM 2990 O O . ALA A 1 393 ? -0.975 -17.126 -6.927 1.00 97.88 393 ALA A O 1
ATOM 2991 N N . GLY A 1 394 ? -1.764 -16.003 -8.685 1.00 97.00 394 GLY A N 1
ATOM 2992 C CA . GLY A 1 394 ? -0.689 -16.423 -9.576 1.00 97.00 394 GLY A CA 1
ATOM 2993 C C . GLY A 1 394 ? -0.933 -16.009 -11.018 1.00 97.00 394 GLY A C 1
ATOM 2994 O O . GLY A 1 394 ? -2.034 -15.603 -11.376 1.00 97.00 394 GLY A O 1
ATOM 2995 N N . ILE A 1 395 ? 0.098 -16.121 -11.855 1.00 96.62 395 ILE A N 1
ATOM 2996 C CA . ILE A 1 395 ? -0.004 -15.784 -13.279 1.00 96.62 395 ILE A CA 1
ATOM 2997 C C . ILE A 1 395 ? -1.123 -16.616 -13.925 1.00 96.62 395 ILE A C 1
ATOM 2999 O O . ILE A 1 395 ? -1.255 -17.810 -13.654 1.00 96.62 395 ILE A O 1
ATOM 3003 N N . ASP A 1 396 ? -1.924 -15.962 -14.766 1.00 95.50 396 ASP A N 1
ATOM 3004 C CA . ASP A 1 396 ? -3.104 -16.483 -15.464 1.00 95.50 396 ASP A CA 1
ATOM 3005 C C . ASP A 1 396 ? -4.339 -16.781 -14.600 1.00 95.50 396 ASP A C 1
ATOM 3007 O O . ASP A 1 396 ? -5.386 -17.153 -15.148 1.00 95.50 396 ASP A O 1
ATOM 3011 N N . VAL A 1 397 ? -4.263 -16.578 -13.282 1.00 95.88 397 VAL A N 1
ATOM 3012 C CA . VAL A 1 397 ? -5.402 -16.754 -12.372 1.00 95.88 397 VAL A CA 1
ATOM 3013 C C . VAL A 1 397 ? -6.377 -15.589 -12.518 1.00 95.88 397 VAL A C 1
ATOM 3015 O O . VAL A 1 397 ? -5.973 -14.429 -12.612 1.00 95.88 397 VAL A O 1
ATOM 3018 N N . ARG A 1 398 ? -7.679 -15.897 -12.530 1.00 97.50 398 ARG A N 1
ATOM 3019 C CA . ARG A 1 398 ? -8.751 -14.898 -12.599 1.00 97.50 398 ARG A CA 1
ATOM 3020 C C . ARG A 1 398 ? -9.047 -14.324 -11.222 1.00 97.50 398 ARG A C 1
ATOM 3022 O O . ARG A 1 398 ? -9.295 -15.073 -10.279 1.00 97.50 398 ARG A O 1
ATOM 3029 N N . VAL A 1 399 ? -9.114 -13.002 -11.125 1.00 97.25 399 VAL A N 1
ATOM 3030 C CA . VAL A 1 399 ? -9.344 -12.307 -9.850 1.00 97.25 399 VAL A CA 1
ATOM 3031 C C . VAL A 1 399 ? -10.701 -12.659 -9.221 1.00 97.25 399 VAL A C 1
ATOM 3033 O O . VAL A 1 399 ? -10.788 -12.808 -8.005 1.00 97.25 399 VAL A O 1
ATOM 3036 N N . GLY A 1 400 ? -11.750 -12.894 -10.022 1.00 97.06 400 GLY A N 1
ATOM 3037 C CA . GLY A 1 400 ? -13.064 -13.309 -9.516 1.00 97.06 400 GLY A CA 1
ATOM 3038 C C . GLY A 1 400 ? -13.091 -14.696 -8.863 1.00 97.06 400 GLY A C 1
ATOM 3039 O O . GLY A 1 400 ? -13.879 -14.908 -7.938 1.00 97.06 400 GLY A O 1
ATOM 3040 N N . ASP A 1 401 ? -12.215 -15.612 -9.298 1.00 97.56 401 ASP A N 1
ATOM 3041 C CA . ASP A 1 401 ? -12.071 -16.942 -8.691 1.00 97.56 401 ASP A CA 1
ATOM 3042 C C . ASP A 1 401 ? -11.373 -16.833 -7.326 1.00 97.56 401 ASP A C 1
ATOM 3044 O O . ASP A 1 401 ? -11.844 -17.421 -6.353 1.00 97.56 401 ASP A O 1
ATOM 3048 N N . ILE A 1 402 ? -10.324 -16.002 -7.228 1.00 98.19 402 ILE A N 1
ATOM 3049 C CA . ILE A 1 402 ? -9.631 -15.695 -5.963 1.00 98.19 402 ILE A CA 1
ATOM 3050 C C . ILE A 1 402 ? -10.628 -15.164 -4.927 1.00 98.19 402 ILE A C 1
ATOM 3052 O O . ILE A 1 402 ? -10.667 -15.661 -3.803 1.00 98.19 402 ILE A O 1
ATOM 3056 N N . GLY A 1 403 ? -11.495 -14.225 -5.319 1.00 98.44 403 GLY A N 1
ATOM 3057 C CA . GLY A 1 403 ? -12.536 -13.710 -4.430 1.00 98.44 403 GLY A CA 1
ATOM 3058 C C . GLY A 1 403 ? -13.530 -14.768 -3.955 1.00 98.44 403 GLY A C 1
ATOM 3059 O O . GLY A 1 403 ? -14.023 -14.675 -2.834 1.00 98.44 403 GLY A O 1
ATOM 3060 N N . GLY A 1 404 ? -13.794 -15.799 -4.762 1.00 98.00 404 GLY A N 1
ATOM 3061 C CA . GLY A 1 404 ? -14.602 -16.946 -4.351 1.00 98.00 404 GLY A CA 1
ATOM 3062 C C . GLY A 1 404 ? -13.936 -17.776 -3.253 1.00 98.00 404 GLY A C 1
ATOM 3063 O O . GLY A 1 404 ? -14.587 -18.073 -2.256 1.00 98.00 404 GLY A O 1
ATOM 3064 N N . TYR A 1 405 ? -12.648 -18.096 -3.405 1.00 98.56 405 TYR A N 1
ATOM 3065 C CA . TYR A 1 405 ? -11.892 -18.855 -2.400 1.00 98.56 405 TYR A CA 1
ATOM 3066 C C . TYR A 1 405 ? -11.706 -18.078 -1.094 1.00 98.56 405 TYR A C 1
ATOM 3068 O O . TYR A 1 405 ? -11.858 -18.642 -0.013 1.00 98.56 405 TYR A O 1
ATOM 3076 N N . ILE A 1 406 ? -11.421 -16.774 -1.187 1.00 98.75 406 ILE A N 1
ATOM 3077 C CA . ILE A 1 406 ? -11.338 -15.883 -0.021 1.00 98.75 406 ILE A CA 1
ATOM 3078 C C . ILE A 1 406 ? -12.662 -15.896 0.746 1.00 98.75 406 ILE A C 1
ATOM 3080 O O . ILE A 1 406 ? -12.664 -16.076 1.961 1.00 98.75 406 ILE A O 1
ATOM 3084 N N . GLN A 1 407 ? -13.784 -15.726 0.040 1.00 98.75 407 GLN A N 1
ATOM 3085 C CA . GLN A 1 407 ? -15.108 -15.704 0.657 1.00 98.75 407 GLN A CA 1
ATOM 3086 C C . GLN A 1 407 ? -15.458 -17.024 1.331 1.00 98.75 407 GLN A C 1
ATOM 3088 O O . GLN A 1 407 ? -15.975 -17.012 2.441 1.00 98.75 407 GLN A O 1
ATOM 3093 N N . GLU A 1 408 ? -15.184 -18.146 0.664 1.00 98.44 408 GLU A N 1
ATOM 3094 C CA . GLU A 1 408 ? -15.456 -19.480 1.198 1.00 98.44 408 GLU A CA 1
ATOM 3095 C C . GLU A 1 408 ? -14.741 -19.702 2.532 1.00 98.44 408 GLU A C 1
ATOM 3097 O O . GLU A 1 408 ? -15.367 -20.144 3.493 1.00 98.44 408 GLU A O 1
ATOM 3102 N N . VAL A 1 409 ? -13.456 -19.339 2.611 1.00 98.50 409 VAL A N 1
ATOM 3103 C CA . VAL A 1 409 ? -12.686 -19.460 3.853 1.00 98.50 409 VAL A CA 1
ATOM 3104 C C . VAL A 1 409 ? -13.192 -18.475 4.899 1.00 98.50 409 VAL A C 1
ATOM 3106 O O . VAL A 1 409 ? -13.526 -18.913 5.994 1.00 98.50 409 VAL A O 1
ATOM 3109 N N . MET A 1 410 ? -13.334 -17.188 4.566 1.00 98.44 410 MET A N 1
ATOM 3110 C CA . MET A 1 410 ? -13.797 -16.152 5.500 1.00 98.44 410 MET A CA 1
ATOM 3111 C C . MET A 1 410 ? -15.147 -16.511 6.138 1.00 98.44 410 MET A C 1
ATOM 3113 O O . MET A 1 410 ? -15.297 -16.460 7.357 1.00 98.44 410 MET A O 1
ATOM 3117 N N . GLU A 1 411 ? -16.127 -16.892 5.316 1.00 97.62 411 GLU A N 1
ATOM 3118 C CA . GLU A 1 411 ? -17.506 -17.155 5.746 1.00 97.62 411 GLU A CA 1
ATOM 3119 C C . GLU A 1 411 ? -17.698 -18.557 6.352 1.00 97.62 411 GLU A C 1
ATOM 3121 O O . GLU A 1 411 ? -18.801 -18.888 6.790 1.00 97.62 411 GLU A O 1
ATOM 3126 N N . SER A 1 412 ? -16.639 -19.375 6.425 1.00 98.00 412 SER A N 1
ATOM 3127 C CA . SER A 1 412 ? -16.645 -20.636 7.179 1.00 98.00 412 SER A CA 1
ATOM 3128 C C . SER A 1 412 ? -16.448 -20.451 8.691 1.00 98.00 412 SER A C 1
ATOM 3130 O O . SER A 1 412 ? -16.698 -21.387 9.452 1.00 98.00 412 SER A O 1
ATOM 3132 N N . TYR A 1 413 ? -16.035 -19.256 9.133 1.00 98.06 413 TYR A N 1
ATOM 3133 C CA . TYR A 1 413 ? -15.794 -18.938 10.541 1.00 98.06 413 TYR A CA 1
ATOM 3134 C C . TYR A 1 413 ? -17.007 -18.254 11.178 1.00 98.06 413 TYR A C 1
ATOM 3136 O O . TYR A 1 413 ? -17.703 -17.428 10.579 1.00 98.06 413 TYR A O 1
ATOM 3144 N N . GLU A 1 414 ? -17.190 -18.527 12.464 1.00 96.31 414 GLU A N 1
ATOM 3145 C CA . GLU A 1 414 ? -18.050 -17.767 13.363 1.00 96.31 414 GLU A CA 1
ATOM 3146 C C . GLU A 1 414 ? -17.254 -17.328 14.597 1.00 96.31 414 GLU A C 1
ATOM 3148 O O . GLU A 1 414 ? -16.276 -17.966 14.987 1.00 96.31 414 GLU A O 1
ATOM 3153 N N . VAL A 1 415 ? -17.655 -16.216 15.208 1.00 96.62 415 VAL A N 1
ATOM 3154 C CA . VAL A 1 415 ? -17.006 -15.662 16.402 1.00 96.62 415 VAL A CA 1
ATOM 3155 C C . VAL A 1 415 ? -18.049 -15.309 17.453 1.00 96.62 415 VAL A C 1
ATOM 3157 O O . VAL A 1 415 ? -19.077 -14.708 17.140 1.00 96.62 415 VAL A O 1
ATOM 3160 N N . GLU A 1 416 ? -17.790 -15.660 18.711 1.00 98.06 416 GLU A N 1
ATOM 3161 C CA . GLU A 1 416 ? -18.606 -15.240 19.851 1.00 98.06 416 GLU A CA 1
ATOM 3162 C C . GLU A 1 416 ? -17.965 -14.029 20.540 1.00 98.06 416 GLU A C 1
ATOM 3164 O O . GLU A 1 416 ? -16.855 -14.111 21.061 1.00 98.06 416 GLU A O 1
ATOM 3169 N N . ILE A 1 417 ? -18.673 -12.898 20.558 1.00 97.69 417 ILE A N 1
ATOM 3170 C CA . ILE A 1 417 ? -18.233 -11.666 21.222 1.00 97.69 417 ILE A CA 1
ATOM 3171 C C . ILE A 1 417 ? -19.321 -11.251 22.205 1.00 97.69 417 ILE A C 1
ATOM 3173 O O . ILE A 1 417 ? -20.465 -11.013 21.812 1.00 97.69 417 ILE A O 1
ATOM 3177 N N . ASP A 1 418 ? -18.959 -11.180 23.488 1.00 95.88 418 ASP A N 1
ATOM 3178 C CA . ASP A 1 418 ? -19.841 -10.771 24.586 1.00 95.88 418 ASP A CA 1
ATOM 3179 C C . ASP A 1 418 ? -21.180 -11.551 24.611 1.00 95.88 418 ASP A C 1
ATOM 3181 O O . ASP A 1 418 ? -22.258 -10.984 24.794 1.00 95.88 418 ASP A O 1
ATOM 3185 N N . GLY A 1 419 ? -21.111 -12.872 24.398 1.00 96.50 419 GLY A N 1
ATOM 3186 C CA . GLY A 1 419 ? -22.261 -13.786 24.423 1.00 96.50 419 GLY A CA 1
ATOM 3187 C C . GLY A 1 419 ? -23.131 -13.774 23.161 1.00 96.50 419 GLY A C 1
ATOM 3188 O O . GLY A 1 419 ? -24.216 -14.354 23.163 1.00 96.50 419 GLY A O 1
ATOM 3189 N N . THR A 1 420 ? -22.693 -13.100 22.093 1.00 97.81 420 THR A N 1
ATOM 3190 C CA . THR A 1 420 ? -23.377 -13.094 20.793 1.00 97.81 420 THR A CA 1
ATOM 3191 C C . THR A 1 420 ? -22.488 -13.719 19.724 1.00 97.81 420 THR A C 1
ATOM 3193 O O . THR A 1 420 ? -21.366 -13.264 19.513 1.00 97.81 420 THR A O 1
ATOM 3196 N N . THR A 1 421 ? -23.000 -14.732 19.025 1.00 98.25 421 THR A N 1
ATOM 3197 C CA . THR A 1 421 ? -22.320 -15.369 17.888 1.00 98.25 421 THR A CA 1
ATOM 3198 C C . THR A 1 421 ? -22.588 -14.604 16.595 1.00 98.25 421 THR A C 1
ATOM 3200 O O . THR A 1 421 ? -23.737 -14.289 16.272 1.00 98.25 421 THR A O 1
ATOM 3203 N N . TYR A 1 422 ? -21.532 -14.335 15.833 1.00 98.19 422 TYR A N 1
ATOM 3204 C CA . TYR A 1 422 ? -21.575 -13.670 14.537 1.00 98.19 422 TYR A CA 1
ATOM 3205 C C . TYR A 1 422 ? -20.916 -14.558 13.478 1.00 98.19 422 TYR A C 1
ATOM 3207 O O . TYR A 1 422 ? -19.777 -14.976 13.690 1.00 98.19 422 TYR A O 1
ATOM 3215 N N . PRO A 1 423 ? -21.550 -14.793 12.316 1.00 97.81 423 PRO A N 1
ATOM 3216 C CA . PRO A 1 423 ? -20.807 -15.262 11.153 1.00 97.81 423 PRO A CA 1
ATOM 3217 C C . PRO A 1 423 ? -19.851 -14.153 10.701 1.00 97.81 423 PRO A C 1
ATOM 3219 O O . PRO A 1 423 ? -20.248 -12.981 10.639 1.00 97.81 423 PRO A O 1
ATOM 3222 N N . VAL A 1 424 ? -18.609 -14.510 10.376 1.00 98.56 424 VAL A N 1
ATOM 3223 C CA . VAL A 1 424 ? -17.654 -13.553 9.809 1.00 98.56 424 VAL A CA 1
ATOM 3224 C C . VAL A 1 424 ? -18.022 -13.315 8.345 1.00 98.56 424 VAL A C 1
ATOM 3226 O O . VAL A 1 424 ? -18.240 -14.254 7.589 1.00 98.56 424 VAL A O 1
ATOM 3229 N N . LYS A 1 425 ? -18.138 -12.048 7.937 1.00 98.81 425 LYS A N 1
ATOM 3230 C CA . LYS A 1 425 ? -18.500 -11.675 6.562 1.00 98.81 425 LYS A CA 1
ATOM 3231 C C . LYS A 1 425 ? -17.374 -10.911 5.897 1.00 98.81 425 LYS A C 1
ATOM 3233 O O . LYS A 1 425 ? -16.887 -9.938 6.475 1.00 98.81 425 LYS A O 1
ATOM 3238 N N . SER A 1 426 ? -17.057 -11.259 4.654 1.00 98.69 426 SER A N 1
ATOM 3239 C CA . SER A 1 426 ? -16.227 -10.406 3.804 1.00 98.69 426 SER A CA 1
ATOM 3240 C C . SER A 1 426 ? -16.884 -9.033 3.615 1.00 98.69 426 SER A C 1
ATOM 3242 O O . SER A 1 426 ? -18.082 -8.935 3.320 1.00 98.69 426 SER A O 1
ATOM 3244 N N . ILE A 1 427 ? -16.113 -7.952 3.741 1.00 98.88 427 ILE A N 1
ATOM 3245 C CA . ILE A 1 427 ? -16.582 -6.606 3.387 1.00 98.88 427 ILE A CA 1
ATOM 3246 C C . ILE A 1 427 ? -16.615 -6.475 1.861 1.00 98.88 427 ILE A C 1
ATOM 3248 O O . ILE A 1 427 ? -15.642 -6.104 1.220 1.00 98.88 427 ILE A O 1
ATOM 3252 N N . ARG A 1 428 ? -17.761 -6.792 1.259 1.00 98.50 428 ARG A N 1
ATOM 3253 C CA . ARG A 1 428 ? -17.893 -7.055 -0.188 1.00 98.50 428 ARG A CA 1
ATOM 3254 C C . ARG A 1 428 ? -17.579 -5.887 -1.134 1.00 98.50 428 ARG A C 1
ATOM 3256 O O . ARG A 1 428 ? -17.544 -6.103 -2.341 1.00 98.50 428 ARG A O 1
ATOM 3263 N N . ASN A 1 429 ? -17.431 -4.667 -0.619 1.00 98.50 429 ASN A N 1
ATOM 3264 C CA . ASN A 1 429 ? -17.041 -3.476 -1.381 1.00 98.50 429 ASN A CA 1
ATOM 3265 C C . ASN A 1 429 ? -15.650 -2.935 -1.005 1.00 98.50 429 ASN A C 1
ATOM 3267 O O . ASN A 1 429 ? -15.362 -1.779 -1.299 1.00 98.50 429 ASN A O 1
ATOM 3271 N N . LEU A 1 430 ? -14.822 -3.759 -0.357 1.00 98.69 430 LEU A N 1
ATOM 3272 C CA . LEU A 1 430 ? -13.372 -3.595 -0.270 1.00 98.69 430 LEU A CA 1
ATOM 3273 C C . LEU A 1 430 ? -12.697 -4.714 -1.060 1.00 98.69 430 LEU A C 1
ATOM 3275 O O . LEU A 1 430 ? -13.276 -5.788 -1.250 1.00 98.69 430 LEU A O 1
ATOM 3279 N N . ASN A 1 431 ? -11.499 -4.455 -1.562 1.00 98.50 431 ASN A N 1
ATOM 3280 C CA . ASN A 1 431 ? -10.816 -5.314 -2.518 1.00 98.50 431 ASN A CA 1
ATOM 3281 C C . ASN A 1 431 ? -9.313 -5.092 -2.392 1.00 98.50 431 ASN A C 1
ATOM 3283 O O . ASN A 1 431 ? -8.924 -3.953 -2.196 1.00 98.50 431 ASN A O 1
ATOM 3287 N N . GLY A 1 432 ? -8.507 -6.125 -2.636 1.00 98.69 432 GLY A N 1
ATOM 3288 C CA . GLY A 1 432 ? -7.099 -5.903 -2.958 1.00 98.69 432 GLY A CA 1
ATOM 3289 C C . GLY A 1 432 ? -6.933 -5.263 -4.333 1.00 98.69 432 GLY A C 1
ATOM 3290 O O . GLY A 1 432 ? -7.902 -5.051 -5.078 1.00 98.69 432 GLY A O 1
ATOM 3291 N N . HIS A 1 433 ? -5.694 -4.978 -4.714 1.00 98.75 433 HIS A N 1
ATOM 3292 C CA . HIS A 1 433 ? -5.415 -4.218 -5.927 1.00 98.75 433 HIS A CA 1
ATOM 3293 C C . HIS A 1 433 ? -4.016 -4.479 -6.478 1.00 98.75 433 HIS A C 1
ATOM 3295 O O . HIS A 1 433 ? -3.095 -4.874 -5.770 1.00 98.75 433 HIS A O 1
ATOM 3301 N N . SER A 1 434 ? -3.837 -4.251 -7.777 1.00 98.50 434 SER A N 1
ATOM 3302 C CA . SER A 1 434 ? -2.492 -4.128 -8.344 1.00 98.50 434 SER A CA 1
ATOM 3303 C C . SER A 1 434 ? -1.815 -2.858 -7.822 1.00 98.50 434 SER A C 1
ATOM 3305 O O . SER A 1 434 ? -2.501 -1.859 -7.619 1.00 98.50 434 SER A O 1
ATOM 3307 N N . ILE A 1 435 ? -0.493 -2.869 -7.689 1.00 98.50 435 ILE A N 1
ATOM 3308 C CA . ILE A 1 435 ? 0.335 -1.722 -7.298 1.00 98.50 435 ILE A CA 1
ATOM 3309 C C . ILE A 1 435 ? 1.228 -1.343 -8.483 1.00 98.50 435 ILE A C 1
ATOM 3311 O O . ILE A 1 435 ? 1.824 -2.208 -9.130 1.00 98.50 435 ILE A O 1
ATOM 3315 N N . LEU A 1 436 ? 1.335 -0.046 -8.769 1.00 96.56 436 LEU A N 1
ATOM 3316 C CA . LEU A 1 436 ? 2.209 0.505 -9.806 1.00 96.56 436 LEU A CA 1
ATOM 3317 C C . LEU A 1 436 ? 3.291 1.400 -9.177 1.00 96.56 436 LEU A C 1
ATOM 3319 O O . LEU A 1 436 ? 3.135 1.864 -8.045 1.00 96.56 436 LEU A O 1
ATOM 3323 N N . PRO A 1 437 ? 4.394 1.696 -9.893 1.00 95.69 437 PRO A N 1
ATOM 3324 C CA . PRO A 1 437 ? 5.389 2.640 -9.401 1.00 95.69 437 PRO A CA 1
ATOM 3325 C C . PRO A 1 437 ? 4.749 3.981 -9.021 1.00 95.69 437 PRO A C 1
ATOM 3327 O O . PRO A 1 437 ? 4.091 4.612 -9.848 1.00 95.69 437 PRO A O 1
ATOM 3330 N N . TYR A 1 438 ? 4.942 4.413 -7.771 1.00 96.44 438 TYR A N 1
ATOM 3331 C CA . TYR A 1 438 ? 4.372 5.649 -7.209 1.00 96.44 438 TYR A CA 1
ATOM 3332 C C . TYR A 1 438 ? 2.835 5.736 -7.204 1.00 96.44 438 TYR A C 1
ATOM 3334 O O . TYR A 1 438 ? 2.284 6.829 -7.052 1.00 96.44 438 TYR A O 1
ATOM 3342 N N . SER A 1 439 ? 2.127 4.618 -7.360 1.00 96.00 439 SER A N 1
ATOM 3343 C CA . SER A 1 439 ? 0.667 4.593 -7.404 1.00 96.00 439 SER A CA 1
ATOM 3344 C C . SER A 1 439 ? 0.148 3.342 -6.702 1.00 96.00 439 SER A C 1
ATOM 3346 O O . SER A 1 439 ? 0.355 2.220 -7.162 1.00 96.00 439 SER A O 1
ATOM 3348 N N . ILE A 1 440 ? -0.506 3.557 -5.557 1.00 96.69 440 ILE A N 1
ATOM 3349 C CA . ILE A 1 440 ? -0.961 2.471 -4.684 1.00 96.69 440 ILE A CA 1
ATOM 3350 C C . ILE A 1 440 ? -2.041 1.618 -5.357 1.00 96.69 440 ILE A C 1
ATOM 3352 O O . ILE A 1 440 ? -1.937 0.398 -5.374 1.00 96.69 440 ILE A O 1
ATOM 3356 N N . HIS A 1 441 ? -3.001 2.261 -6.025 1.00 93.81 441 HIS A N 1
ATOM 3357 C CA . HIS A 1 441 ? -4.041 1.593 -6.799 1.00 93.81 441 HIS A CA 1
ATOM 3358 C C . HIS A 1 441 ? -3.706 1.627 -8.292 1.00 93.81 441 HIS A C 1
ATOM 3360 O O . HIS A 1 441 ? -3.772 2.674 -8.937 1.00 93.81 441 HIS A O 1
ATOM 3366 N N . GLY A 1 442 ? -3.358 0.464 -8.835 1.00 92.31 442 GLY A N 1
ATOM 3367 C CA . GLY A 1 442 ? -3.172 0.233 -10.262 1.00 92.31 442 GLY A CA 1
ATOM 3368 C C . GLY A 1 442 ? -4.484 -0.037 -11.005 1.00 92.31 442 GLY A C 1
ATOM 3369 O O . GLY A 1 442 ? -5.549 0.460 -10.656 1.00 92.31 442 GLY A O 1
ATOM 3370 N N . THR A 1 443 ? -4.410 -0.840 -12.064 1.00 92.81 443 THR A N 1
ATOM 3371 C CA . THR A 1 443 ? -5.524 -1.051 -13.004 1.00 92.81 443 THR A CA 1
ATOM 3372 C C . THR A 1 443 ? -6.407 -2.257 -12.688 1.00 92.81 443 THR A C 1
ATOM 3374 O O . THR A 1 443 ? -7.476 -2.392 -13.284 1.00 92.81 443 THR A O 1
ATOM 3377 N N . LYS A 1 444 ? -5.982 -3.147 -11.783 1.00 97.94 444 LYS A N 1
ATOM 3378 C CA . LYS A 1 444 ? -6.684 -4.394 -11.448 1.00 97.94 444 LYS A CA 1
ATOM 3379 C C . LYS A 1 444 ? -7.122 -4.390 -9.988 1.00 97.94 444 LYS A C 1
ATOM 3381 O O . LYS A 1 444 ? -6.364 -3.980 -9.113 1.00 97.94 444 LYS A O 1
ATOM 3386 N N . SER A 1 445 ? -8.318 -4.914 -9.734 1.00 97.94 445 SER A N 1
ATOM 3387 C CA . SER A 1 445 ? -8.871 -5.120 -8.394 1.00 97.94 445 SER A CA 1
ATOM 3388 C C . SER A 1 445 ? -8.992 -6.617 -8.100 1.00 97.94 445 SER A C 1
ATOM 3390 O O . SER A 1 445 ? -9.341 -7.403 -8.982 1.00 97.94 445 SER A O 1
ATOM 3392 N N . VAL A 1 446 ? -8.688 -7.015 -6.867 1.00 98.50 446 VAL A N 1
ATOM 3393 C CA . VAL A 1 446 ? -8.783 -8.390 -6.374 1.00 98.50 446 VAL A CA 1
ATOM 3394 C C . VAL A 1 446 ? -9.985 -8.474 -5.432 1.00 98.50 446 VAL A C 1
ATOM 3396 O O . VAL A 1 446 ? -9.909 -8.028 -4.285 1.00 98.50 446 VAL A O 1
ATOM 3399 N N . PRO A 1 447 ? -11.130 -9.005 -5.889 1.00 98.50 447 PRO A N 1
ATOM 3400 C CA . PRO A 1 447 ? -12.307 -9.099 -5.050 1.00 98.50 447 PRO A CA 1
ATOM 3401 C C . PRO A 1 447 ? -12.089 -10.069 -3.888 1.00 98.50 447 PRO A C 1
ATOM 3403 O O . PRO A 1 447 ? -11.362 -11.046 -4.020 1.00 98.50 447 PRO A O 1
ATOM 3406 N N . ILE A 1 448 ? -12.772 -9.820 -2.768 1.00 98.56 448 ILE A N 1
ATOM 3407 C CA . ILE A 1 448 ? -12.782 -10.703 -1.582 1.00 98.56 448 ILE A CA 1
ATOM 3408 C C . ILE A 1 448 ? -14.124 -11.430 -1.404 1.00 98.56 448 ILE A C 1
ATOM 3410 O O . ILE A 1 448 ? -14.424 -11.999 -0.353 1.00 98.56 448 ILE A O 1
ATOM 3414 N N . VAL A 1 449 ? -14.953 -11.350 -2.446 1.00 98.38 449 VAL A N 1
ATOM 3415 C CA . VAL A 1 449 ? -16.196 -12.094 -2.636 1.00 98.38 449 VAL A CA 1
ATOM 3416 C C . VAL A 1 449 ? -16.224 -12.668 -4.041 1.00 98.38 449 VAL A C 1
ATOM 3418 O O . VAL A 1 449 ? -15.619 -12.104 -4.958 1.00 98.38 449 VAL A O 1
ATOM 3421 N N . LYS A 1 450 ? -16.950 -13.768 -4.239 1.00 97.31 450 LYS A N 1
ATOM 3422 C CA . LYS A 1 450 ? -17.112 -14.360 -5.566 1.00 97.31 450 LYS A CA 1
ATOM 3423 C C . LYS A 1 450 ? -17.651 -13.321 -6.548 1.00 97.31 450 LYS A C 1
ATOM 3425 O O . LYS A 1 450 ? -18.719 -12.743 -6.337 1.00 97.31 450 LYS A O 1
ATOM 3430 N N . SER A 1 451 ? -16.945 -13.126 -7.657 1.00 96.56 451 SER A N 1
ATOM 3431 C CA . SER A 1 451 ? -17.347 -12.192 -8.708 1.00 96.56 451 SER A CA 1
ATOM 3432 C C . SER A 1 451 ? -17.314 -12.862 -10.084 1.00 96.56 451 SER A C 1
ATOM 3434 O O . SER A 1 451 ? -16.829 -13.979 -10.246 1.00 96.56 451 SER A O 1
ATOM 3436 N N . LYS A 1 452 ? -17.885 -12.192 -11.090 1.00 96.88 452 LYS A N 1
ATOM 3437 C CA . LYS A 1 452 ? -17.806 -12.619 -12.499 1.00 96.88 452 LYS A CA 1
ATOM 3438 C C . LYS A 1 452 ? -16.631 -11.965 -13.234 1.00 96.88 452 LYS A C 1
ATOM 3440 O O . LYS A 1 452 ? -16.611 -11.985 -14.462 1.00 96.88 452 LYS A O 1
ATOM 3445 N N . ASP A 1 453 ? -15.711 -11.334 -12.504 1.00 95.44 453 ASP A N 1
ATOM 3446 C CA . ASP A 1 453 ? -14.547 -10.688 -13.093 1.00 95.44 453 ASP A CA 1
ATOM 3447 C C . ASP A 1 453 ? -13.552 -11.746 -13.584 1.00 95.44 453 ASP A C 1
ATOM 3449 O O . ASP A 1 453 ? -12.996 -12.529 -12.811 1.00 95.44 453 ASP A O 1
ATOM 3453 N N . MET A 1 454 ? -13.364 -11.771 -14.901 1.00 96.56 454 MET A N 1
ATOM 3454 C CA . MET A 1 454 ? -12.501 -12.724 -15.593 1.00 96.56 454 MET A CA 1
ATOM 3455 C C . MET A 1 454 ? -11.100 -12.160 -15.856 1.00 96.56 454 MET A C 1
ATOM 3457 O O . MET A 1 454 ? -10.309 -12.825 -16.528 1.00 96.56 454 MET A O 1
ATOM 3461 N N . THR A 1 455 ? -10.796 -10.953 -15.363 1.00 97.44 455 THR A N 1
ATOM 3462 C CA . THR A 1 455 ? -9.472 -10.329 -15.462 1.00 97.44 455 THR A CA 1
ATOM 3463 C C . THR A 1 455 ? -8.428 -11.241 -14.836 1.00 97.44 455 THR A C 1
ATOM 3465 O O . THR A 1 455 ? -8.638 -11.791 -13.753 1.00 97.44 455 THR A O 1
ATOM 3468 N N . LYS A 1 456 ? -7.305 -11.420 -15.533 1.00 97.25 456 LYS A N 1
ATOM 3469 C CA . LYS A 1 456 ? -6.217 -12.288 -15.092 1.00 97.25 456 LYS A CA 1
ATOM 3470 C C . LYS A 1 456 ? -5.079 -11.493 -14.466 1.00 97.25 456 LYS A C 1
ATOM 3472 O O . LYS A 1 456 ? -4.765 -10.380 -14.891 1.00 97.25 456 LYS A O 1
ATOM 3477 N N . MET A 1 457 ? -4.437 -12.104 -13.484 1.00 97.69 457 MET A N 1
ATOM 3478 C CA . MET A 1 457 ? -3.129 -11.677 -13.008 1.00 97.69 457 MET A CA 1
ATOM 3479 C C . MET A 1 457 ? -2.054 -12.047 -14.040 1.00 97.69 457 MET A C 1
ATOM 3481 O O . MET A 1 457 ? -2.088 -13.136 -14.616 1.00 97.69 457 MET A O 1
ATOM 3485 N N . GLU A 1 458 ? -1.111 -11.146 -14.291 1.00 96.75 458 GLU A N 1
ATOM 3486 C CA . GLU A 1 458 ? -0.101 -11.280 -15.344 1.00 96.75 458 GLU A CA 1
ATOM 3487 C C . GLU A 1 458 ? 1.319 -11.348 -14.772 1.00 96.75 458 GLU A C 1
ATOM 3489 O O . GLU A 1 458 ? 1.597 -10.940 -13.644 1.00 96.75 458 GLU A O 1
ATOM 3494 N N . GLU A 1 459 ? 2.243 -11.892 -15.564 1.00 95.81 459 GLU A N 1
ATOM 3495 C CA . GLU A 1 459 ? 3.665 -11.892 -15.222 1.00 95.81 459 GLU A CA 1
ATOM 3496 C C . GLU A 1 459 ? 4.182 -10.458 -15.057 1.00 95.81 459 GLU A C 1
ATOM 3498 O O . GLU A 1 459 ? 4.058 -9.628 -15.953 1.00 95.81 459 GLU A O 1
ATOM 3503 N N . GLY A 1 460 ? 4.836 -10.191 -13.931 1.00 95.00 460 GLY A N 1
ATOM 3504 C CA . GLY A 1 460 ? 5.376 -8.883 -13.587 1.00 95.00 460 GLY A CA 1
ATOM 3505 C C . GLY A 1 460 ? 4.412 -7.979 -12.825 1.00 95.00 460 GLY A C 1
ATOM 3506 O O . GLY A 1 460 ? 4.873 -6.944 -12.345 1.00 95.00 460 GLY A O 1
ATOM 3507 N N . ASP A 1 461 ? 3.141 -8.366 -12.668 1.00 97.75 461 ASP A N 1
ATOM 3508 C CA . ASP A 1 461 ? 2.218 -7.646 -11.794 1.00 97.75 461 ASP A CA 1
ATOM 3509 C C . ASP A 1 461 ? 2.705 -7.688 -10.335 1.00 97.75 461 ASP A C 1
ATOM 3511 O O . ASP A 1 461 ? 3.288 -8.671 -9.856 1.00 97.75 461 ASP A O 1
ATOM 3515 N N . VAL A 1 462 ? 2.403 -6.612 -9.613 1.00 98.69 462 VAL A N 1
ATOM 3516 C CA . VAL A 1 462 ? 2.523 -6.516 -8.158 1.00 98.69 462 VAL A CA 1
ATOM 3517 C C . VAL A 1 462 ? 1.126 -6.324 -7.601 1.00 98.69 462 VAL A C 1
ATOM 3519 O O . VAL A 1 462 ? 0.385 -5.493 -8.120 1.00 98.69 462 VAL A O 1
ATOM 3522 N N . PHE A 1 463 ? 0.762 -7.079 -6.569 1.00 98.81 463 PHE A N 1
ATOM 3523 C CA . PHE A 1 463 ? -0.557 -6.990 -5.946 1.00 98.81 463 PHE A CA 1
ATOM 3524 C C . PHE A 1 463 ? -0.454 -6.816 -4.438 1.00 98.81 463 PHE A C 1
ATOM 3526 O O . PHE A 1 463 ? 0.290 -7.548 -3.792 1.00 98.81 463 PHE A O 1
ATOM 3533 N N . ALA A 1 464 ? -1.266 -5.916 -3.902 1.00 98.81 464 ALA A N 1
ATOM 3534 C CA . ALA A 1 464 ? -1.791 -5.975 -2.550 1.00 98.81 464 ALA A CA 1
ATOM 3535 C C . ALA A 1 464 ? -2.887 -7.051 -2.497 1.00 98.81 464 ALA A C 1
ATOM 3537 O O . ALA A 1 464 ? -3.906 -6.959 -3.191 1.00 98.81 464 ALA A O 1
ATOM 3538 N N . ILE A 1 465 ? -2.662 -8.105 -1.713 1.00 98.88 465 ILE A N 1
ATOM 3539 C CA . ILE A 1 465 ? -3.689 -9.090 -1.373 1.00 98.88 465 ILE A CA 1
ATOM 3540 C C . ILE A 1 465 ? -4.128 -8.821 0.057 1.00 98.88 465 ILE A C 1
ATOM 3542 O O . ILE A 1 465 ? -3.482 -9.263 1.008 1.00 98.88 465 ILE A O 1
ATOM 3546 N N . GLU A 1 466 ? -5.243 -8.118 0.183 1.00 98.81 466 GLU A N 1
ATOM 3547 C CA . GLU A 1 466 ? -5.882 -7.760 1.444 1.00 98.81 466 GLU A CA 1
ATOM 3548 C C . GLU A 1 466 ? -7.280 -8.358 1.543 1.00 98.81 466 GLU A C 1
ATOM 3550 O O . GLU A 1 466 ? -7.992 -8.524 0.548 1.00 98.81 466 GLU A O 1
ATOM 3555 N N . THR A 1 467 ? -7.686 -8.685 2.768 1.00 98.94 467 THR A N 1
ATOM 3556 C CA . THR A 1 467 ? -9.057 -9.102 3.059 1.00 98.94 467 THR A CA 1
ATOM 3557 C C . THR A 1 467 ? -9.562 -8.439 4.324 1.00 98.94 467 THR A C 1
ATOM 3559 O O . THR A 1 467 ? -8.790 -8.129 5.230 1.00 98.94 467 THR A O 1
ATOM 3562 N N . PHE A 1 468 ? -10.877 -8.233 4.378 1.00 98.94 468 PHE A N 1
ATOM 3563 C CA . PHE A 1 468 ? -11.546 -7.597 5.501 1.00 98.94 468 PHE A CA 1
ATOM 3564 C C . PHE A 1 468 ? -12.724 -8.444 5.959 1.00 98.94 468 PHE A C 1
ATOM 3566 O O . PHE A 1 468 ? -13.680 -8.642 5.203 1.00 98.94 468 PHE A O 1
ATOM 3573 N N . GLY A 1 469 ? -12.671 -8.907 7.204 1.00 98.88 469 GLY A N 1
ATOM 3574 C CA . GLY A 1 469 ? -13.775 -9.599 7.866 1.00 98.88 469 GLY A CA 1
ATOM 3575 C C . GLY A 1 469 ? -14.542 -8.652 8.777 1.00 98.88 469 GLY A C 1
ATOM 3576 O O . GLY A 1 469 ? -13.952 -7.784 9.421 1.00 98.88 469 GLY A O 1
ATOM 3577 N N . SER A 1 470 ? -15.861 -8.814 8.844 1.00 98.88 470 SER A N 1
ATOM 3578 C CA . SER A 1 470 ? -16.753 -7.987 9.656 1.00 98.88 470 SER A CA 1
ATOM 3579 C C . SER A 1 470 ? -17.815 -8.817 10.367 1.00 98.88 470 SER A C 1
ATOM 3581 O O . SER A 1 470 ? -18.404 -9.726 9.781 1.00 98.88 470 SER A O 1
ATOM 3583 N N . THR A 1 471 ? -18.134 -8.437 11.607 1.00 98.81 471 THR A N 1
ATOM 3584 C CA . THR A 1 471 ? -19.324 -8.927 12.332 1.00 98.81 471 THR A CA 1
ATOM 3585 C C . THR A 1 471 ? -20.601 -8.147 11.986 1.00 98.81 471 THR A C 1
ATOM 3587 O O . THR A 1 471 ? -21.691 -8.451 12.472 1.00 98.81 471 THR A O 1
ATOM 3590 N N . GLY A 1 472 ? -20.481 -7.107 11.157 1.00 98.38 472 GLY A N 1
ATOM 3591 C CA . GLY A 1 472 ? -21.556 -6.199 10.775 1.00 98.38 472 GLY A CA 1
ATOM 3592 C C . GLY A 1 472 ? -22.314 -6.627 9.517 1.00 98.38 472 GLY A C 1
ATOM 3593 O O . GLY A 1 472 ? -22.770 -7.768 9.357 1.00 98.38 472 GLY A O 1
ATOM 3594 N N . ASN A 1 473 ? -22.504 -5.663 8.618 1.00 98.19 473 ASN A N 1
ATOM 3595 C CA . ASN A 1 473 ? -23.212 -5.857 7.358 1.00 98.19 473 ASN A CA 1
ATOM 3596 C C . ASN A 1 473 ? -22.305 -6.407 6.247 1.00 98.19 473 ASN A C 1
ATOM 3598 O O . ASN A 1 473 ? -22.825 -6.751 5.179 1.00 98.19 473 ASN A O 1
ATOM 3602 N N . GLY A 1 474 ? -20.986 -6.462 6.467 1.00 98.38 474 GLY A N 1
ATOM 3603 C CA . GLY A 1 474 ? -20.016 -6.834 5.436 1.00 98.38 474 GLY A CA 1
ATOM 3604 C C . GLY A 1 474 ? -20.040 -5.835 4.281 1.00 98.38 474 GLY A C 1
ATOM 3605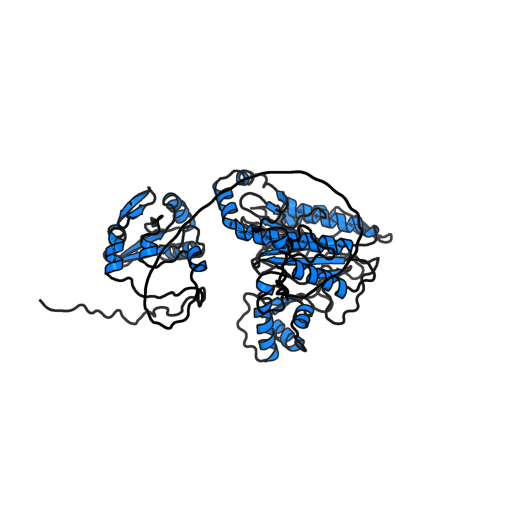 O O . GLY A 1 474 ? -20.023 -6.234 3.118 1.00 98.38 474 GLY A O 1
ATOM 3606 N N . TYR A 1 475 ? -20.213 -4.549 4.594 1.00 98.69 475 TYR A N 1
ATOM 3607 C CA . TYR A 1 475 ? -20.261 -3.454 3.625 1.00 98.69 475 TYR A CA 1
ATOM 3608 C C . TYR A 1 475 ? -19.906 -2.142 4.309 1.00 98.69 475 TYR A C 1
ATOM 3610 O O . TYR A 1 475 ? -20.486 -1.820 5.349 1.00 98.69 475 TYR A O 1
ATOM 3618 N N . VAL A 1 476 ? -19.007 -1.377 3.701 1.00 98.75 476 VAL A N 1
ATOM 3619 C CA . VAL A 1 476 ? -18.554 -0.092 4.236 1.00 98.75 476 VAL A CA 1
ATOM 3620 C C . VAL A 1 476 ? -19.159 1.092 3.494 1.00 98.75 476 VAL A C 1
ATOM 3622 O O . VAL A 1 476 ? -19.497 1.009 2.315 1.00 98.75 476 VAL A O 1
ATOM 3625 N N . HIS A 1 477 ? -19.290 2.205 4.199 1.00 98.50 477 HIS A N 1
ATOM 3626 C CA . HIS A 1 477 ? -19.631 3.515 3.659 1.00 98.50 477 HIS A CA 1
ATOM 3627 C C . HIS A 1 477 ? -18.658 4.550 4.217 1.00 98.50 477 HIS A C 1
ATOM 3629 O O . HIS A 1 477 ? -17.987 4.303 5.216 1.00 98.50 477 HIS A O 1
ATOM 3635 N N . GLU A 1 478 ? -18.571 5.697 3.559 1.00 98.44 478 GLU A N 1
ATOM 3636 C CA . GLU A 1 478 ? -17.737 6.801 4.021 1.00 98.44 478 GLU A CA 1
ATOM 3637 C C . GLU A 1 478 ? -18.351 7.436 5.278 1.00 98.44 478 GLU A C 1
ATOM 3639 O O . GLU A 1 478 ? -19.542 7.758 5.296 1.00 98.44 478 GLU A O 1
ATOM 3644 N N . ASP A 1 479 ? -17.546 7.627 6.320 1.00 97.44 479 ASP A N 1
ATOM 3645 C CA . ASP A 1 479 ? -17.919 8.372 7.527 1.00 97.44 479 ASP A CA 1
ATOM 3646 C C . ASP A 1 479 ? -16.667 9.008 8.157 1.00 97.44 479 ASP A C 1
ATOM 3648 O O . ASP A 1 479 ? -15.536 8.705 7.781 1.00 97.44 479 ASP A O 1
ATOM 3652 N N . MET A 1 480 ? -16.863 9.866 9.159 1.00 96.75 480 MET A N 1
ATOM 3653 C CA . MET A 1 480 ? -15.821 10.573 9.905 1.00 96.75 480 MET A CA 1
ATOM 3654 C C . MET A 1 480 ? -15.068 11.628 9.072 1.00 96.75 480 MET A C 1
ATOM 3656 O O . MET A 1 480 ? -15.383 11.931 7.923 1.00 96.75 480 MET A O 1
ATOM 3660 N N . GLU A 1 481 ? -14.093 12.289 9.699 1.00 97.50 481 GLU A N 1
ATOM 3661 C CA . GLU A 1 481 ? -13.309 13.323 9.032 1.00 97.50 481 GLU A CA 1
ATOM 3662 C C . GLU A 1 481 ? -12.259 12.707 8.094 1.00 97.50 481 GLU A C 1
ATOM 3664 O O . GLU A 1 481 ? -11.416 11.915 8.521 1.00 97.50 481 GLU A O 1
ATOM 3669 N N . THR A 1 482 ? -12.253 13.135 6.828 1.00 98.44 482 THR A N 1
ATOM 3670 C CA . THR A 1 482 ? -11.224 12.754 5.853 1.00 98.44 482 THR A CA 1
ATOM 3671 C C . THR A 1 482 ? -9.828 13.152 6.323 1.00 98.44 482 THR A C 1
ATOM 3673 O O . THR A 1 482 ? -9.576 14.300 6.712 1.00 98.44 482 THR A O 1
ATOM 3676 N N . SER A 1 483 ? -8.901 12.209 6.212 1.00 98.19 483 SER A N 1
ATOM 3677 C CA . SER A 1 483 ? -7.489 12.395 6.545 1.00 98.19 483 SER A CA 1
ATOM 3678 C C . SER A 1 483 ? -6.559 12.072 5.376 1.00 98.19 483 SER A C 1
ATOM 3680 O O . SER A 1 483 ? -5.544 12.755 5.241 1.00 98.19 483 SER A O 1
ATOM 3682 N N . HIS A 1 484 ? -6.920 11.104 4.526 1.00 98.75 484 HIS A N 1
ATOM 3683 C CA . HIS A 1 484 ? -6.125 10.627 3.395 1.00 98.75 484 HIS A CA 1
ATOM 3684 C C . HIS A 1 484 ? -6.481 11.347 2.093 1.00 98.75 484 HIS A C 1
ATOM 3686 O O . HIS A 1 484 ? -7.650 11.615 1.804 1.00 98.75 484 HIS A O 1
ATOM 3692 N N . TYR A 1 485 ? -5.451 11.640 1.304 1.00 98.81 485 TYR A N 1
ATOM 3693 C CA . TYR A 1 485 ? -5.549 12.299 0.010 1.00 98.81 485 TYR A CA 1
ATOM 3694 C C . TYR A 1 485 ? -4.464 11.763 -0.926 1.00 98.81 485 TYR A C 1
ATOM 3696 O O . TYR A 1 485 ? -3.378 11.421 -0.468 1.00 98.81 485 TYR A O 1
ATOM 3704 N N . ALA A 1 486 ? -4.704 11.751 -2.233 1.00 98.12 486 ALA A N 1
ATOM 3705 C CA . ALA A 1 486 ? -3.661 11.482 -3.224 1.00 98.12 486 ALA A CA 1
ATOM 3706 C C . ALA A 1 486 ? -3.848 12.383 -4.440 1.00 98.12 486 ALA A C 1
ATOM 3708 O O . ALA A 1 486 ? -4.962 12.790 -4.758 1.00 98.12 486 ALA A O 1
ATOM 3709 N N . LYS A 1 487 ? -2.764 12.731 -5.131 1.00 97.31 487 LYS A N 1
ATOM 3710 C CA . LYS A 1 487 ? -2.874 13.457 -6.399 1.00 97.31 487 LYS A CA 1
ATOM 3711 C C . LYS A 1 487 ? -3.300 12.484 -7.494 1.00 97.31 487 LYS A C 1
ATOM 3713 O O . LYS A 1 487 ? -2.642 11.467 -7.695 1.00 97.31 487 LYS A O 1
ATOM 3718 N N . THR A 1 488 ? -4.332 12.837 -8.249 1.00 93.94 488 THR A N 1
ATOM 3719 C CA . THR A 1 488 ? -4.770 12.056 -9.408 1.00 93.94 488 THR A CA 1
ATOM 3720 C C . THR A 1 488 ? -3.713 12.154 -10.516 1.00 93.94 488 THR A C 1
ATOM 3722 O O . THR A 1 488 ? -3.275 13.253 -10.881 1.00 93.94 488 THR A O 1
ATOM 3725 N N . GLY A 1 489 ? -3.245 11.007 -11.018 1.00 87.94 489 GLY A N 1
ATOM 3726 C CA . GLY A 1 489 ? -2.147 10.936 -11.991 1.00 87.94 489 GLY A CA 1
ATOM 3727 C C . GLY A 1 489 ? -2.494 11.567 -13.343 1.00 87.94 489 GLY A C 1
ATOM 3728 O O . GLY A 1 489 ? -1.681 12.288 -13.918 1.00 87.94 489 GLY A O 1
ATOM 3729 N N . ASP A 1 490 ? -3.727 11.366 -13.797 1.00 84.94 490 ASP A N 1
ATOM 3730 C CA . ASP A 1 490 ? -4.286 11.781 -15.086 1.00 84.94 490 ASP A CA 1
ATOM 3731 C C . ASP A 1 490 ? -5.326 12.910 -14.952 1.00 84.94 490 ASP A C 1
ATOM 3733 O O . ASP A 1 490 ? -6.222 13.064 -15.785 1.00 84.94 490 ASP A O 1
ATOM 3737 N N . ALA A 1 491 ? -5.196 13.737 -13.909 1.00 85.12 491 ALA A N 1
ATOM 3738 C CA . ALA A 1 491 ? -6.102 14.854 -13.666 1.00 85.12 491 ALA A CA 1
ATOM 3739 C C . ALA A 1 491 ? -6.238 15.764 -14.900 1.00 85.12 491 ALA A C 1
ATOM 3741 O O . ALA A 1 491 ? -5.250 16.203 -15.499 1.00 85.12 491 ALA A O 1
ATOM 3742 N N . SER A 1 492 ? -7.481 16.120 -15.232 1.00 84.69 492 SER A N 1
ATOM 3743 C CA . SER A 1 492 ? -7.757 17.112 -16.272 1.00 84.69 492 SER A CA 1
ATOM 3744 C C . SER A 1 492 ? -7.068 18.442 -15.951 1.00 84.69 492 SER A C 1
ATOM 3746 O O . SER A 1 492 ? -6.999 18.865 -14.796 1.00 84.69 492 SER A O 1
ATOM 3748 N N . ASN A 1 493 ? -6.583 19.144 -16.979 1.00 82.69 493 ASN A N 1
ATOM 3749 C CA . ASN A 1 493 ? -5.959 20.453 -16.797 1.00 82.69 493 ASN A CA 1
ATOM 3750 C C . ASN A 1 493 ? -7.023 21.509 -16.446 1.00 82.69 493 ASN A C 1
ATOM 3752 O O . ASN A 1 493 ? -7.606 22.146 -17.325 1.00 82.69 493 ASN A O 1
ATOM 3756 N N . VAL A 1 494 ? -7.295 21.668 -15.150 1.00 85.75 494 VAL A N 1
ATOM 3757 C CA . VAL A 1 494 ? -8.266 22.626 -14.615 1.00 85.75 494 VAL A CA 1
ATOM 3758 C C . VAL A 1 494 ? -7.540 23.899 -14.163 1.00 85.75 494 VAL A C 1
ATOM 3760 O O . VAL A 1 494 ? -6.705 23.845 -13.256 1.00 85.75 494 VAL A O 1
ATOM 3763 N N . PRO A 1 495 ? -7.862 25.081 -14.727 1.00 86.88 495 PRO A N 1
ATOM 3764 C CA . PRO A 1 495 ? -7.264 26.336 -14.288 1.00 86.88 495 PRO A CA 1
ATOM 3765 C C . PRO A 1 495 ? -7.619 26.665 -12.833 1.00 86.88 495 PRO A C 1
ATOM 3767 O O . PRO A 1 495 ? -8.720 27.126 -12.522 1.00 86.88 495 PRO A O 1
ATOM 3770 N N . LEU A 1 496 ? -6.655 26.501 -11.928 1.00 91.88 496 LEU A N 1
ATOM 3771 C CA . LEU A 1 496 ? -6.802 26.930 -10.541 1.00 91.88 496 LEU A CA 1
ATOM 3772 C C . LEU A 1 496 ? -6.800 28.462 -10.465 1.00 91.88 496 LEU A C 1
ATOM 3774 O O . LEU A 1 496 ? -5.883 29.123 -10.954 1.00 91.88 496 LEU A O 1
ATOM 3778 N N . ARG A 1 497 ? -7.821 29.056 -9.839 1.00 91.62 497 ARG A N 1
ATOM 3779 C CA . ARG A 1 497 ? -7.882 30.514 -9.601 1.00 91.62 497 ARG A CA 1
ATOM 3780 C C . ARG A 1 497 ? -7.330 30.900 -8.232 1.00 91.62 497 ARG A C 1
ATOM 3782 O O . ARG A 1 497 ? -6.740 31.966 -8.090 1.00 91.62 497 ARG A O 1
ATOM 3789 N N . LEU A 1 498 ? -7.496 30.025 -7.243 1.00 94.19 498 LEU A N 1
ATOM 3790 C CA . LEU A 1 498 ? -7.105 30.274 -5.863 1.00 94.19 498 LEU A CA 1
ATOM 3791 C C . LEU A 1 498 ? -5.587 30.107 -5.685 1.00 94.19 498 LEU A C 1
ATOM 3793 O O . LEU A 1 498 ? -5.031 29.051 -5.989 1.00 94.19 498 LEU A O 1
ATOM 3797 N N . SER A 1 499 ? -4.909 31.141 -5.180 1.00 94.75 499 SER A N 1
ATOM 3798 C CA . SER A 1 499 ? -3.452 31.124 -4.975 1.00 94.75 499 SER A CA 1
ATOM 3799 C C . SER A 1 499 ? -3.012 30.056 -3.973 1.00 94.75 499 SER A C 1
ATOM 3801 O O . SER A 1 499 ? -2.036 29.357 -4.239 1.00 94.75 499 SER A O 1
ATOM 3803 N N . SER A 1 500 ? -3.758 29.869 -2.879 1.00 96.00 500 SER A N 1
ATOM 3804 C CA . SER A 1 500 ? -3.461 28.835 -1.881 1.00 96.00 500 SER A CA 1
ATOM 3805 C C . SER A 1 500 ? -3.582 27.417 -2.448 1.00 96.00 500 SER A C 1
ATOM 3807 O O . SER A 1 500 ? -2.775 26.564 -2.098 1.00 96.00 500 SER A O 1
ATOM 3809 N N . ALA A 1 501 ? -4.514 27.165 -3.376 1.00 97.00 501 ALA A N 1
ATOM 3810 C CA . ALA A 1 501 ? -4.619 25.874 -4.064 1.00 97.00 501 ALA A CA 1
ATOM 3811 C C . ALA A 1 501 ? -3.408 25.610 -4.974 1.00 97.00 501 ALA A C 1
ATOM 3813 O O . ALA A 1 501 ? -2.859 24.514 -4.955 1.00 97.00 501 ALA A O 1
ATOM 3814 N N . LYS A 1 502 ? -2.936 26.621 -5.722 1.00 96.88 502 LYS A N 1
ATOM 3815 C CA . LYS A 1 502 ? -1.718 26.501 -6.551 1.00 96.88 502 LYS A CA 1
ATOM 3816 C C . LYS A 1 502 ? -0.475 26.224 -5.712 1.00 96.88 502 LYS A C 1
ATOM 3818 O O . LYS A 1 502 ? 0.324 25.362 -6.059 1.00 96.88 502 LYS A O 1
ATOM 3823 N N . GLN A 1 503 ? -0.311 26.970 -4.619 1.00 97.25 503 GLN A N 1
ATOM 3824 C CA . GLN A 1 503 ? 0.815 26.799 -3.701 1.00 97.25 503 GLN A CA 1
ATOM 3825 C C . GLN A 1 503 ? 0.804 25.400 -3.086 1.00 97.25 503 GLN A C 1
ATOM 3827 O O . GLN A 1 503 ? 1.823 24.716 -3.119 1.00 97.25 503 GLN A O 1
ATOM 3832 N N . LEU A 1 504 ? -0.359 24.945 -2.613 1.00 98.44 504 LEU A N 1
ATOM 3833 C CA . LEU A 1 504 ? -0.497 23.614 -2.037 1.00 98.44 504 LEU A CA 1
ATOM 3834 C C . LEU A 1 504 ? -0.262 22.504 -3.070 1.00 98.44 504 LEU A C 1
ATOM 3836 O O . LEU A 1 504 ? 0.428 21.539 -2.765 1.00 98.44 504 LEU A O 1
ATOM 3840 N N . LEU A 1 505 ? -0.763 22.645 -4.302 1.00 97.75 505 LEU A N 1
ATOM 3841 C CA . LEU A 1 505 ? -0.514 21.670 -5.368 1.00 97.75 505 LEU A CA 1
ATOM 3842 C C . LEU A 1 505 ? 0.978 21.539 -5.693 1.00 97.75 505 LEU A C 1
ATOM 3844 O O . LEU A 1 505 ? 1.453 20.429 -5.926 1.00 97.75 505 LEU A O 1
ATOM 3848 N N . ASN A 1 506 ? 1.722 22.649 -5.684 1.00 97.44 506 ASN A N 1
ATOM 3849 C CA . ASN A 1 506 ? 3.173 22.614 -5.862 1.00 97.44 506 ASN A CA 1
ATOM 3850 C C . ASN A 1 506 ? 3.849 21.837 -4.727 1.00 97.44 506 ASN A C 1
ATOM 3852 O O . ASN A 1 506 ? 4.708 21.004 -5.002 1.00 97.44 506 ASN A O 1
ATOM 3856 N N . VAL A 1 507 ? 3.439 22.065 -3.473 1.00 98.38 507 VAL A N 1
ATOM 3857 C CA . VAL A 1 507 ? 3.945 21.308 -2.315 1.00 98.38 507 VAL A CA 1
ATOM 3858 C C . VAL A 1 507 ? 3.635 19.819 -2.468 1.00 98.38 507 VAL A C 1
ATOM 3860 O O . VAL A 1 507 ? 4.547 19.007 -2.353 1.00 98.38 507 VAL A O 1
ATOM 3863 N N . ILE A 1 508 ? 2.391 19.459 -2.799 1.00 98.50 508 ILE A N 1
ATOM 3864 C CA . ILE A 1 508 ? 1.978 18.063 -3.005 1.00 98.50 508 ILE A CA 1
ATOM 3865 C C . ILE A 1 508 ? 2.805 17.412 -4.116 1.00 98.50 508 ILE A C 1
ATOM 3867 O O . ILE A 1 508 ? 3.384 16.350 -3.919 1.00 98.50 508 ILE A O 1
ATOM 3871 N N . THR A 1 509 ? 2.920 18.070 -5.269 1.00 97.25 509 THR A N 1
ATOM 3872 C CA . THR A 1 509 ? 3.633 17.528 -6.435 1.00 97.25 509 THR A CA 1
ATOM 3873 C C . THR A 1 509 ? 5.109 17.287 -6.133 1.00 97.25 509 THR A C 1
ATOM 3875 O O . THR A 1 509 ? 5.650 16.259 -6.521 1.00 97.25 509 THR A O 1
ATOM 3878 N N . LYS A 1 510 ? 5.755 18.215 -5.422 1.00 97.94 510 LYS A N 1
ATOM 3879 C CA . LYS A 1 510 ? 7.190 18.155 -5.134 1.00 97.94 510 LYS A CA 1
ATOM 3880 C C . LYS A 1 510 ? 7.564 17.210 -3.990 1.00 97.94 510 LYS A C 1
ATOM 3882 O O . LYS A 1 510 ? 8.709 16.780 -3.929 1.00 97.94 510 LYS A O 1
ATOM 3887 N N . ASN A 1 511 ? 6.639 16.918 -3.076 1.00 98.00 511 ASN A N 1
ATOM 3888 C CA . ASN A 1 511 ? 6.923 16.081 -1.904 1.00 98.00 511 ASN A CA 1
ATOM 3889 C C . ASN A 1 511 ? 6.307 14.685 -2.001 1.00 98.00 511 ASN A C 1
ATOM 3891 O O . ASN A 1 511 ? 6.899 13.738 -1.504 1.00 98.00 511 ASN A O 1
ATOM 3895 N N . PHE A 1 512 ? 5.143 14.545 -2.633 1.00 98.00 512 PHE A N 1
ATOM 3896 C CA . PHE A 1 512 ? 4.408 13.277 -2.679 1.00 98.00 512 PHE A CA 1
ATOM 3897 C C . PHE A 1 512 ? 4.216 12.762 -4.105 1.00 98.00 512 PHE A C 1
ATOM 3899 O O . PHE A 1 512 ? 4.075 11.561 -4.312 1.00 98.00 512 PHE A O 1
ATOM 3906 N N . GLY A 1 513 ? 4.237 13.636 -5.117 1.00 96.69 513 GLY A N 1
ATOM 3907 C CA . GLY A 1 513 ? 3.950 13.223 -6.490 1.00 96.69 513 GLY A CA 1
ATOM 3908 C C . GLY A 1 513 ? 2.539 12.639 -6.559 1.00 96.69 513 GLY A C 1
ATOM 3909 O O . GLY A 1 513 ? 1.582 13.369 -6.310 1.00 96.69 513 GLY A O 1
ATOM 3910 N N . THR A 1 514 ? 2.411 11.351 -6.884 1.00 97.12 514 THR A N 1
ATOM 3911 C CA . THR A 1 514 ? 1.143 10.592 -6.840 1.00 97.12 514 THR A CA 1
ATOM 3912 C C . THR A 1 514 ? 1.004 9.674 -5.622 1.00 97.12 514 THR A C 1
ATOM 3914 O O . THR A 1 514 ? -0.034 9.032 -5.476 1.00 97.12 514 THR A O 1
ATOM 3917 N N . LEU A 1 515 ? 1.994 9.630 -4.724 1.00 98.38 515 LEU A N 1
ATOM 3918 C CA . LEU A 1 515 ? 1.873 8.890 -3.468 1.00 98.38 515 LEU A CA 1
ATOM 3919 C C . LEU A 1 515 ? 0.778 9.512 -2.582 1.00 98.38 515 LEU A C 1
ATOM 3921 O O . LEU A 1 515 ? 0.671 10.746 -2.506 1.00 98.38 515 LEU A O 1
ATOM 3925 N N . PRO A 1 516 ? -0.023 8.691 -1.883 1.00 98.56 516 PRO A N 1
ATOM 3926 C CA . PRO A 1 516 ? -0.960 9.190 -0.890 1.00 98.56 516 PRO A CA 1
ATOM 3927 C C . PRO A 1 516 ? -0.267 9.916 0.271 1.00 98.56 516 PRO A C 1
ATOM 3929 O O . PRO A 1 516 ? 0.811 9.545 0.733 1.00 98.56 516 PRO A O 1
ATOM 3932 N N . PHE A 1 517 ? -0.929 10.941 0.795 1.00 98.81 517 PHE A N 1
ATOM 3933 C CA . PHE A 1 517 ? -0.500 11.733 1.943 1.00 98.81 517 PHE A CA 1
ATOM 3934 C C . PHE A 1 517 ? -1.681 11.999 2.883 1.00 98.81 517 PHE A C 1
ATOM 3936 O O . PHE A 1 517 ? -2.845 11.800 2.534 1.00 98.81 517 PHE A O 1
ATOM 3943 N N . CYS A 1 518 ? -1.395 12.471 4.098 1.00 98.81 518 CYS A N 1
ATOM 3944 C CA . CYS A 1 518 ? -2.425 12.920 5.032 1.00 98.81 518 CYS A CA 1
ATOM 3945 C C . CYS A 1 518 ? -2.181 14.352 5.511 1.00 98.81 518 CYS A C 1
ATOM 3947 O O . CYS A 1 518 ? -1.112 14.932 5.303 1.00 98.81 518 CYS A O 1
ATOM 3949 N N . ARG A 1 519 ? -3.173 14.935 6.193 1.00 98.69 519 ARG A N 1
ATOM 3950 C CA . ARG A 1 519 ? -3.080 16.304 6.732 1.00 98.69 519 ARG A CA 1
ATOM 3951 C C . ARG A 1 519 ? -1.866 16.505 7.646 1.00 98.69 519 ARG A C 1
ATOM 3953 O O . ARG A 1 519 ? -1.155 17.492 7.488 1.00 98.69 519 ARG A O 1
ATOM 3960 N N . ARG A 1 520 ? -1.545 15.521 8.498 1.00 98.50 520 ARG A N 1
ATOM 3961 C CA . ARG A 1 520 ? -0.353 15.568 9.368 1.00 98.50 520 ARG A CA 1
ATOM 3962 C C . ARG A 1 520 ? 0.954 15.698 8.582 1.00 98.50 520 ARG A C 1
ATOM 3964 O O . ARG A 1 520 ? 1.909 16.280 9.089 1.00 98.50 520 ARG A O 1
ATOM 3971 N N . TYR A 1 521 ? 1.020 15.183 7.353 1.00 98.56 521 TYR A N 1
ATOM 3972 C CA . TYR A 1 521 ? 2.231 15.296 6.531 1.00 98.56 521 TYR A CA 1
ATOM 3973 C C . TYR A 1 521 ? 2.388 16.719 6.002 1.00 98.56 521 TYR A C 1
ATOM 3975 O O . TYR A 1 521 ? 3.492 17.254 6.019 1.00 98.56 521 TYR A O 1
ATOM 3983 N N . LEU A 1 522 ? 1.282 17.367 5.623 1.00 98.69 522 LEU A N 1
ATOM 3984 C CA . LEU A 1 522 ? 1.276 18.792 5.286 1.00 98.69 522 LEU A CA 1
ATOM 3985 C C . LEU A 1 522 ? 1.662 19.655 6.496 1.00 98.69 522 LEU A C 1
ATOM 3987 O O . LEU A 1 522 ? 2.496 20.549 6.354 1.00 98.69 522 LEU A O 1
ATOM 3991 N N . ASP A 1 523 ? 1.128 19.348 7.683 1.00 98.31 523 ASP A N 1
ATOM 3992 C CA . ASP A 1 523 ? 1.484 20.042 8.930 1.00 98.31 523 ASP A CA 1
ATOM 3993 C C . ASP A 1 523 ? 2.991 19.925 9.219 1.00 98.31 523 ASP A C 1
ATOM 3995 O O . ASP A 1 523 ? 3.655 20.911 9.539 1.00 98.31 523 ASP A O 1
ATOM 3999 N N . ARG A 1 524 ? 3.563 18.725 9.043 1.00 97.94 524 ARG A N 1
ATOM 4000 C CA . ARG A 1 524 ? 4.997 18.459 9.237 1.00 97.94 524 ARG A CA 1
ATOM 4001 C C . ARG A 1 524 ? 5.889 19.206 8.239 1.00 97.94 524 ARG A C 1
ATOM 4003 O O . ARG A 1 524 ? 7.007 19.569 8.592 1.00 97.94 524 ARG A O 1
ATOM 4010 N N . LEU A 1 525 ? 5.392 19.477 7.031 1.00 98.12 525 LEU A N 1
ATOM 4011 C CA . LEU A 1 525 ? 6.040 20.343 6.034 1.00 98.12 525 LEU A CA 1
ATOM 4012 C C . LEU A 1 525 ? 5.840 21.847 6.316 1.00 98.12 525 LEU A C 1
ATOM 4014 O O . LEU A 1 525 ? 6.184 22.687 5.482 1.00 98.12 525 LEU A O 1
ATOM 4018 N N . GLY A 1 526 ? 5.250 22.206 7.460 1.00 97.69 526 GLY A N 1
ATOM 4019 C CA . GLY A 1 526 ? 4.999 23.590 7.855 1.00 97.69 526 GLY A CA 1
ATOM 4020 C C . GLY A 1 526 ? 3.869 24.263 7.076 1.00 97.69 526 GLY A C 1
ATOM 4021 O O . GLY A 1 526 ? 3.805 25.491 7.038 1.00 97.69 526 GLY A O 1
ATOM 4022 N N . GLN A 1 527 ? 2.991 23.495 6.420 1.00 98.06 527 GLN A N 1
ATOM 4023 C CA . GLN A 1 527 ? 1.820 24.069 5.765 1.00 98.06 527 GLN A CA 1
ATOM 4024 C C . GLN A 1 527 ? 0.776 24.454 6.812 1.00 98.06 527 GLN A C 1
ATOM 4026 O O . GLN A 1 527 ? 0.378 23.648 7.645 1.00 98.06 527 GLN A O 1
ATOM 4031 N N . GLU A 1 528 ? 0.262 25.677 6.720 1.00 96.12 528 GLU A N 1
ATOM 4032 C CA . GLU A 1 528 ? -0.789 26.187 7.601 1.00 96.12 528 GLU A CA 1
ATOM 4033 C C . GLU A 1 528 ? -2.014 26.618 6.790 1.00 96.12 528 GLU A C 1
ATOM 4035 O O . GLU A 1 528 ? -1.902 27.026 5.634 1.00 96.12 528 GLU A O 1
ATOM 4040 N N . LYS A 1 529 ? -3.206 26.572 7.404 1.00 95.94 529 LYS A N 1
ATOM 4041 C CA . LYS A 1 529 ? -4.469 27.083 6.821 1.00 95.94 529 LYS A CA 1
ATOM 4042 C C . LYS A 1 529 ? -4.758 26.567 5.395 1.00 95.94 529 LYS A C 1
ATOM 4044 O O . LYS A 1 529 ? -5.439 27.229 4.611 1.00 95.94 529 LYS A O 1
ATOM 4049 N N . TYR A 1 530 ? -4.276 25.371 5.062 1.00 97.44 530 TYR A N 1
ATOM 4050 C CA . TYR A 1 530 ? -4.312 24.813 3.707 1.00 97.44 530 TYR A CA 1
ATOM 4051 C C . TYR A 1 530 ? -5.661 24.197 3.317 1.00 97.44 530 TYR A C 1
ATOM 4053 O O . TYR A 1 530 ? -5.883 23.959 2.133 1.00 97.44 530 TYR A O 1
ATOM 4061 N N . LEU A 1 531 ? -6.582 23.968 4.263 1.00 97.12 531 LEU A N 1
ATOM 4062 C CA . LEU A 1 531 ? -7.844 23.248 4.018 1.00 97.12 531 LEU A CA 1
ATOM 4063 C C . LEU A 1 531 ? -8.693 23.850 2.891 1.00 97.12 531 LEU A C 1
ATOM 4065 O O . LEU A 1 531 ? -9.263 23.110 2.098 1.00 97.12 531 LEU A O 1
ATOM 4069 N N . LEU A 1 532 ? -8.744 25.181 2.764 1.00 97.25 532 LEU A N 1
ATOM 4070 C CA . LEU A 1 532 ? -9.456 25.822 1.652 1.00 97.25 532 LEU A CA 1
ATOM 4071 C C . LEU A 1 532 ? -8.807 25.492 0.297 1.00 97.25 532 LEU A C 1
ATOM 4073 O O . LEU A 1 532 ? -9.509 25.226 -0.676 1.00 97.25 532 LEU A O 1
ATOM 4077 N N . GLY A 1 533 ? -7.471 25.507 0.242 1.00 97.94 533 GLY A N 1
ATOM 4078 C CA . GLY A 1 533 ? -6.715 25.120 -0.947 1.00 97.94 533 GLY A CA 1
ATOM 4079 C C . GLY A 1 533 ? -6.918 23.643 -1.278 1.00 97.94 533 GLY A C 1
ATOM 4080 O O . GLY A 1 533 ? -7.227 23.318 -2.418 1.00 97.94 533 GLY A O 1
ATOM 4081 N N . LEU A 1 534 ? -6.837 22.771 -0.271 1.00 98.31 534 LEU A N 1
ATOM 4082 C CA . LEU A 1 534 ? -7.032 21.328 -0.409 1.00 98.31 534 LEU A CA 1
ATOM 4083 C C . LEU A 1 534 ? -8.438 20.993 -0.921 1.00 98.31 534 LEU A C 1
ATOM 4085 O O . LEU A 1 534 ? -8.572 20.294 -1.918 1.00 98.31 534 LEU A O 1
ATOM 4089 N N . ASN A 1 535 ? -9.482 21.572 -0.322 1.00 97.38 535 ASN A N 1
ATOM 4090 C CA . ASN A 1 535 ? -10.866 21.378 -0.763 1.00 97.38 535 ASN A CA 1
ATOM 4091 C C . ASN A 1 535 ? -11.091 21.870 -2.199 1.00 97.38 535 ASN A C 1
ATOM 4093 O O . ASN A 1 535 ? -11.885 21.284 -2.936 1.00 97.38 535 ASN A O 1
ATOM 4097 N N . ASN A 1 536 ? -10.395 22.934 -2.617 1.00 97.62 536 ASN A N 1
ATOM 4098 C CA . ASN A 1 536 ? -10.453 23.408 -3.997 1.00 97.62 536 ASN A CA 1
ATOM 4099 C C . ASN A 1 536 ? -9.786 22.427 -4.974 1.00 97.62 536 ASN A C 1
ATOM 4101 O O . ASN A 1 536 ? -10.334 22.213 -6.050 1.00 97.62 536 ASN A O 1
ATOM 4105 N N . LEU A 1 537 ? -8.661 21.808 -4.595 1.00 98.06 537 LEU A N 1
ATOM 4106 C CA . LEU A 1 537 ? -8.011 20.760 -5.393 1.00 98.06 537 LEU A CA 1
ATOM 4107 C C . LEU A 1 537 ? -8.884 19.508 -5.513 1.00 98.06 537 LEU A C 1
ATOM 4109 O O . LEU A 1 537 ? -8.987 18.953 -6.607 1.00 98.06 537 LEU A O 1
ATOM 4113 N N . VAL A 1 538 ? -9.555 19.122 -4.423 1.00 97.50 538 VAL A N 1
ATOM 4114 C CA . VAL A 1 538 ? -10.511 18.006 -4.411 1.00 97.50 538 VAL A CA 1
ATOM 4115 C C . VAL A 1 538 ? -11.709 18.289 -5.307 1.00 97.50 538 VAL A C 1
ATOM 4117 O O . VAL A 1 538 ? -12.025 17.505 -6.193 1.00 97.50 538 VAL A O 1
ATOM 4120 N N . SER A 1 539 ? -12.321 19.465 -5.166 1.00 95.75 539 SER A N 1
ATOM 4121 C CA . SER A 1 539 ? -13.456 19.870 -6.012 1.00 95.75 539 SER A CA 1
ATOM 4122 C C . SER A 1 539 ? -13.088 19.977 -7.498 1.00 95.75 539 SER A C 1
ATOM 4124 O O . SER A 1 539 ? -13.963 19.902 -8.354 1.00 95.75 539 SER A O 1
ATOM 4126 N N . ALA A 1 540 ? -11.806 20.194 -7.806 1.00 95.50 540 ALA A N 1
ATOM 4127 C CA . ALA A 1 540 ? -11.287 20.256 -9.168 1.00 95.50 540 ALA A CA 1
ATOM 4128 C C . ALA A 1 540 ? -10.886 18.882 -9.740 1.00 95.50 540 ALA A C 1
ATOM 4130 O O . ALA A 1 540 ? -10.501 18.826 -10.905 1.00 95.50 540 ALA A O 1
ATOM 4131 N N . GLY A 1 541 ? -10.936 17.801 -8.950 1.00 96.00 541 GLY A N 1
ATOM 4132 C CA . GLY A 1 541 ? -10.503 16.462 -9.370 1.00 96.00 541 GLY A CA 1
ATOM 4133 C C . GLY A 1 541 ? -8.989 16.326 -9.576 1.00 96.00 541 GLY A C 1
ATOM 4134 O O . GLY A 1 541 ? -8.546 15.446 -10.303 1.00 96.00 541 GLY A O 1
ATOM 4135 N N . ILE A 1 542 ? -8.189 17.225 -8.990 1.00 97.31 542 ILE A N 1
ATOM 4136 C CA . ILE A 1 542 ? -6.716 17.175 -9.062 1.00 97.31 542 ILE A CA 1
ATOM 4137 C C . ILE A 1 542 ? -6.145 16.337 -7.915 1.00 97.31 542 ILE A C 1
ATOM 4139 O O . ILE A 1 542 ? -5.098 15.703 -8.045 1.00 97.31 542 ILE A O 1
ATOM 4143 N N . VAL A 1 543 ? -6.823 16.378 -6.771 1.00 98.00 543 VAL A N 1
ATOM 4144 C CA . VAL A 1 543 ? -6.524 15.574 -5.591 1.00 98.00 543 VAL A CA 1
ATOM 4145 C C . VAL A 1 543 ? -7.773 14.771 -5.277 1.00 98.00 543 VAL A C 1
ATOM 4147 O O . VAL A 1 543 ? -8.862 15.326 -5.230 1.00 98.00 543 VAL A O 1
ATOM 4150 N N . GLU A 1 544 ? -7.625 13.484 -5.042 1.00 97.69 544 GLU A N 1
ATOM 4151 C CA . GLU A 1 544 ? -8.696 12.632 -4.555 1.00 97.69 544 GLU A CA 1
ATOM 4152 C C . GLU A 1 544 ? -8.673 12.593 -3.025 1.00 97.69 544 GLU A C 1
ATOM 4154 O O . GLU A 1 544 ? -7.613 12.675 -2.398 1.00 97.69 544 GLU A O 1
ATOM 4159 N N . ALA A 1 545 ? -9.857 12.529 -2.422 1.00 98.25 545 ALA A N 1
ATOM 4160 C CA . ALA A 1 545 ? -10.051 12.414 -0.985 1.00 98.25 545 ALA A CA 1
ATOM 4161 C C . ALA A 1 545 ? -10.484 10.983 -0.659 1.00 98.25 545 ALA A C 1
ATOM 4163 O O . ALA A 1 545 ? -11.442 10.497 -1.24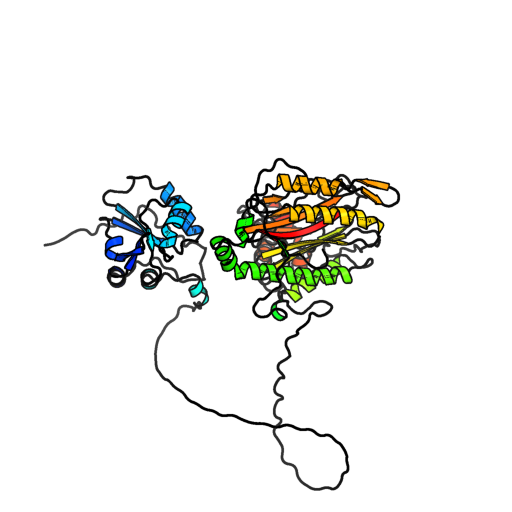9 1.00 98.25 545 ALA A O 1
ATOM 4164 N N . TYR A 1 546 ? -9.827 10.352 0.313 1.00 98.50 546 TYR A N 1
ATOM 4165 C CA . TYR A 1 546 ? -10.142 8.995 0.761 1.00 98.50 546 TYR A CA 1
ATOM 4166 C C . TYR A 1 546 ? -10.639 9.062 2.214 1.00 98.50 546 TYR A C 1
ATOM 4168 O O . TYR A 1 546 ? -9.838 9.059 3.156 1.00 98.50 546 TYR A O 1
ATOM 4176 N N . PRO A 1 547 ? -11.951 9.258 2.437 1.00 98.50 547 PRO A N 1
ATOM 4177 C CA . PRO A 1 547 ? -12.513 9.265 3.782 1.00 98.50 547 PRO A CA 1
ATOM 4178 C C . PRO A 1 547 ? -12.443 7.870 4.429 1.00 98.50 547 PRO A C 1
ATOM 4180 O O . PRO A 1 547 ? -12.362 6.865 3.717 1.00 98.50 547 PRO A O 1
ATOM 4183 N N . PRO A 1 548 ? -12.493 7.795 5.772 1.00 98.81 548 PRO A N 1
ATOM 4184 C CA . PRO A 1 548 ? -12.608 6.529 6.483 1.00 98.81 548 PRO A CA 1
ATOM 4185 C C . PRO A 1 548 ? -13.800 5.694 6.011 1.00 98.81 548 PRO A C 1
ATOM 4187 O O . PRO A 1 548 ? -14.893 6.214 5.781 1.00 98.81 548 PRO A O 1
ATOM 4190 N N . LEU A 1 549 ? -13.580 4.387 5.890 1.00 98.81 549 LEU A N 1
ATOM 4191 C CA . LEU A 1 549 ? -14.573 3.432 5.406 1.00 98.81 549 LEU A CA 1
ATOM 4192 C C . LEU A 1 549 ? -15.087 2.596 6.576 1.00 98.81 549 LEU A C 1
ATOM 4194 O O . LEU A 1 549 ? -14.331 1.826 7.170 1.00 98.81 549 LEU A O 1
ATOM 4198 N N . VAL A 1 550 ? -16.366 2.748 6.922 1.00 98.81 550 VAL A N 1
ATOM 4199 C CA . VAL A 1 550 ? -16.960 2.177 8.138 1.00 98.81 550 VAL A CA 1
ATOM 4200 C C . VAL A 1 550 ? -18.121 1.228 7.840 1.00 98.81 550 VAL A C 1
ATOM 4202 O O . VAL A 1 550 ? -18.966 1.490 6.985 1.00 98.81 550 VAL A O 1
ATOM 4205 N N . ASP A 1 551 ? -18.185 0.110 8.559 1.00 98.81 551 ASP A N 1
ATOM 4206 C CA . ASP A 1 551 ? -19.367 -0.755 8.639 1.00 98.81 551 ASP A CA 1
ATOM 4207 C C . ASP A 1 551 ? -20.323 -0.216 9.734 1.00 98.81 551 ASP A C 1
ATOM 4209 O O . ASP A 1 551 ? -20.104 0.828 10.354 1.00 98.81 551 ASP A O 1
ATOM 4213 N N . LYS A 1 552 ? -21.427 -0.917 9.982 1.00 97.69 552 LYS A N 1
ATOM 4214 C CA . LYS A 1 552 ? -22.424 -0.641 11.011 1.00 97.69 552 LYS A CA 1
ATOM 4215 C C . LYS A 1 552 ? -21.764 -0.424 12.373 1.00 97.69 552 LYS A C 1
ATOM 4217 O O . LYS A 1 552 ? -21.168 -1.332 12.944 1.00 97.69 552 LYS A O 1
ATOM 4222 N N . LYS A 1 553 ? -21.99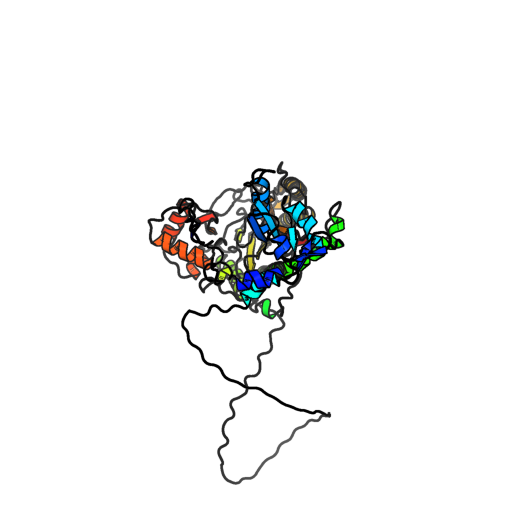2 0.751 12.960 1.00 97.88 553 LYS A N 1
ATOM 4223 C CA . LYS A 1 553 ? -21.577 1.071 14.331 1.00 97.88 553 LYS A CA 1
ATOM 4224 C C . LYS A 1 553 ? -21.917 -0.057 15.316 1.00 97.88 553 LYS A C 1
ATOM 4226 O O . LYS A 1 553 ? -23.054 -0.528 15.366 1.00 97.88 553 LYS A O 1
ATOM 4231 N N . GLY A 1 554 ? -20.927 -0.437 16.121 1.00 97.31 554 GLY A N 1
ATOM 4232 C CA . GLY A 1 554 ? -21.004 -1.557 17.063 1.00 97.31 554 GLY A CA 1
ATOM 4233 C C . GLY A 1 554 ? -20.520 -2.893 16.493 1.00 97.31 554 GLY A C 1
ATOM 4234 O O . GLY A 1 554 ? -20.395 -3.840 17.259 1.00 97.31 554 GLY A O 1
ATOM 4235 N N . SER A 1 555 ? -20.227 -2.983 15.190 1.00 98.62 555 SER A N 1
ATOM 4236 C CA . SER A 1 555 ? -19.491 -4.119 14.634 1.00 98.62 555 SER A CA 1
ATOM 4237 C C . SER A 1 555 ? -17.985 -4.004 14.887 1.00 98.62 555 SER A C 1
ATOM 4239 O O . SER A 1 555 ? -17.464 -2.949 15.269 1.00 98.62 555 SER A O 1
ATOM 4241 N N . TYR A 1 556 ? -17.291 -5.104 14.615 1.00 98.88 556 TYR A N 1
ATOM 4242 C CA . TYR A 1 556 ? -15.839 -5.202 14.611 1.00 98.88 556 TYR A CA 1
ATOM 4243 C C . TYR A 1 556 ? -15.375 -5.607 13.218 1.00 98.88 556 TYR A C 1
ATOM 4245 O O . TYR A 1 556 ? -16.011 -6.443 12.574 1.00 98.88 556 TYR A O 1
ATOM 4253 N N . THR A 1 557 ? -14.277 -5.003 12.767 1.00 98.94 557 THR A N 1
ATOM 4254 C CA . THR A 1 557 ? -13.623 -5.337 11.501 1.00 98.94 557 THR A CA 1
ATOM 4255 C C . THR A 1 557 ? -12.153 -5.644 11.744 1.00 98.94 557 THR A C 1
ATOM 4257 O O . THR A 1 557 ? -11.526 -4.993 12.586 1.00 98.94 557 THR A O 1
ATOM 4260 N N . ALA A 1 558 ? -11.624 -6.612 11.002 1.00 98.94 558 ALA A N 1
ATOM 4261 C CA . ALA A 1 558 ? -10.216 -7.001 10.980 1.00 98.94 558 ALA A CA 1
ATOM 4262 C C . ALA A 1 558 ? -9.710 -7.044 9.526 1.00 98.94 558 ALA A C 1
ATOM 4264 O O . ALA A 1 558 ? -10.501 -7.274 8.612 1.00 98.94 558 ALA A O 1
ATOM 4265 N N . GLN A 1 559 ? -8.410 -6.815 9.344 1.00 98.94 559 GLN A N 1
ATOM 4266 C CA . GLN A 1 559 ? -7.666 -6.804 8.079 1.00 98.94 559 GLN A CA 1
ATOM 4267 C C . GLN A 1 559 ? -6.330 -7.541 8.239 1.00 98.94 559 GLN A C 1
ATOM 4269 O O . GLN A 1 559 ? -5.653 -7.409 9.267 1.00 98.94 559 GLN A O 1
ATOM 4274 N N . TYR A 1 560 ? -5.943 -8.266 7.195 1.00 98.94 560 TYR A N 1
ATOM 4275 C CA . TYR A 1 560 ? -4.579 -8.738 6.972 1.00 98.94 560 TYR A CA 1
ATOM 4276 C C . TYR A 1 560 ? -4.222 -8.562 5.508 1.00 98.94 560 TYR A C 1
ATOM 4278 O O . TYR A 1 560 ? -5.073 -8.776 4.641 1.00 98.94 560 TYR A O 1
ATOM 4286 N N . GLU A 1 561 ? -2.958 -8.247 5.240 1.00 98.94 561 GLU A N 1
ATOM 4287 C CA . GLU A 1 561 ? -2.522 -7.927 3.889 1.00 98.94 561 GLU A CA 1
ATOM 4288 C C . GLU A 1 561 ? -1.043 -8.201 3.631 1.00 98.94 561 GLU A C 1
ATOM 4290 O O . GLU A 1 561 ? -0.174 -7.888 4.453 1.00 98.94 561 GLU A O 1
ATOM 4295 N N . HIS A 1 562 ? -0.756 -8.695 2.425 1.00 98.94 562 HIS A N 1
ATOM 4296 C CA . HIS A 1 562 ? 0.597 -8.742 1.891 1.00 98.94 562 HIS A CA 1
ATOM 4297 C C . HIS A 1 562 ? 0.691 -8.219 0.464 1.00 98.94 562 HIS A C 1
ATOM 4299 O O . HIS A 1 562 ? -0.167 -8.488 -0.375 1.00 98.94 562 HIS A O 1
ATOM 4305 N N . THR A 1 563 ? 1.839 -7.616 0.163 1.00 98.94 563 THR A N 1
ATOM 4306 C CA . THR A 1 563 ? 2.285 -7.415 -1.211 1.00 98.94 563 THR A CA 1
ATOM 4307 C C . THR A 1 563 ? 2.867 -8.720 -1.757 1.00 98.94 563 THR A C 1
ATOM 4309 O O . THR A 1 563 ? 3.695 -9.368 -1.106 1.00 98.94 563 THR A O 1
ATOM 4312 N N . ILE A 1 564 ? 2.484 -9.085 -2.977 1.00 98.81 564 ILE A N 1
ATOM 4313 C CA . ILE A 1 564 ? 3.063 -10.194 -3.738 1.00 98.81 564 ILE A CA 1
ATOM 4314 C C . ILE A 1 564 ? 3.629 -9.697 -5.069 1.00 98.81 564 ILE A C 1
ATOM 4316 O O . ILE A 1 564 ? 3.046 -8.836 -5.726 1.00 98.81 564 ILE A O 1
ATOM 4320 N N . LEU A 1 565 ? 4.758 -10.271 -5.483 1.00 98.56 565 LEU A N 1
ATOM 4321 C CA . LEU A 1 565 ? 5.371 -10.042 -6.789 1.00 98.56 565 LEU A CA 1
ATOM 4322 C C . LEU A 1 565 ? 5.160 -11.282 -7.653 1.00 98.56 565 LEU A C 1
ATOM 4324 O O . LEU A 1 56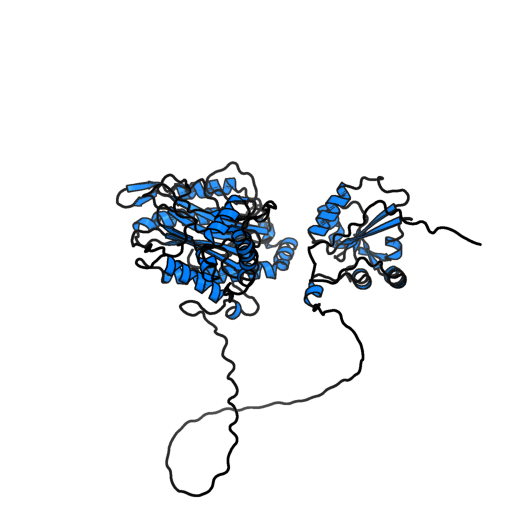5 ? 5.655 -12.363 -7.316 1.00 98.56 565 LEU A O 1
ATOM 4328 N N . LEU A 1 566 ? 4.480 -11.134 -8.789 1.00 97.62 566 LEU A N 1
ATOM 4329 C CA . LEU A 1 566 ? 4.325 -12.218 -9.756 1.00 97.62 566 LEU A CA 1
ATOM 4330 C C . LEU A 1 566 ? 5.543 -12.278 -10.676 1.00 97.62 566 LEU A C 1
ATOM 4332 O O . LEU A 1 566 ? 5.495 -11.905 -11.848 1.00 97.62 566 LEU A O 1
ATOM 4336 N N . ARG A 1 567 ? 6.680 -12.718 -10.131 1.00 96.69 567 ARG A N 1
ATOM 4337 C CA . ARG A 1 567 ? 7.938 -12.793 -10.883 1.00 96.69 567 ARG A CA 1
ATOM 4338 C C . ARG A 1 567 ? 7.853 -13.855 -11.986 1.00 96.69 567 ARG A C 1
ATOM 4340 O O . ARG A 1 567 ? 7.036 -14.774 -11.894 1.00 96.69 567 ARG A O 1
ATOM 4347 N N . PRO A 1 568 ? 8.719 -13.777 -13.016 1.00 95.31 568 PRO A N 1
ATOM 4348 C CA . PRO A 1 568 ? 8.723 -14.751 -14.105 1.00 95.31 568 PRO A CA 1
ATOM 4349 C C . PRO A 1 568 ? 8.905 -16.203 -13.654 1.00 95.31 568 PRO A C 1
ATOM 4351 O O . PRO A 1 568 ? 8.354 -17.095 -14.298 1.00 95.31 568 PRO A O 1
ATOM 4354 N N . THR A 1 569 ? 9.664 -16.436 -12.574 1.00 94.69 569 THR A N 1
ATOM 4355 C CA . THR A 1 569 ? 10.032 -17.776 -12.080 1.00 94.69 569 THR A CA 1
ATOM 4356 C C . THR A 1 569 ? 9.179 -18.251 -10.902 1.00 94.69 569 THR A C 1
ATOM 4358 O O . THR A 1 569 ? 8.822 -19.424 -10.853 1.00 94.69 569 THR A O 1
ATOM 4361 N N . VAL A 1 570 ? 8.837 -17.354 -9.973 1.00 96.69 570 VAL A N 1
ATOM 4362 C CA . VAL A 1 570 ? 8.144 -17.650 -8.708 1.00 96.69 570 VAL A CA 1
ATOM 4363 C C . VAL A 1 570 ? 7.156 -16.539 -8.353 1.00 96.69 570 VAL A C 1
ATOM 4365 O O . VAL A 1 570 ? 7.247 -15.426 -8.864 1.00 96.69 570 VAL A O 1
ATOM 4368 N N . LYS A 1 571 ? 6.237 -16.808 -7.431 1.00 97.88 571 LYS A N 1
ATOM 4369 C CA . LYS A 1 571 ? 5.510 -15.767 -6.698 1.00 97.88 571 LYS A CA 1
ATOM 4370 C C . LYS A 1 571 ? 6.305 -15.445 -5.436 1.00 97.88 571 LYS A C 1
ATOM 4372 O O . LYS A 1 571 ? 6.574 -16.346 -4.654 1.00 97.88 571 LYS A O 1
ATOM 4377 N N . GLU A 1 572 ? 6.689 -14.191 -5.222 1.00 98.50 572 GLU A N 1
ATOM 4378 C CA . GLU A 1 572 ? 7.358 -13.773 -3.979 1.00 98.50 572 GLU A CA 1
ATOM 4379 C C . GLU A 1 572 ? 6.371 -12.990 -3.109 1.00 98.50 572 GLU A C 1
ATOM 4381 O O . GLU A 1 572 ? 5.947 -11.901 -3.493 1.00 98.50 572 GLU A O 1
ATOM 4386 N N . VAL A 1 573 ? 6.006 -13.521 -1.939 1.00 98.81 573 VAL A N 1
ATOM 4387 C CA . VAL A 1 573 ? 5.250 -12.786 -0.912 1.00 98.81 573 VAL A CA 1
ATOM 4388 C C . VAL A 1 573 ? 6.236 -11.863 -0.202 1.00 98.81 573 VAL A C 1
ATOM 4390 O O . VAL A 1 573 ? 6.849 -12.211 0.810 1.00 98.81 573 VAL A O 1
ATOM 4393 N N . ILE A 1 574 ? 6.470 -10.700 -0.809 1.00 98.69 574 ILE A N 1
ATOM 4394 C CA . ILE A 1 574 ? 7.618 -9.844 -0.494 1.00 98.69 574 ILE A CA 1
ATOM 4395 C C . ILE A 1 574 ? 7.581 -9.318 0.940 1.00 98.69 574 ILE A C 1
ATOM 4397 O O . ILE A 1 574 ? 8.626 -9.210 1.584 1.00 98.69 574 ILE A O 1
ATOM 4401 N N . SER A 1 575 ? 6.381 -9.038 1.455 1.00 98.81 575 SER A N 1
ATOM 4402 C CA . SER A 1 575 ? 6.178 -8.518 2.806 1.00 98.81 575 SER A CA 1
ATOM 4403 C C . SER A 1 575 ? 5.988 -9.605 3.865 1.00 98.81 575 SER A C 1
ATOM 4405 O O . SER A 1 575 ? 5.785 -9.264 5.032 1.00 98.81 575 SER A O 1
ATOM 4407 N N . ARG A 1 576 ? 6.068 -10.900 3.514 1.00 98.81 576 ARG A N 1
ATOM 4408 C CA . ARG A 1 576 ? 6.009 -11.987 4.505 1.00 98.81 576 ARG A CA 1
ATOM 4409 C C . ARG A 1 576 ? 7.105 -11.807 5.557 1.00 98.81 576 ARG A C 1
ATOM 4411 O O . ARG A 1 576 ? 8.209 -11.362 5.233 1.00 98.81 576 ARG A O 1
ATOM 4418 N N . GLY A 1 577 ? 6.788 -12.130 6.807 1.00 98.06 577 GLY A N 1
ATOM 4419 C CA . GLY A 1 577 ? 7.735 -12.186 7.920 1.00 98.06 577 GLY A CA 1
ATOM 4420 C C . GLY A 1 577 ? 7.334 -13.268 8.920 1.00 98.06 577 GLY A C 1
ATOM 4421 O O . GLY A 1 577 ? 6.338 -13.955 8.724 1.00 98.06 577 GLY A O 1
ATOM 4422 N N . ASP A 1 578 ? 8.102 -13.407 10.000 1.00 97.00 578 ASP A N 1
ATOM 4423 C CA . ASP A 1 578 ? 7.859 -14.434 11.028 1.00 97.00 578 ASP A CA 1
ATOM 4424 C C . ASP A 1 578 ? 6.570 -14.197 11.845 1.00 97.00 578 ASP A C 1
ATOM 4426 O O . ASP A 1 578 ? 6.170 -15.039 12.647 1.00 97.00 578 ASP A O 1
ATOM 4430 N N . ASP A 1 579 ? 5.947 -13.027 11.694 1.00 97.69 579 ASP A N 1
ATOM 4431 C CA . ASP A 1 579 ? 4.792 -12.572 12.459 1.00 97.69 579 ASP A CA 1
ATOM 4432 C C . ASP A 1 579 ? 3.439 -12.906 11.809 1.00 97.69 579 ASP A C 1
ATOM 4434 O O . ASP A 1 579 ? 2.518 -13.343 12.515 1.00 97.69 579 ASP A O 1
ATOM 4438 N N . PHE A 1 580 ? 3.281 -12.736 10.491 1.00 97.62 580 PHE A N 1
ATOM 4439 C CA . PHE A 1 580 ? 2.042 -13.124 9.812 1.00 97.62 580 PHE A CA 1
ATOM 4440 C C . PHE A 1 580 ? 2.178 -13.491 8.348 1.00 97.62 580 PHE A C 1
ATOM 4442 O O . PHE A 1 580 ? 3.102 -13.016 7.649 1.00 97.62 580 PHE A O 1
#

Foldseek 3Di:
DDDDDPDPPDPPDDPPPPDDPPCVPLDDDDPDDADPVLVVVQQQPWKQALVGDTDGPVCQCPVFPAEAEAEDLALPDPVSLAVLLVVLVPDDVPNDPPRYAYEYEYLYDSPCVVVSCVSRVHPHGYIYNVVCPSCVSVVNDHPVVSVVDDDDDDDDDDDDDDDDYDDDYDDDDDDDDDDDDDDDDDDDDDDDDDDDDDDDDDDPDPDDQDCDADVVGQAAVCSNQPPLNADFFDWFFDDDPQNCLQPDPVQVVQLVVCVVVRSFLSSQLVLVVSLVVSLLVPDDFFAFLQVSQCSSQVSQCRHNVQVLQDFQSVLQWGWLAGWAWAKFQFATQDGDAPPDRDTHHQAIWTKTWTWIGGNQSIWTWIFIDHNDCLCVQVRVLFVVLLVQLVVQAAFFGFLLVSLDSSQVSNQVTWGADPNDIARKGWLQPDWKAWGDRLARHDDDTRTNHRDPGRDGDHAFIKIKRKTKIKSFPSHWDFDDDFWKKFFDLPQDPDDDPDPLLVVVVVVCCRRRNGRMDTNVSCVVNVDDPSVVSVVSCCVRNRMPIDGTIGGPPPMGMTMTIFMWTNRSGTITSSNDDPPD

InterPro domains:
  IPR000994 Peptidase M24 [PF00557] (265-474)
  IPR001714 Peptidase M24, methionine aminopeptidase [PR00599] (323-336)
  IPR001714 Peptidase M24, methionine aminopeptidase [PR00599] (348-364)
  IPR001714 Peptidase M24, methionine aminopeptidase [PR00599] (424-436)
  IPR001714 Peptidase M24, methionine aminopeptidase [PR00599] (455-467)
  IPR002468 Peptidase M24A, methionine aminopeptidase, subfamily 2 [MF_03175] (162-580)
  IPR002468 Peptidase M24A, methionine aminopeptidase, subfamily 2 [TIGR00501] (267-575)
  IPR002468 Peptidase M24A, methionine aminopeptidase, subfamily 2 [cd01088] (262-576)
  IPR018349 Peptidase M24A, methionine aminopeptidase, subfamily 2, binding site [PS01202] (348-364)
  IPR032801 Peroxiredoxin-like 2A/B/C [PF13911] (100-152)
  IPR036005 Creatinase/aminopeptidase-like [G3DSA:3.90.230.10] (211-580)
  IPR036005 Creatinase/aminopeptidase-like [SSF55920] (213-578)
  IPR036249 Thioredoxin-like superfamily [SSF52833] (41-146)
  IPR036388 Winged helix-like DNA-binding domain superfamily [G3DSA:1.10.10.10] (474-552)
  IPR036390 Winged helix DNA-binding domain superfamily [SSF46785] (477-550)
  IPR050247 Methionine Aminopeptidase Type 2 [PTHR45777] (169-580)